Protein AF-A0AAE1UWK0-F1 (afdb_monomer_lite)

pLDDT: mean 73.34, std 28.72, range [20.02, 98.44]

Organism: NCBI:txid243964

Secondary structure (DSSP, 8-state):
-HHHHHHHHHHHHHHHHTT-SHHHHHHHHHHHHH-HHHHHTT-------SSHHHHHHHHHHHTT--HHHHHHHHHHHHHHHHHHHHHHHHHHT--S--S---S--------------------PPP---PPPGGGHHHHHHHH------------------------------------------------HHHHHHHHHHTT--PPPPHHHHHTS-HHHHHHHT--TTHHHHHHHHHHHHHTTSS-HHHHHHHHHS--HHHHHHHHHHHHTSTT--HHHHHHHHHHTT--SS----HHHHHHHHHHS-----SHHHHHHHHHHHHGGGTT-HHHHHHHHHHHHHHHHH--GGGS-GGGGGG-SGGG-----------

Radius of gyration: 27.62 Å; chains: 1; bounding box: 65×63×102 Å

Foldseek 3Di:
DVVVVVVVLVVLLVCLQFVVDPLLVVQQVLLCVLPVVCVVVVFRDDGDGSALLLLLLLLLLPPPDDLVLSVLLQQLLQLVQVVLVVVVVVVVVDPDDDPPPPPDDPDDDPDDDPPDDDDDDDPDPDDDPDDPPVVVVVVVVVVPPDDDDDDDDDDDDDDDDDDDDDDDDDDDDDDDDDDPDDDPDDPPPDDVVVVVVVVVVVNTHDRDALVSLLPDDQVVSCVSSVSPPCSVLSNQVSVCVVVVVDPRVVLLVLLSDDDPVSLVVSLVVQVVRPSNDPLSSVSSSVSSVFQQDASDDPVLVVCCCPPVVDPDDDPVSSVVSLCVPQVSSPRRSNSVVVSSLQVVLCVQPNDPVPDDPVCPSCSDPVNRDPDPPPPPPD

Sequence (378 aa):
MLEATRLKDILGQVRRMVRLSVEENKRVKEFSEIYGEAKERGFGRVFRSPTLFEDMVKCMLLCNCQWSRTLSMAEALCELQLELNCLSSAASFSVADNRNQLKGVTAESEHFTPRTPAGKESRKRARAYGCSRNVLERLAEVEEIVDEGKPDVSVAPAFSDGNEVAFRKGDIFQATTEVCEVSISAPLNPDPSEDRELSSFNQLGNFPSPKELAGLDESFLAKRCGLGYRAGRIINLAKGIVEGRIQLKELEEACSNSSLSNYDKMAEQLREIDGFGPFTCANVLMCLGYYHVIPTDSETIRHLKQVHAKTSTTSKTVQRDVEKIYGKYSPFQFLAYWSEVWHFYEGWFGKLSEMPHSQYKLITAANMRPKRMSNARS

Structure (mmCIF, N/CA/C/O backbone):
data_AF-A0AAE1UWK0-F1
#
_entry.id   AF-A0AAE1UWK0-F1
#
loop_
_atom_site.group_PDB
_atom_site.id
_atom_site.type_symbol
_atom_site.label_atom_id
_atom_site.label_alt_id
_atom_site.label_comp_id
_atom_site.label_asym_id
_atom_site.label_entity_id
_atom_site.label_seq_id
_atom_site.pdbx_PDB_ins_code
_atom_site.Cartn_x
_atom_site.Cartn_y
_atom_site.Cartn_z
_atom_site.occupancy
_atom_site.B_iso_or_equiv
_atom_site.auth_seq_id
_atom_site.auth_comp_id
_atom_site.auth_asym_id
_atom_site.auth_atom_id
_atom_site.pdbx_PDB_model_num
ATOM 1 N N . MET A 1 1 ? -33.867 -9.008 0.786 1.00 60.78 1 MET A N 1
ATOM 2 C CA . MET A 1 1 ? -33.202 -7.682 0.719 1.00 60.78 1 MET A CA 1
ATOM 3 C C . MET A 1 1 ? -31.802 -7.698 1.326 1.00 60.78 1 MET A C 1
ATOM 5 O O . MET A 1 1 ? -30.881 -7.363 0.600 1.00 60.78 1 MET A O 1
ATOM 9 N N . LEU A 1 2 ? -31.606 -8.132 2.582 1.00 67.75 2 LEU A N 1
ATOM 10 C CA . LEU A 1 2 ? -30.271 -8.204 3.216 1.00 67.75 2 LEU A CA 1
ATOM 11 C C . LEU A 1 2 ? -29.239 -9.026 2.423 1.00 67.75 2 LEU A C 1
ATOM 13 O O . LEU A 1 2 ? -28.103 -8.594 2.260 1.00 67.75 2 LEU A O 1
ATOM 17 N N . GLU A 1 3 ? -29.641 -10.175 1.884 1.00 78.56 3 GLU A N 1
ATOM 18 C CA . GLU A 1 3 ? -28.749 -11.057 1.121 1.00 78.56 3 GLU A CA 1
ATOM 19 C C . GLU A 1 3 ? -28.313 -10.452 -0.224 1.00 78.56 3 GLU A C 1
ATOM 21 O O . GLU A 1 3 ? -27.140 -10.510 -0.584 1.00 78.56 3 GLU A O 1
ATOM 26 N N . ALA A 1 4 ? -29.227 -9.763 -0.917 1.00 79.50 4 ALA A N 1
ATOM 27 C CA . ALA A 1 4 ? -28.925 -9.052 -2.159 1.00 79.50 4 ALA A CA 1
ATOM 28 C C . ALA A 1 4 ? -27.968 -7.866 -1.931 1.00 79.50 4 ALA A C 1
ATOM 30 O O . ALA A 1 4 ? -27.056 -7.649 -2.728 1.00 79.50 4 ALA A O 1
ATOM 31 N N . THR A 1 5 ? -28.136 -7.124 -0.829 1.00 87.06 5 THR A N 1
ATOM 32 C CA . THR A 1 5 ? -27.203 -6.055 -0.440 1.00 87.06 5 THR A CA 1
ATOM 33 C C . THR A 1 5 ? -25.821 -6.622 -0.124 1.00 87.06 5 THR A C 1
ATOM 35 O O . THR A 1 5 ? -24.829 -6.136 -0.657 1.00 87.06 5 THR A O 1
ATOM 38 N N . ARG A 1 6 ? -25.753 -7.711 0.653 1.00 87.94 6 ARG A N 1
ATOM 39 C CA . ARG A 1 6 ? -24.489 -8.378 0.992 1.00 87.94 6 ARG A CA 1
ATOM 40 C C . ARG A 1 6 ? -23.745 -8.873 -0.249 1.00 87.94 6 ARG A C 1
ATOM 42 O O . ARG A 1 6 ? -22.542 -8.660 -0.362 1.00 87.94 6 ARG A O 1
ATOM 49 N N . LEU A 1 7 ? -24.449 -9.501 -1.191 1.00 91.56 7 LEU A N 1
ATOM 50 C CA . LEU A 1 7 ? -23.847 -9.959 -2.444 1.00 91.56 7 LEU A CA 1
ATOM 51 C C . LEU A 1 7 ? -23.293 -8.784 -3.261 1.00 91.56 7 LEU A C 1
ATOM 53 O O . LEU A 1 7 ? -22.188 -8.871 -3.794 1.00 91.56 7 LEU A O 1
ATOM 57 N N . LYS A 1 8 ? -24.026 -7.667 -3.327 1.00 92.38 8 LYS A N 1
ATOM 58 C CA . LYS A 1 8 ? -23.574 -6.452 -4.016 1.00 92.38 8 LYS A CA 1
ATOM 59 C C . LYS A 1 8 ? -22.296 -5.879 -3.395 1.00 92.38 8 LYS A C 1
ATOM 61 O O . LYS A 1 8 ? -21.403 -5.475 -4.139 1.00 92.38 8 LYS A O 1
ATOM 66 N N . ASP A 1 9 ? -22.189 -5.888 -2.069 1.00 90.81 9 ASP A N 1
ATOM 67 C CA . ASP A 1 9 ? -20.999 -5.414 -1.357 1.00 90.81 9 ASP A CA 1
ATOM 68 C C . ASP A 1 9 ? -19.787 -6.318 -1.618 1.00 90.81 9 ASP A C 1
ATOM 70 O O . ASP A 1 9 ? -18.712 -5.818 -1.954 1.00 90.81 9 ASP A O 1
ATOM 74 N N . ILE A 1 10 ? -19.969 -7.644 -1.562 1.00 93.25 10 ILE A N 1
ATOM 75 C CA . ILE A 1 10 ? -18.915 -8.620 -1.886 1.00 93.25 10 ILE A CA 1
ATOM 76 C C . ILE A 1 10 ? -18.451 -8.446 -3.335 1.00 93.25 10 ILE A C 1
ATOM 78 O O . ILE A 1 10 ? -17.253 -8.363 -3.595 1.00 93.25 10 ILE A O 1
ATOM 82 N N . LEU A 1 11 ? -19.380 -8.325 -4.288 1.00 94.88 11 LEU A N 1
ATOM 83 C CA . LEU A 1 11 ? -19.043 -8.077 -5.692 1.00 94.88 11 LEU A CA 1
ATOM 84 C C . LEU A 1 11 ? -18.273 -6.764 -5.870 1.00 94.88 11 LEU A C 1
ATOM 86 O O . LEU A 1 11 ? -17.337 -6.708 -6.668 1.00 94.88 11 LEU A O 1
ATOM 90 N N . GLY A 1 12 ? -18.638 -5.719 -5.124 1.00 93.69 12 GLY A N 1
ATOM 91 C CA . GLY A 1 12 ? -17.908 -4.453 -5.098 1.00 93.69 12 GLY A CA 1
ATOM 92 C C . GLY A 1 12 ? -16.469 -4.621 -4.605 1.00 93.69 12 GLY A C 1
ATOM 93 O O . GLY A 1 12 ? -15.540 -4.144 -5.259 1.00 93.69 12 GLY A O 1
ATOM 94 N N . GLN A 1 13 ? -16.276 -5.351 -3.504 1.00 95.12 13 GLN A N 1
ATOM 95 C CA . GLN A 1 13 ? -14.954 -5.650 -2.949 1.00 95.12 13 GLN A CA 1
ATOM 96 C C . GLN A 1 13 ? -14.107 -6.485 -3.910 1.00 95.12 13 GLN A C 1
ATOM 98 O O . GLN A 1 13 ? -12.979 -6.102 -4.205 1.00 95.12 13 GLN A O 1
ATOM 103 N N . VAL A 1 14 ? -14.653 -7.568 -4.471 1.00 96.31 14 VAL A N 1
ATOM 104 C CA . VAL A 1 14 ? -13.938 -8.414 -5.438 1.00 96.31 14 VAL A CA 1
ATOM 105 C C . VAL A 1 14 ? -13.544 -7.597 -6.666 1.00 96.31 14 VAL A C 1
ATOM 107 O O . VAL A 1 14 ? -12.369 -7.573 -7.028 1.00 96.31 14 VAL A O 1
ATOM 110 N N . ARG A 1 15 ? -14.485 -6.851 -7.265 1.00 95.12 15 ARG A N 1
ATOM 111 C CA . ARG A 1 15 ? -14.216 -5.975 -8.420 1.00 95.12 15 ARG A CA 1
ATOM 112 C C . ARG A 1 15 ? -13.061 -5.023 -8.140 1.00 95.12 15 ARG A C 1
ATOM 114 O O . ARG A 1 15 ? -12.200 -4.837 -8.995 1.00 95.12 15 ARG A O 1
ATOM 121 N N . ARG A 1 16 ? -13.038 -4.439 -6.947 1.00 94.12 16 ARG A N 1
ATOM 122 C CA . ARG A 1 16 ? -11.970 -3.565 -6.478 1.00 94.12 16 ARG A CA 1
ATOM 123 C C . ARG A 1 16 ? -10.635 -4.303 -6.333 1.00 94.12 16 ARG A C 1
ATOM 125 O O . ARG A 1 16 ? -9.629 -3.809 -6.837 1.00 94.12 16 ARG A O 1
ATOM 132 N N . MET A 1 17 ? -10.619 -5.460 -5.672 1.00 96.75 17 MET A N 1
ATOM 133 C CA . MET A 1 17 ? -9.411 -6.253 -5.407 1.00 96.75 17 MET A CA 1
ATOM 134 C C . MET A 1 17 ? -8.703 -6.658 -6.703 1.00 96.75 17 MET A C 1
ATOM 136 O O . MET A 1 17 ? -7.486 -6.516 -6.813 1.00 96.75 17 MET A O 1
ATOM 140 N N . VAL A 1 18 ? -9.477 -7.087 -7.708 1.00 95.50 18 VAL A N 1
ATOM 141 C CA . VAL A 1 18 ? -8.972 -7.473 -9.041 1.00 95.50 18 VAL A CA 1
ATOM 142 C C . VAL A 1 18 ? -9.003 -6.333 -10.072 1.00 95.50 18 VAL A C 1
ATOM 144 O O . VAL A 1 18 ? -8.718 -6.533 -11.257 1.00 95.50 18 VAL A O 1
ATOM 147 N N . ARG A 1 19 ? -9.325 -5.113 -9.623 1.00 93.88 19 ARG A N 1
ATOM 148 C CA . ARG A 1 19 ? -9.315 -3.868 -10.406 1.00 93.88 19 ARG A CA 1
ATO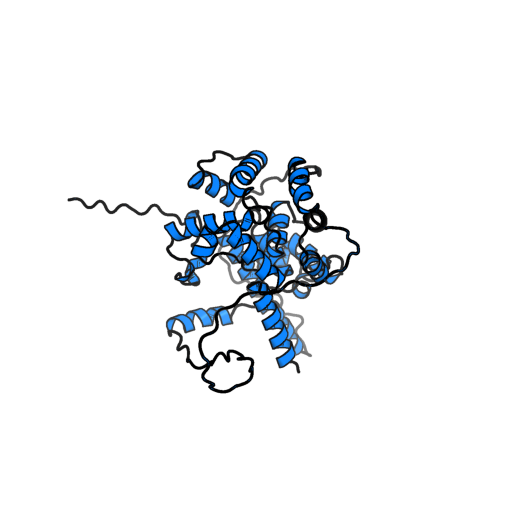M 149 C C . ARG A 1 19 ? -10.166 -3.880 -11.681 1.00 93.88 19 ARG A C 1
ATOM 151 O O . ARG A 1 19 ? -9.786 -3.325 -12.707 1.00 93.88 19 ARG A O 1
ATOM 158 N N . LEU A 1 20 ? -11.315 -4.543 -11.668 1.00 92.31 20 LEU A N 1
ATOM 159 C CA . LEU A 1 20 ? -12.193 -4.686 -12.835 1.00 92.31 20 LEU A CA 1
ATOM 160 C C . LEU A 1 20 ? -13.042 -3.419 -13.074 1.00 92.31 20 LEU A C 1
ATOM 162 O O . LEU A 1 20 ? -14.253 -3.426 -12.854 1.00 92.31 20 LEU A O 1
ATOM 166 N N . SER A 1 21 ? -12.408 -2.333 -13.524 1.00 90.25 21 SER A N 1
ATOM 167 C CA . SER A 1 21 ? -13.076 -1.114 -14.008 1.00 90.25 21 SER A CA 1
ATOM 168 C C . SER A 1 21 ? -12.726 -0.822 -15.472 1.00 90.25 21 SER A C 1
ATOM 170 O O . SER A 1 21 ? -11.774 -1.385 -16.020 1.00 90.25 21 SER A O 1
ATOM 172 N N . VAL A 1 22 ? -13.504 0.047 -16.122 1.00 90.62 22 VAL A N 1
ATOM 173 C CA . VAL A 1 22 ? -13.269 0.456 -17.518 1.00 90.62 22 VAL A CA 1
ATOM 174 C C . VAL A 1 22 ? -11.945 1.213 -17.643 1.00 90.62 22 VAL A C 1
ATOM 176 O O . VAL A 1 22 ? -11.174 0.979 -18.572 1.00 90.62 22 VAL A O 1
ATOM 179 N N . GLU A 1 23 ? -11.645 2.060 -16.667 1.00 88.56 23 GLU A N 1
ATOM 180 C CA . GLU A 1 23 ? -10.437 2.880 -16.587 1.00 88.56 23 GLU A CA 1
ATOM 181 C C . GLU A 1 23 ? -9.202 1.994 -16.398 1.00 88.56 23 GLU A C 1
ATOM 183 O O . GLU A 1 23 ? -8.212 2.143 -17.108 1.00 88.56 23 GLU A O 1
ATOM 188 N N . GLU A 1 24 ? -9.274 1.003 -15.505 1.00 90.56 24 GLU A N 1
ATOM 189 C CA . GLU A 1 24 ? -8.200 0.023 -15.320 1.00 90.56 24 GLU A CA 1
ATOM 190 C C . GLU A 1 24 ? -8.009 -0.861 -16.559 1.00 90.56 24 GLU A C 1
ATOM 192 O O . GLU A 1 24 ? -6.877 -1.128 -16.952 1.00 90.56 24 GLU A O 1
ATOM 197 N N . ASN A 1 25 ? -9.091 -1.271 -17.236 1.00 92.31 25 ASN A N 1
ATOM 198 C CA . ASN A 1 25 ? -8.990 -1.979 -18.517 1.00 92.31 25 ASN A CA 1
ATOM 199 C C . ASN A 1 25 ? -8.232 -1.149 -19.564 1.00 92.31 25 ASN A C 1
ATOM 201 O O . ASN A 1 25 ? -7.427 -1.705 -20.313 1.00 92.31 25 ASN A O 1
ATOM 205 N N . LYS A 1 26 ? -8.485 0.165 -19.623 1.00 92.69 26 LYS A N 1
ATOM 206 C CA . LYS A 1 26 ? -7.783 1.090 -20.519 1.00 92.69 26 LYS A CA 1
ATOM 207 C C . LYS A 1 26 ? -6.296 1.185 -20.156 1.00 92.69 26 LYS A C 1
ATOM 209 O O . LYS A 1 26 ? -5.464 0.938 -21.023 1.00 92.69 26 LYS A O 1
ATOM 214 N N . ARG A 1 27 ? -5.968 1.398 -18.875 1.00 92.31 27 ARG A N 1
ATOM 215 C CA . ARG A 1 27 ? -4.578 1.440 -18.375 1.00 92.31 27 ARG A CA 1
ATOM 216 C C . ARG A 1 27 ? -3.792 0.171 -18.718 1.00 92.31 27 ARG A C 1
ATOM 218 O O . ARG A 1 27 ? -2.649 0.257 -19.147 1.00 92.31 27 ARG A O 1
ATOM 225 N N . VAL A 1 28 ? -4.398 -1.011 -18.569 1.00 93.88 28 VAL A N 1
ATOM 226 C CA . VAL A 1 28 ? -3.744 -2.291 -18.908 1.00 93.88 28 VAL A CA 1
ATOM 227 C C . VAL A 1 28 ? -3.423 -2.386 -20.402 1.00 93.88 28 VAL A C 1
ATOM 229 O O . VAL A 1 28 ? -2.359 -2.894 -20.759 1.00 93.88 28 VAL A O 1
ATOM 232 N N . LYS A 1 29 ? -4.318 -1.909 -21.278 1.00 94.56 29 LYS A N 1
ATOM 233 C CA . LYS A 1 29 ? -4.081 -1.891 -22.731 1.00 94.56 29 LYS A CA 1
ATOM 234 C C . LYS A 1 29 ? -2.924 -0.960 -23.087 1.00 94.56 29 LYS A C 1
ATOM 236 O O . LYS A 1 29 ? -1.981 -1.414 -23.723 1.00 94.56 29 LYS A O 1
ATOM 241 N N . GLU A 1 30 ? -2.952 0.273 -22.589 1.00 95.12 30 GLU A N 1
ATOM 242 C CA . GLU A 1 30 ? -1.887 1.266 -22.800 1.00 95.12 30 GLU A CA 1
ATOM 243 C C . GLU A 1 30 ? -0.532 0.761 -22.280 1.00 95.12 30 GLU A C 1
ATOM 245 O O . GLU A 1 30 ? 0.485 0.830 -22.968 1.00 95.12 30 GLU A O 1
ATOM 250 N N . PHE A 1 31 ? -0.509 0.166 -21.084 1.00 96.00 31 PHE A N 1
ATOM 251 C CA . PHE A 1 31 ? 0.702 -0.444 -20.539 1.00 96.00 31 PHE A CA 1
ATOM 252 C C . PHE A 1 31 ? 1.223 -1.588 -21.418 1.00 96.00 31 PHE A C 1
ATOM 254 O O . PHE A 1 31 ? 2.428 -1.698 -21.631 1.00 96.00 31 PHE A O 1
ATOM 261 N N . SER A 1 32 ? 0.329 -2.420 -21.955 1.00 95.25 32 SER A N 1
ATOM 262 C CA . SER A 1 32 ? 0.696 -3.534 -22.838 1.00 95.25 32 SER A CA 1
ATOM 263 C C . SER A 1 32 ? 1.279 -3.065 -24.175 1.00 95.25 32 SER A C 1
ATOM 265 O O . SER A 1 32 ? 2.094 -3.773 -24.760 1.00 95.25 32 SER A O 1
ATOM 267 N N . GLU A 1 33 ? 0.858 -1.898 -24.665 1.00 95.69 33 GLU A N 1
ATOM 268 C CA . GLU A 1 33 ? 1.413 -1.261 -25.866 1.00 95.69 33 GLU A CA 1
ATOM 269 C C . GLU A 1 33 ? 2.823 -0.715 -25.604 1.00 95.69 33 GLU A C 1
ATOM 271 O O . GLU A 1 33 ? 3.710 -0.861 -26.442 1.00 95.69 33 GLU A O 1
ATOM 276 N N . ILE A 1 34 ? 3.054 -0.154 -24.413 1.00 95.62 34 ILE A N 1
ATOM 277 C CA . ILE A 1 34 ? 4.357 0.383 -23.995 1.00 95.62 34 ILE A CA 1
ATOM 278 C C . ILE A 1 34 ? 5.352 -0.733 -23.634 1.00 95.62 34 ILE A C 1
ATOM 280 O O . ILE A 1 34 ? 6.549 -0.610 -23.902 1.00 95.62 34 ILE A O 1
ATOM 284 N N . TYR A 1 35 ? 4.886 -1.822 -23.015 1.00 94.44 35 TYR A N 1
ATOM 285 C CA . TYR A 1 35 ? 5.729 -2.916 -22.535 1.00 94.44 35 TYR A CA 1
ATOM 286 C C . TYR A 1 35 ? 5.184 -4.292 -22.947 1.00 94.44 35 TYR A C 1
ATOM 288 O O . TYR A 1 35 ? 4.617 -5.038 -22.147 1.00 94.44 35 TYR A O 1
ATOM 296 N N . GLY A 1 36 ? 5.405 -4.649 -24.216 1.00 91.75 36 GLY A N 1
ATOM 297 C CA . GLY A 1 36 ? 4.907 -5.895 -24.812 1.00 91.75 36 GLY A CA 1
ATOM 298 C C . GLY A 1 36 ? 5.350 -7.179 -24.097 1.00 91.75 36 GLY A C 1
ATOM 299 O O . GLY A 1 36 ? 4.563 -8.112 -23.979 1.00 91.75 36 GLY A O 1
ATOM 300 N N . GLU A 1 37 ? 6.554 -7.217 -23.524 1.00 91.12 37 GLU A N 1
ATOM 301 C CA . GLU A 1 37 ? 7.049 -8.380 -22.765 1.00 91.12 37 GLU A CA 1
ATOM 302 C C . GLU A 1 37 ? 6.189 -8.673 -21.520 1.00 91.12 37 GLU A C 1
ATOM 304 O O . GLU A 1 37 ? 5.949 -9.832 -21.176 1.00 91.12 37 GLU A O 1
ATOM 309 N N . ALA A 1 38 ? 5.654 -7.638 -20.858 1.00 87.75 38 ALA A N 1
ATOM 310 C CA . ALA A 1 38 ? 4.714 -7.834 -19.755 1.00 87.75 38 ALA A CA 1
ATOM 311 C C . ALA A 1 38 ? 3.395 -8.455 -20.243 1.00 87.75 38 ALA A C 1
ATOM 313 O O . ALA A 1 38 ? 2.842 -9.321 -19.563 1.00 87.75 38 ALA A O 1
ATOM 314 N N . LYS A 1 39 ? 2.930 -8.081 -21.444 1.00 88.75 39 LYS A N 1
ATOM 315 C CA . LYS A 1 39 ? 1.739 -8.662 -22.081 1.00 88.75 39 LYS A CA 1
ATOM 316 C C . LYS A 1 39 ? 1.934 -10.142 -22.404 1.00 88.75 39 LYS A C 1
ATOM 318 O O . LYS A 1 39 ? 1.050 -10.940 -22.108 1.00 88.75 39 LYS A O 1
ATOM 323 N N . GLU A 1 40 ? 3.081 -10.518 -22.968 1.00 90.56 40 GLU A N 1
ATOM 324 C CA . GLU A 1 40 ? 3.419 -11.919 -23.277 1.00 90.56 40 GLU A CA 1
ATOM 325 C C . GLU A 1 40 ? 3.427 -12.804 -22.023 1.00 90.56 40 GLU A C 1
ATOM 327 O O . GLU A 1 40 ? 3.036 -13.968 -22.073 1.00 90.56 40 GLU A O 1
ATOM 332 N N . ARG A 1 41 ? 3.802 -12.230 -20.875 1.00 88.62 41 ARG A N 1
ATOM 333 C CA . ARG A 1 41 ? 3.764 -12.889 -19.561 1.00 88.62 41 ARG A CA 1
ATOM 334 C C . ARG A 1 41 ? 2.392 -12.861 -18.881 1.00 88.62 41 ARG A C 1
ATOM 336 O O . ARG A 1 41 ? 2.250 -13.412 -17.793 1.00 88.62 41 ARG A O 1
ATOM 343 N N . GLY A 1 42 ? 1.390 -12.208 -19.470 1.00 89.62 42 GLY A N 1
ATOM 344 C CA . GLY A 1 42 ? 0.067 -12.044 -18.861 1.00 89.62 42 GLY A CA 1
ATOM 345 C C . GLY A 1 42 ? 0.040 -11.093 -17.655 1.00 89.62 42 GLY A C 1
ATOM 346 O O . GLY A 1 42 ? -0.865 -11.177 -16.827 1.00 89.62 42 GLY A O 1
ATOM 347 N N . PHE A 1 43 ? 1.016 -10.189 -17.533 1.00 92.12 43 PHE A N 1
ATOM 348 C CA . PHE A 1 43 ? 1.105 -9.219 -16.443 1.00 92.12 43 PHE A CA 1
ATOM 349 C C . PHE A 1 43 ? 0.448 -7.882 -16.823 1.00 92.12 43 PHE A C 1
ATOM 351 O O . PHE A 1 43 ? 0.590 -7.396 -17.942 1.00 92.12 43 PHE A O 1
ATOM 358 N N . GLY A 1 44 ? -0.227 -7.235 -15.867 1.00 91.31 44 GLY A N 1
ATOM 359 C CA . GLY A 1 44 ? -0.780 -5.892 -16.092 1.00 91.31 44 GLY A CA 1
ATOM 360 C C . GLY A 1 44 ? -1.614 -5.310 -14.954 1.00 91.31 44 GLY A C 1
ATOM 361 O O . GLY A 1 44 ? -1.846 -4.107 -14.927 1.00 91.31 44 GLY A O 1
ATOM 362 N N . ARG A 1 45 ? -2.050 -6.129 -13.990 1.00 93.38 45 ARG A N 1
ATOM 363 C CA . ARG A 1 45 ? -2.853 -5.682 -12.841 1.00 93.38 45 ARG A CA 1
ATOM 364 C C . ARG A 1 45 ? -2.147 -5.961 -11.532 1.00 93.38 45 ARG A C 1
ATOM 366 O O . ARG A 1 45 ? -1.479 -6.977 -11.380 1.00 93.38 45 ARG A O 1
ATOM 373 N N . VAL A 1 46 ? -2.379 -5.080 -10.566 1.00 92.94 46 VAL A N 1
ATOM 374 C CA . VAL A 1 46 ? -1.863 -5.216 -9.202 1.00 92.94 46 VAL A CA 1
ATOM 375 C C . VAL A 1 46 ? -3.033 -5.416 -8.255 1.00 92.94 46 VAL A C 1
ATOM 377 O O . VAL A 1 46 ? -3.983 -4.633 -8.268 1.00 92.94 46 VAL A O 1
ATOM 380 N N . PHE A 1 47 ? -2.963 -6.452 -7.429 1.00 94.00 47 PHE A N 1
ATOM 381 C CA . PHE A 1 47 ? -4.005 -6.764 -6.458 1.00 94.00 47 PHE A CA 1
ATOM 382 C C . PHE A 1 47 ? -4.139 -5.672 -5.386 1.00 94.00 47 PHE A C 1
ATOM 384 O O . PHE A 1 47 ? -3.158 -5.018 -5.026 1.00 94.00 47 PHE A O 1
ATOM 391 N N . ARG A 1 48 ? -5.356 -5.480 -4.872 1.00 95.06 48 ARG A N 1
ATOM 392 C CA . ARG A 1 48 ? -5.671 -4.530 -3.793 1.00 95.06 48 ARG A CA 1
ATOM 393 C C . ARG A 1 48 ? -6.427 -5.212 -2.668 1.00 95.06 48 ARG A C 1
ATOM 395 O O . ARG A 1 48 ? -7.054 -6.245 -2.875 1.00 95.06 48 ARG A O 1
ATOM 402 N N . SER A 1 49 ? -6.445 -4.582 -1.503 1.00 96.88 49 SER A N 1
ATOM 403 C CA . SER A 1 49 ? -7.299 -5.012 -0.400 1.00 96.88 49 SER A CA 1
ATOM 404 C C . SER A 1 49 ? -8.783 -4.699 -0.673 1.00 96.88 49 SER A C 1
ATOM 406 O O . SER A 1 49 ? -9.085 -3.745 -1.403 1.00 96.88 49 SER A O 1
ATOM 408 N N . PRO A 1 50 ? -9.726 -5.431 -0.046 1.00 96.06 50 PRO A N 1
ATOM 409 C CA . PRO A 1 50 ? -11.170 -5.174 -0.123 1.00 96.06 50 PRO A CA 1
ATOM 410 C C . PRO A 1 50 ? -11.601 -3.733 0.185 1.00 96.06 50 PRO A C 1
ATOM 412 O O . PRO A 1 50 ? -12.651 -3.297 -0.280 1.00 96.06 50 PRO A O 1
ATOM 415 N N . THR A 1 51 ? -10.808 -2.970 0.945 1.00 96.88 51 THR A N 1
ATOM 416 C CA . THR A 1 51 ? -11.085 -1.561 1.267 1.00 96.88 51 THR A CA 1
ATOM 417 C C . THR A 1 51 ? -9.833 -0.690 1.145 1.00 96.88 51 THR A C 1
ATOM 419 O O . THR A 1 51 ? -8.711 -1.183 1.265 1.00 96.88 51 THR A O 1
ATOM 422 N N . LEU A 1 52 ? -10.008 0.621 0.923 1.00 97.06 52 LEU A N 1
ATOM 423 C CA . LEU A 1 52 ? -8.885 1.571 0.955 1.00 97.06 52 LEU A CA 1
ATOM 424 C C . LEU A 1 52 ? -8.274 1.676 2.358 1.00 97.06 52 LEU A C 1
ATOM 426 O O . LEU A 1 52 ? -7.064 1.818 2.494 1.00 97.06 52 LEU A O 1
ATOM 430 N N . PHE A 1 53 ? -9.098 1.571 3.402 1.00 98.12 53 PHE A N 1
ATOM 431 C CA . PHE A 1 53 ? -8.611 1.572 4.779 1.00 98.12 53 PHE A CA 1
ATOM 432 C C . PHE A 1 53 ? -7.597 0.452 5.019 1.00 98.12 53 PHE A C 1
ATOM 434 O O . PHE A 1 53 ? -6.527 0.684 5.574 1.00 98.12 53 PHE A O 1
ATOM 441 N N . GLU A 1 54 ? -7.911 -0.752 4.553 1.00 98.38 54 GLU A N 1
ATOM 442 C CA . GLU A 1 54 ? -7.023 -1.899 4.681 1.00 98.38 54 GLU A CA 1
ATOM 443 C C . GLU A 1 54 ? -5.730 -1.720 3.872 1.00 98.38 54 GLU A C 1
ATOM 445 O O . GLU A 1 54 ? -4.657 -2.007 4.400 1.00 98.38 54 GLU A O 1
ATOM 450 N N . ASP A 1 55 ? -5.797 -1.162 2.653 1.00 97.88 55 ASP A N 1
ATOM 451 C CA . ASP A 1 55 ? -4.595 -0.788 1.889 1.00 97.88 55 ASP A CA 1
ATOM 452 C C . ASP A 1 55 ? -3.709 0.176 2.697 1.00 97.88 55 ASP A C 1
ATOM 454 O O . ASP A 1 55 ? -2.504 -0.041 2.835 1.00 97.88 55 ASP A O 1
ATOM 458 N N . MET A 1 56 ? -4.306 1.221 3.277 1.00 98.00 56 MET A N 1
ATOM 459 C CA . MET A 1 56 ? -3.613 2.234 4.078 1.00 98.00 56 MET A CA 1
ATOM 460 C C . MET A 1 56 ? -2.950 1.636 5.324 1.00 98.00 56 MET A C 1
ATOM 462 O O . MET A 1 56 ? -1.769 1.892 5.575 1.00 98.00 56 MET A O 1
ATOM 466 N N . VAL A 1 57 ? -3.672 0.808 6.085 1.00 98.38 57 VAL A N 1
ATOM 467 C CA . VAL A 1 57 ? -3.116 0.156 7.276 1.00 98.38 57 VAL A CA 1
ATOM 468 C C . VAL A 1 57 ? -2.008 -0.817 6.881 1.00 98.38 57 VAL A C 1
ATOM 470 O O . VAL A 1 57 ? -0.921 -0.746 7.450 1.00 98.38 57 VAL A O 1
ATOM 473 N N . LYS A 1 58 ? -2.208 -1.668 5.866 1.00 97.56 58 LYS A N 1
ATOM 474 C CA . LYS A 1 58 ? -1.168 -2.595 5.388 1.00 97.56 58 LYS A CA 1
ATOM 475 C C . LYS A 1 58 ? 0.090 -1.861 4.918 1.00 97.56 58 LYS A C 1
ATOM 477 O O . LYS A 1 58 ? 1.193 -2.317 5.217 1.00 97.56 58 LYS A O 1
ATOM 482 N N . CYS A 1 59 ? -0.040 -0.687 4.296 1.00 96.44 59 CYS A N 1
ATOM 483 C CA . CYS A 1 59 ? 1.111 0.163 3.974 1.00 96.44 59 CYS A CA 1
ATOM 484 C C . CYS A 1 59 ? 1.880 0.599 5.233 1.00 96.44 59 CYS A C 1
ATOM 486 O O . CYS A 1 59 ? 3.108 0.526 5.252 1.00 96.44 59 CYS A O 1
ATOM 488 N N . MET A 1 60 ? 1.190 0.972 6.316 1.00 96.75 60 MET A N 1
ATOM 489 C CA . MET A 1 60 ? 1.838 1.275 7.603 1.00 96.75 60 MET A CA 1
ATOM 490 C C . MET A 1 60 ? 2.541 0.050 8.210 1.00 96.75 60 MET A C 1
ATOM 492 O O . MET A 1 60 ? 3.614 0.184 8.809 1.00 96.75 60 MET A O 1
ATOM 496 N N . LEU A 1 61 ? 1.960 -1.147 8.055 1.00 97.44 61 LEU A N 1
ATOM 497 C CA . LEU A 1 61 ? 2.548 -2.405 8.532 1.00 97.44 61 LEU A CA 1
ATOM 498 C C . LEU A 1 61 ? 3.815 -2.799 7.759 1.00 97.44 61 LEU A C 1
ATOM 500 O O . LEU A 1 61 ? 4.685 -3.463 8.325 1.00 97.44 61 LEU A O 1
ATOM 504 N N . LEU A 1 62 ? 3.931 -2.399 6.490 1.00 93.81 62 LEU A N 1
ATOM 505 C CA . LEU A 1 62 ? 5.107 -2.641 5.646 1.00 93.81 62 LEU A CA 1
ATOM 506 C C . LEU A 1 62 ? 6.286 -1.726 6.001 1.00 93.81 62 LEU A C 1
ATOM 508 O O . LEU A 1 62 ? 7.440 -2.150 5.951 1.00 93.81 62 LEU A O 1
ATOM 512 N N . CYS A 1 63 ? 6.023 -0.475 6.390 1.00 92.12 63 CYS A N 1
ATOM 513 C CA . CYS A 1 63 ? 7.073 0.497 6.695 1.00 92.12 63 CYS A CA 1
ATOM 514 C C . CYS A 1 63 ? 8.027 -0.013 7.780 1.00 92.12 63 CYS A C 1
ATOM 516 O O . CYS A 1 63 ? 7.578 -0.302 8.884 1.00 92.12 63 CYS A O 1
ATOM 518 N N . ASN A 1 64 ? 9.340 -0.050 7.521 1.00 91.38 64 ASN A N 1
ATOM 519 C CA . ASN A 1 64 ? 10.369 -0.454 8.494 1.00 91.38 64 ASN A CA 1
ATOM 520 C C . ASN A 1 64 ? 10.067 -1.802 9.181 1.00 91.38 64 ASN A C 1
ATOM 522 O O . ASN A 1 64 ? 10.187 -1.934 10.406 1.00 91.38 64 ASN A O 1
ATOM 526 N N . CYS A 1 65 ? 9.607 -2.787 8.411 1.00 92.94 65 CYS A N 1
ATOM 527 C CA . CYS A 1 65 ? 9.217 -4.095 8.915 1.00 92.94 65 CYS A CA 1
ATOM 528 C C . CYS A 1 65 ? 9.726 -5.214 8.000 1.00 92.94 65 CYS A C 1
ATOM 530 O O . CYS A 1 65 ? 9.903 -5.019 6.803 1.00 92.94 65 CYS A O 1
ATOM 532 N N . GLN A 1 66 ? 9.976 -6.388 8.578 1.00 92.69 66 GLN A N 1
ATOM 533 C CA . GLN A 1 66 ? 10.256 -7.604 7.814 1.00 92.69 66 GLN A CA 1
ATOM 534 C C . GLN A 1 66 ? 8.940 -8.254 7.387 1.00 92.69 66 GLN A C 1
ATOM 536 O O . GLN A 1 66 ? 7.957 -8.183 8.126 1.00 92.69 66 GLN A O 1
ATOM 541 N N . TRP A 1 67 ? 8.948 -8.951 6.250 1.00 93.50 67 TRP A N 1
ATOM 542 C CA . TRP A 1 67 ? 7.742 -9.548 5.670 1.00 93.50 67 TRP A CA 1
ATOM 543 C C . TRP A 1 67 ? 6.974 -10.454 6.642 1.00 93.50 67 TRP A C 1
ATOM 545 O O . TRP A 1 67 ? 5.777 -10.270 6.844 1.00 93.50 67 TRP A O 1
ATOM 555 N N . SER A 1 68 ? 7.671 -11.362 7.333 1.00 93.25 68 SER A N 1
ATOM 556 C CA . SER A 1 68 ? 7.054 -12.266 8.316 1.00 93.25 68 SER A CA 1
ATOM 557 C C . SER A 1 68 ? 6.351 -11.522 9.453 1.00 93.25 68 SER A C 1
ATOM 559 O O . SER A 1 68 ? 5.267 -11.911 9.880 1.00 93.25 68 SER A O 1
ATOM 561 N N . ARG A 1 69 ? 6.938 -10.416 9.923 1.00 95.56 69 ARG A N 1
ATOM 562 C CA . ARG A 1 69 ? 6.338 -9.584 10.967 1.00 95.56 69 ARG A CA 1
ATOM 563 C C . ARG A 1 69 ? 5.145 -8.790 10.437 1.00 95.56 69 ARG A C 1
ATOM 565 O O . ARG A 1 69 ? 4.173 -8.630 11.164 1.00 95.56 69 ARG A O 1
ATOM 572 N N . THR A 1 70 ? 5.197 -8.306 9.197 1.00 96.31 70 THR A N 1
ATOM 573 C CA . THR A 1 70 ? 4.047 -7.652 8.554 1.00 96.31 70 THR A CA 1
ATOM 574 C C . THR A 1 70 ? 2.858 -8.602 8.454 1.00 96.31 70 THR A C 1
ATOM 576 O O . THR A 1 70 ? 1.755 -8.207 8.824 1.00 96.31 70 THR A O 1
ATOM 579 N N . LEU A 1 71 ? 3.089 -9.850 8.033 1.00 95.69 71 LEU A N 1
ATOM 580 C CA . LEU A 1 71 ? 2.051 -10.882 7.984 1.00 95.69 71 LEU A CA 1
ATOM 581 C C . LEU A 1 71 ? 1.449 -11.147 9.368 1.00 95.69 71 LEU A C 1
ATOM 583 O O . LEU A 1 71 ? 0.239 -11.045 9.520 1.00 95.69 71 LEU A O 1
ATOM 587 N N . SER A 1 72 ? 2.287 -11.368 10.385 1.00 96.69 72 SER A N 1
ATOM 588 C CA . SER A 1 72 ? 1.822 -11.607 11.760 1.00 96.69 72 SER A CA 1
ATOM 589 C C . SER A 1 72 ? 1.002 -10.439 12.329 1.00 96.69 72 SER A C 1
ATOM 591 O O . SER A 1 72 ? -0.014 -10.666 12.976 1.00 96.69 72 SER A O 1
ATOM 593 N N . MET A 1 73 ? 1.392 -9.185 12.064 1.00 98.38 73 MET A N 1
ATOM 594 C CA . MET A 1 73 ? 0.603 -8.020 12.493 1.00 98.38 73 MET A CA 1
ATOM 595 C C . MET A 1 73 ? -0.753 -7.939 11.776 1.00 98.38 73 MET A C 1
ATOM 597 O O . MET A 1 73 ? -1.740 -7.547 12.391 1.00 98.38 73 MET A O 1
ATOM 601 N N . ALA A 1 74 ? -0.805 -8.275 10.483 1.00 97.44 74 ALA A N 1
ATOM 602 C CA . ALA A 1 74 ? -2.048 -8.263 9.714 1.00 97.44 74 ALA A CA 1
ATOM 603 C C . ALA A 1 74 ? -3.002 -9.383 10.159 1.00 97.44 74 ALA A C 1
ATOM 605 O O . ALA A 1 74 ? -4.189 -9.135 10.339 1.00 97.44 74 ALA A O 1
ATOM 606 N N . GLU A 1 75 ? -2.473 -10.582 10.395 1.00 96.25 75 GLU A N 1
ATOM 607 C CA . GLU A 1 75 ? -3.214 -11.728 10.927 1.00 96.25 75 GLU A CA 1
ATOM 608 C C . GLU A 1 75 ? -3.789 -11.427 12.316 1.00 96.25 75 GLU A C 1
ATOM 610 O O . GLU A 1 75 ? -4.994 -11.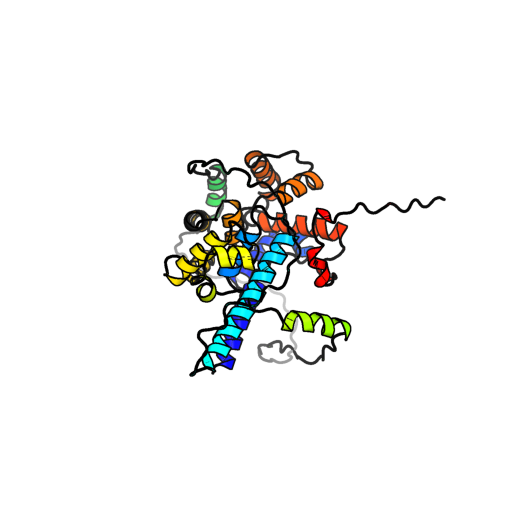554 12.522 1.00 96.25 75 GLU A O 1
ATOM 615 N N . ALA A 1 76 ? -2.977 -10.881 13.226 1.00 97.56 76 ALA A N 1
ATOM 616 C CA . ALA A 1 76 ? -3.432 -10.516 14.566 1.00 97.56 76 ALA A CA 1
ATOM 617 C C . ALA A 1 76 ? -4.513 -9.416 14.572 1.00 97.56 76 ALA A C 1
ATOM 619 O O . ALA A 1 76 ? -5.293 -9.326 15.520 1.00 97.56 76 ALA A O 1
ATOM 620 N N . LEU A 1 77 ? -4.569 -8.560 13.544 1.00 97.88 77 LEU A N 1
ATOM 621 C CA . LEU A 1 77 ? -5.672 -7.610 13.370 1.00 97.88 77 LEU A CA 1
ATOM 622 C C . LEU A 1 77 ? -6.968 -8.329 12.971 1.00 97.88 77 LEU A C 1
ATOM 624 O O . LEU A 1 77 ? -8.024 -7.995 13.501 1.00 97.88 77 LEU A O 1
ATOM 628 N N . CYS A 1 78 ? -6.897 -9.321 12.081 1.00 96.88 78 CYS A N 1
ATOM 629 C CA . CYS A 1 78 ? -8.056 -10.129 11.697 1.00 96.88 78 CYS A CA 1
ATOM 630 C C . CYS A 1 78 ? -8.576 -10.994 12.858 1.00 96.88 78 CYS A C 1
ATOM 632 O O . CYS A 1 78 ? -9.784 -11.093 13.062 1.00 96.88 78 CYS A O 1
ATOM 634 N N . GLU A 1 79 ? -7.686 -11.577 13.663 1.00 95.75 79 GLU A N 1
ATOM 635 C CA . GLU A 1 79 ? -8.069 -12.286 14.893 1.00 95.75 79 GLU A CA 1
ATOM 636 C C . GLU A 1 79 ? -8.783 -11.356 15.884 1.00 95.75 79 GLU A C 1
ATOM 638 O O . GLU A 1 79 ? -9.852 -11.687 16.395 1.00 95.75 79 GLU A O 1
ATOM 643 N N . LEU A 1 80 ? -8.228 -10.159 16.117 1.00 95.31 80 LEU A N 1
ATOM 644 C CA . LEU A 1 80 ? -8.844 -9.159 16.989 1.00 95.31 80 LEU A CA 1
ATOM 645 C C . LEU A 1 80 ? -10.252 -8.786 16.503 1.00 95.31 80 LEU A C 1
ATOM 647 O O . LEU A 1 80 ? -11.158 -8.603 17.312 1.00 95.31 80 LEU A O 1
ATOM 651 N N . GLN A 1 81 ? -10.464 -8.687 15.190 1.00 94.81 81 GLN A N 1
ATOM 652 C CA . GLN A 1 81 ? -11.782 -8.399 14.625 1.00 94.81 81 GLN A CA 1
ATOM 653 C C . GLN A 1 81 ? -12.816 -9.467 15.002 1.00 94.81 81 GLN A C 1
ATOM 655 O O . GLN A 1 81 ? -13.953 -9.135 15.351 1.00 94.81 81 GLN A O 1
ATOM 660 N N . LEU A 1 82 ? -12.423 -10.742 14.980 1.00 92.44 82 LEU A N 1
ATOM 661 C CA . LEU A 1 82 ? -13.291 -11.838 15.400 1.00 92.44 82 LEU A CA 1
ATOM 662 C C . LEU A 1 82 ? -13.627 -11.735 16.895 1.00 92.44 82 LEU A C 1
ATOM 664 O O . LEU A 1 82 ? -14.795 -11.835 17.271 1.00 92.44 82 LEU A O 1
ATOM 668 N N . GLU A 1 83 ? -12.627 -11.457 17.737 1.00 92.19 83 GLU A N 1
ATOM 669 C CA . GLU A 1 83 ? -12.799 -11.269 19.186 1.00 92.19 83 GLU A CA 1
ATOM 670 C C . GLU A 1 83 ? -13.792 -10.140 19.508 1.00 92.19 83 GLU A C 1
ATOM 672 O O . GLU A 1 83 ? -14.696 -10.318 20.330 1.00 92.19 83 GLU A O 1
ATOM 677 N N . LEU A 1 84 ? -13.673 -8.995 18.827 1.00 90.25 84 LEU A N 1
ATOM 678 C CA . LEU A 1 84 ? -14.567 -7.848 19.013 1.00 90.25 84 LEU A CA 1
ATOM 679 C C . LEU A 1 84 ? -16.025 -8.184 18.657 1.00 90.25 84 LEU A C 1
ATOM 681 O O . LEU A 1 84 ? -16.945 -7.757 19.362 1.00 90.25 84 LEU A O 1
ATOM 685 N N . ASN A 1 85 ? -16.254 -8.989 17.616 1.00 86.00 85 ASN A N 1
ATOM 686 C CA . ASN A 1 85 ? -17.604 -9.408 17.228 1.00 86.00 85 ASN A CA 1
ATOM 687 C C . ASN A 1 85 ? -18.200 -10.457 18.165 1.00 86.00 85 ASN A C 1
ATOM 689 O O . ASN A 1 85 ? -19.384 -10.375 18.495 1.00 86.00 85 ASN A O 1
ATOM 693 N N . CYS A 1 86 ? -17.397 -11.410 18.640 1.00 81.88 86 CYS A N 1
ATOM 694 C CA . CYS A 1 86 ? -17.839 -12.383 19.638 1.00 81.88 86 CYS A CA 1
ATOM 695 C C . CYS A 1 86 ? -18.289 -11.691 20.931 1.00 81.88 86 CYS A C 1
ATOM 697 O O . CYS A 1 86 ? -19.340 -12.028 21.476 1.00 81.88 86 CYS A O 1
ATOM 699 N N . LEU A 1 87 ? -17.546 -10.677 21.388 1.00 75.31 87 LEU A N 1
ATOM 700 C CA . LEU A 1 87 ? -17.915 -9.876 22.559 1.00 75.31 87 LEU A CA 1
ATOM 701 C C . LEU A 1 87 ? -19.192 -9.062 22.331 1.00 75.31 87 LEU A C 1
ATOM 703 O O . LEU A 1 87 ? -20.031 -8.980 23.226 1.00 75.31 87 LEU A O 1
ATOM 707 N N . SER A 1 88 ? -19.367 -8.492 21.136 1.00 66.69 88 SER A N 1
ATOM 708 C CA . SER A 1 88 ? -20.587 -7.759 20.787 1.00 66.69 88 SER A CA 1
ATOM 709 C C . SER A 1 88 ? -21.819 -8.672 20.792 1.00 66.69 88 SER A C 1
ATOM 711 O O . SER A 1 88 ? -22.844 -8.301 21.367 1.00 66.69 88 SER A O 1
ATOM 713 N N . SER A 1 89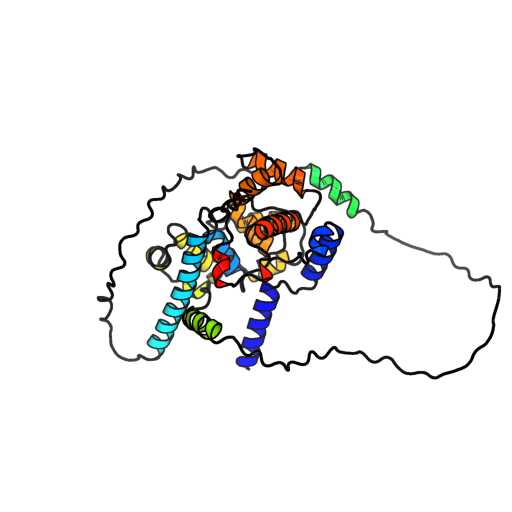 ? -21.688 -9.887 20.246 1.00 61.59 89 SER A N 1
ATOM 714 C CA . SER A 1 89 ? -22.733 -10.917 20.243 1.00 61.59 89 SER A CA 1
ATOM 715 C C . SER A 1 89 ? -23.059 -11.405 21.660 1.00 61.59 89 SER A C 1
ATOM 717 O O . SER A 1 89 ? -24.217 -11.405 22.065 1.00 61.59 89 SER A O 1
ATOM 719 N N . ALA A 1 90 ? -22.049 -11.719 22.478 1.00 58.53 90 ALA A N 1
ATOM 720 C CA . ALA A 1 90 ? -22.252 -12.148 23.864 1.00 58.53 90 ALA A CA 1
ATOM 721 C C . ALA A 1 90 ? -22.908 -11.056 24.732 1.00 58.53 90 ALA A C 1
ATOM 723 O O . ALA A 1 90 ? -23.806 -11.351 25.519 1.00 58.53 90 ALA A O 1
ATOM 724 N N . ALA A 1 91 ? -22.530 -9.787 24.541 1.00 55.53 91 ALA A N 1
ATOM 725 C CA . ALA A 1 91 ? -23.154 -8.653 25.223 1.00 55.53 91 ALA A CA 1
ATOM 726 C C . ALA A 1 91 ? -24.613 -8.418 24.791 1.00 55.53 91 ALA A C 1
ATOM 728 O O . ALA A 1 91 ? -25.384 -7.840 25.556 1.00 55.53 91 ALA A O 1
ATOM 729 N N . SER A 1 92 ? -25.022 -8.891 23.604 1.00 48.88 92 SER A N 1
ATOM 730 C CA . SER A 1 92 ? -26.429 -8.848 23.178 1.00 48.88 92 SER A CA 1
ATOM 731 C C . SER A 1 92 ? -27.295 -9.933 23.839 1.00 48.88 92 SER A C 1
ATOM 733 O O . SER A 1 92 ? -28.519 -9.834 23.786 1.00 48.88 92 SER A O 1
ATOM 735 N N . PHE A 1 93 ? -26.688 -10.928 24.501 1.00 46.06 93 PHE A N 1
ATOM 736 C CA . PHE A 1 93 ? -27.384 -12.027 25.186 1.00 46.06 93 PHE A CA 1
ATOM 737 C C . PHE A 1 93 ? -27.405 -11.921 26.720 1.00 46.06 93 PHE A C 1
ATOM 739 O O . PHE A 1 93 ? -27.992 -12.783 27.371 1.00 46.06 93 PHE A O 1
ATOM 746 N N . SER A 1 94 ? -26.841 -10.869 27.325 1.00 38.03 94 SER A N 1
ATOM 747 C CA . SER A 1 94 ? -26.838 -10.708 28.787 1.00 38.03 94 SER A CA 1
ATOM 748 C C . SER A 1 94 ? -27.450 -9.379 29.245 1.00 38.03 94 SER A C 1
ATOM 750 O O . SER A 1 94 ? -26.741 -8.415 29.535 1.00 38.03 94 SER A O 1
ATOM 752 N N . VAL A 1 95 ? -28.779 -9.356 29.406 1.00 44.16 95 VAL A N 1
ATOM 753 C CA . VAL A 1 95 ? -29.415 -8.561 30.470 1.00 44.16 95 VAL A CA 1
ATOM 754 C C . VAL A 1 95 ? -29.483 -9.454 31.705 1.00 44.16 95 VAL A C 1
ATOM 756 O O . VAL A 1 95 ? -30.456 -10.174 31.889 1.00 44.16 95 VAL A O 1
ATOM 759 N N . ALA A 1 96 ? -28.401 -9.457 32.482 1.00 39.28 96 ALA A N 1
ATOM 760 C CA . ALA A 1 96 ? -28.334 -9.683 33.931 1.00 39.28 96 ALA A CA 1
ATOM 761 C C . ALA A 1 96 ? -26.906 -10.103 34.305 1.00 39.28 96 ALA A C 1
ATOM 763 O O . ALA A 1 96 ? -26.368 -11.052 33.746 1.00 39.28 96 ALA A O 1
ATOM 764 N N . ASP A 1 97 ? -26.333 -9.352 35.245 1.00 42.25 97 ASP A N 1
ATOM 765 C CA . ASP A 1 97 ? -25.191 -9.674 36.102 1.00 42.25 97 ASP A CA 1
ATOM 766 C C . ASP A 1 97 ? -24.005 -10.441 35.505 1.00 42.25 97 ASP A C 1
ATOM 768 O O . ASP A 1 97 ? -24.021 -11.658 35.370 1.00 42.25 97 ASP A O 1
ATOM 772 N N . ASN A 1 98 ? -22.889 -9.727 35.315 1.00 36.59 98 ASN A N 1
ATOM 773 C CA . ASN A 1 98 ? -21.629 -10.073 35.987 1.00 36.59 98 ASN A CA 1
ATOM 774 C C . ASN A 1 98 ? -20.562 -9.003 35.737 1.00 36.59 98 ASN A C 1
ATOM 776 O O . ASN A 1 98 ? -19.643 -9.138 34.930 1.00 36.59 98 ASN A O 1
ATOM 780 N N . ARG A 1 99 ? -20.640 -7.925 36.517 1.00 37.19 99 ARG A N 1
ATOM 781 C CA . ARG A 1 99 ? -19.550 -6.960 36.677 1.00 37.19 99 ARG A CA 1
ATOM 782 C C . ARG A 1 99 ? -18.506 -7.538 37.643 1.00 37.19 99 ARG A C 1
ATOM 784 O O . ARG A 1 99 ? -18.349 -6.993 38.722 1.00 37.19 99 ARG A O 1
ATOM 791 N N . ASN A 1 100 ? -17.879 -8.676 37.311 1.00 38.72 100 ASN A N 1
ATOM 792 C CA . ASN A 1 100 ? -16.729 -9.241 38.049 1.00 38.72 100 ASN A CA 1
ATOM 793 C C . ASN A 1 100 ? -16.073 -10.466 37.362 1.00 38.72 100 ASN A C 1
ATOM 795 O O . ASN A 1 100 ? -15.767 -11.461 38.009 1.00 38.72 100 ASN A O 1
ATOM 799 N N . GLN A 1 101 ? -15.785 -10.404 36.059 1.00 37.94 101 GLN A N 1
ATOM 800 C CA . GLN A 1 101 ? -14.833 -11.335 35.424 1.00 37.94 101 GLN A CA 1
ATOM 801 C C . GLN A 1 101 ? -13.868 -10.592 34.497 1.00 37.94 101 GLN A C 1
ATOM 803 O O . GLN A 1 101 ? -13.841 -10.778 33.288 1.00 37.94 101 GLN A O 1
ATOM 808 N N . LEU A 1 102 ? -13.049 -9.720 35.086 1.00 39.03 102 LEU A N 1
ATOM 809 C CA . LEU A 1 102 ? -11.856 -9.186 34.426 1.00 39.03 102 LEU A CA 1
ATOM 810 C C . LEU A 1 102 ? -10.637 -9.319 35.347 1.00 39.03 102 LEU A C 1
ATOM 812 O O . LEU A 1 102 ? -9.962 -8.346 35.657 1.00 39.03 102 LEU A O 1
ATOM 816 N N . LYS A 1 103 ? -10.391 -10.539 35.830 1.00 31.56 103 LYS A N 1
ATOM 817 C CA . LYS A 1 103 ? -9.135 -10.979 36.457 1.00 31.56 103 LYS A CA 1
ATOM 818 C C . LYS A 1 103 ? -9.035 -12.494 36.288 1.00 31.56 103 LYS A C 1
ATOM 820 O O . LYS A 1 103 ? -9.544 -13.223 37.128 1.00 31.56 103 LYS A O 1
ATOM 825 N N . GLY A 1 104 ? -8.424 -12.972 35.207 1.00 30.47 104 GLY A N 1
ATOM 826 C CA . GLY A 1 104 ? -8.157 -14.409 35.086 1.00 30.47 104 GLY A CA 1
ATOM 827 C C . GLY A 1 104 ? -8.101 -14.974 33.676 1.00 30.47 104 GLY A C 1
ATOM 828 O O . GLY A 1 104 ? -8.712 -16.000 33.435 1.00 30.47 104 GLY A O 1
ATOM 829 N N . VAL A 1 105 ? -7.362 -14.350 32.758 1.00 28.45 105 VAL A N 1
ATOM 830 C CA . VAL A 1 105 ? -6.760 -15.088 31.634 1.00 28.45 105 VAL A CA 1
ATOM 831 C C . VAL A 1 105 ? -5.331 -14.578 31.469 1.00 28.45 105 VAL A C 1
ATOM 833 O O . VAL A 1 105 ? -5.005 -13.785 30.594 1.00 28.45 105 VAL A O 1
ATOM 836 N N . THR A 1 106 ? -4.471 -14.972 32.402 1.00 29.09 106 THR A N 1
ATOM 837 C CA . THR A 1 106 ? -3.028 -15.041 32.168 1.00 29.09 106 THR A CA 1
ATOM 838 C C . THR A 1 106 ? -2.753 -16.419 31.588 1.00 29.09 106 THR A C 1
ATOM 840 O O . THR A 1 106 ? -2.562 -17.373 32.336 1.00 29.09 106 THR A O 1
ATOM 843 N N . ALA A 1 107 ? -2.796 -16.532 30.263 1.00 30.50 107 ALA A N 1
ATOM 844 C CA . ALA A 1 107 ? -2.124 -17.621 29.571 1.00 30.50 107 ALA A CA 1
ATOM 845 C C . ALA A 1 107 ? -0.684 -17.162 29.316 1.00 30.50 107 ALA A C 1
ATOM 847 O O . ALA A 1 107 ? -0.454 -16.090 28.751 1.00 30.50 107 ALA A O 1
ATOM 848 N N . GLU A 1 108 ? 0.270 -17.933 29.824 1.00 29.36 108 GLU A N 1
ATOM 849 C CA . GLU A 1 108 ? 1.701 -17.702 29.675 1.00 29.36 108 GLU A CA 1
ATOM 850 C C . GLU A 1 108 ? 2.078 -17.720 28.188 1.00 29.36 108 GLU A C 1
ATOM 852 O O . GLU A 1 108 ? 2.114 -18.769 27.552 1.00 29.36 108 GLU A O 1
ATOM 857 N N . SER A 1 109 ? 2.356 -16.547 27.613 1.00 33.03 109 SER A N 1
ATOM 858 C CA . SER A 1 109 ? 3.098 -16.461 26.358 1.00 33.03 109 SER A CA 1
ATOM 859 C C . SER A 1 109 ? 4.578 -16.411 26.709 1.00 33.03 109 SER A C 1
ATOM 861 O O . SER A 1 109 ? 5.049 -15.419 27.281 1.00 33.03 109 SER A O 1
ATOM 863 N N . GLU A 1 110 ? 5.301 -17.477 26.385 1.00 29.06 110 GLU A N 1
ATOM 864 C CA . GLU A 1 110 ? 6.747 -17.518 26.530 1.00 29.06 110 GLU A CA 1
ATOM 865 C C . GLU A 1 110 ? 7.415 -16.309 25.861 1.00 29.06 110 GLU A C 1
ATOM 867 O O . GLU A 1 110 ? 7.019 -15.782 24.818 1.00 29.06 110 GLU A O 1
ATOM 872 N N . HIS A 1 111 ? 8.433 -15.837 26.560 1.00 32.53 111 HIS A N 1
ATOM 873 C CA . HIS A 1 111 ? 9.129 -14.587 26.365 1.00 32.53 111 HIS A CA 1
ATOM 874 C C . HIS A 1 111 ? 9.886 -14.563 25.027 1.00 32.53 111 HIS A C 1
ATOM 876 O O . HIS A 1 111 ? 11.007 -15.054 24.928 1.00 32.53 111 HIS A O 1
ATOM 882 N N . PHE A 1 112 ? 9.327 -13.908 24.006 1.00 28.95 112 PHE A N 1
ATOM 883 C CA . PHE A 1 112 ? 10.099 -13.465 22.844 1.00 28.95 112 PHE A CA 1
ATOM 884 C C . PHE A 1 112 ? 10.003 -11.947 22.708 1.00 28.95 112 PHE A C 1
ATOM 886 O O . PHE A 1 112 ? 9.068 -11.401 22.132 1.00 28.95 112 PHE A O 1
ATOM 893 N N . THR A 1 113 ? 10.978 -11.238 23.277 1.00 29.25 113 THR A N 1
ATOM 894 C CA . THR A 1 113 ? 11.206 -9.811 23.013 1.00 29.25 113 THR A CA 1
ATOM 895 C C . THR A 1 113 ? 12.181 -9.652 21.846 1.00 29.25 113 THR A C 1
ATOM 897 O O . THR A 1 113 ? 13.382 -9.853 22.049 1.00 29.25 113 THR A O 1
ATOM 900 N N . PRO A 1 114 ? 11.753 -9.213 20.647 1.00 30.92 114 PRO A N 1
ATOM 901 C CA . PRO A 1 114 ? 12.690 -8.775 19.628 1.00 30.92 114 PRO A CA 1
ATOM 902 C C . PRO A 1 114 ? 13.217 -7.393 20.031 1.00 30.92 114 PRO A C 1
ATOM 904 O O . PRO A 1 114 ? 12.547 -6.371 19.861 1.00 30.92 114 PRO A O 1
ATOM 907 N N . ARG A 1 115 ? 14.434 -7.347 20.582 1.00 31.61 115 ARG A N 1
ATOM 908 C CA . ARG A 1 115 ? 15.202 -6.102 20.714 1.00 31.61 115 ARG A CA 1
ATOM 909 C C . ARG A 1 115 ? 15.702 -5.691 19.329 1.00 31.61 115 ARG A C 1
ATOM 911 O O . ARG A 1 115 ? 16.817 -6.022 18.943 1.00 31.61 115 ARG A O 1
ATOM 918 N N . THR A 1 116 ? 14.887 -4.960 18.577 1.00 37.25 116 THR A N 1
ATOM 919 C CA . THR A 1 116 ? 15.375 -4.177 17.433 1.00 37.25 116 THR A CA 1
ATOM 920 C C . THR A 1 116 ? 15.415 -2.708 17.857 1.00 37.25 116 THR A C 1
ATOM 922 O O . THR A 1 116 ? 14.383 -2.196 18.296 1.00 37.25 116 THR A O 1
ATOM 925 N N . PRO A 1 117 ? 16.569 -2.017 17.787 1.00 30.44 117 PRO A N 1
ATOM 926 C CA . PRO A 1 117 ? 16.665 -0.627 18.215 1.00 30.44 117 PRO A CA 1
ATOM 927 C C . PRO A 1 117 ? 15.711 0.258 17.413 1.00 30.44 117 PRO A C 1
ATOM 929 O O . PRO A 1 117 ? 15.681 0.194 16.184 1.00 30.44 117 PRO A O 1
ATOM 932 N N . ALA A 1 118 ? 14.970 1.122 18.107 1.00 33.09 118 ALA A N 1
ATOM 933 C CA . ALA A 1 118 ? 14.328 2.265 17.482 1.00 33.09 118 ALA A CA 1
ATOM 934 C C . ALA A 1 118 ? 15.431 3.140 16.869 1.00 33.09 118 ALA A C 1
ATOM 936 O O . ALA A 1 118 ? 16.189 3.799 17.585 1.00 33.09 118 ALA A O 1
ATOM 937 N N . GLY A 1 119 ? 15.560 3.119 15.542 1.00 28.08 119 GLY A N 1
ATOM 938 C CA . GLY A 1 119 ? 16.339 4.130 14.843 1.00 28.08 119 GLY A CA 1
ATOM 939 C C . GLY A 1 119 ? 15.757 5.492 15.207 1.00 28.08 119 GLY A C 1
ATOM 940 O O . GLY A 1 119 ? 14.579 5.741 14.962 1.00 28.08 119 GLY A O 1
ATOM 941 N N . LYS A 1 120 ? 16.556 6.350 15.847 1.00 29.17 120 LYS A N 1
ATOM 942 C CA . LYS A 1 120 ? 16.175 7.733 16.146 1.00 29.17 120 LYS A CA 1
ATOM 943 C C . LYS A 1 120 ? 15.842 8.434 14.828 1.00 29.17 120 LYS A C 1
ATOM 945 O O . LYS A 1 120 ? 16.748 8.797 14.078 1.00 29.17 120 LYS A O 1
ATOM 950 N N . GLU A 1 121 ? 14.560 8.648 14.551 1.00 32.12 121 GLU A N 1
ATOM 951 C CA . GLU A 1 121 ? 14.152 9.603 13.528 1.00 32.12 121 GLU A CA 1
ATOM 952 C C . GLU A 1 121 ? 14.607 10.992 13.985 1.00 32.12 121 GLU A C 1
ATOM 954 O O . GLU A 1 121 ? 14.163 11.535 14.998 1.00 32.12 121 GLU A O 1
ATOM 959 N N . SER A 1 122 ? 15.557 11.567 13.251 1.00 29.17 122 SER A N 1
ATOM 960 C CA . SER A 1 122 ? 15.863 12.985 13.383 1.00 29.17 122 SER A CA 1
ATOM 961 C C . SER A 1 122 ? 14.692 13.756 12.784 1.00 29.17 122 SER A C 1
ATOM 963 O O . SER A 1 122 ? 14.367 13.568 11.613 1.00 29.17 122 SER A O 1
ATOM 965 N N . ARG A 1 123 ? 14.062 14.628 13.584 1.00 29.36 123 ARG A N 1
ATOM 966 C CA . ARG A 1 123 ? 13.082 15.618 13.114 1.00 29.36 123 ARG A CA 1
ATOM 967 C C . ARG A 1 123 ? 13.684 16.382 11.930 1.00 29.36 123 ARG A C 1
ATOM 969 O O . ARG A 1 123 ? 14.496 17.286 12.124 1.00 29.36 123 ARG A O 1
ATOM 976 N N . LYS A 1 124 ? 13.321 16.020 10.699 1.00 28.89 124 LYS A N 1
ATOM 977 C CA . LYS A 1 124 ? 13.670 16.787 9.501 1.00 28.89 124 LYS A CA 1
ATOM 978 C C . LYS A 1 124 ? 12.472 17.643 9.122 1.00 28.89 124 LYS A C 1
ATOM 980 O O . LYS A 1 124 ? 11.375 17.136 8.930 1.00 28.89 124 LYS A O 1
ATOM 985 N N . ARG A 1 125 ? 12.713 18.955 9.048 1.00 24.66 125 ARG A N 1
ATOM 986 C CA . ARG A 1 125 ? 11.761 19.956 8.554 1.00 24.66 125 ARG A CA 1
ATOM 987 C C . ARG A 1 125 ? 11.277 19.567 7.156 1.00 24.66 125 ARG A C 1
ATOM 989 O O . ARG A 1 125 ? 12.089 19.107 6.349 1.00 24.66 125 ARG A O 1
ATOM 996 N N . ALA A 1 126 ? 9.993 19.804 6.889 1.00 25.52 126 ALA A N 1
ATOM 997 C CA . ALA A 1 126 ? 9.396 19.700 5.565 1.00 25.52 126 ALA A CA 1
ATOM 998 C C . ALA A 1 126 ? 10.292 20.402 4.530 1.00 25.52 126 ALA A C 1
ATOM 1000 O O . ALA A 1 126 ? 10.611 21.585 4.659 1.00 25.52 126 ALA A O 1
ATOM 1001 N N . ARG A 1 127 ? 10.762 19.648 3.536 1.00 24.28 127 ARG A N 1
ATOM 1002 C CA . ARG A 1 127 ? 11.426 20.180 2.345 1.00 24.28 127 ARG A CA 1
ATOM 1003 C C . ARG A 1 127 ? 10.605 19.732 1.151 1.00 24.28 127 ARG A C 1
ATOM 1005 O O . ARG A 1 127 ? 10.354 18.538 1.007 1.00 24.28 127 ARG A O 1
ATOM 1012 N N . ALA A 1 128 ? 10.206 20.696 0.328 1.00 26.58 128 ALA A N 1
ATOM 1013 C CA . ALA A 1 128 ? 9.561 20.455 -0.950 1.00 26.58 128 ALA A CA 1
ATOM 1014 C C . ALA A 1 128 ? 10.435 19.509 -1.787 1.00 26.58 128 ALA A C 1
ATOM 1016 O O . ALA A 1 128 ? 11.593 19.811 -2.088 1.00 26.58 128 ALA A O 1
ATOM 1017 N N . TYR A 1 129 ? 9.896 18.337 -2.114 1.00 30.53 129 TYR A N 1
ATOM 1018 C CA . TYR A 1 129 ? 10.485 17.457 -3.111 1.00 30.53 129 TYR A CA 1
ATOM 1019 C C . TYR A 1 129 ? 10.033 17.980 -4.471 1.00 30.53 129 TYR A C 1
ATOM 1021 O O . TYR A 1 129 ? 8.884 17.803 -4.854 1.00 30.53 129 TYR A O 1
ATOM 1029 N N . GLY A 1 130 ? 10.927 18.698 -5.151 1.00 28.34 130 GLY A N 1
ATOM 1030 C CA . GLY A 1 130 ? 10.676 19.207 -6.492 1.00 28.34 130 GLY A CA 1
ATOM 1031 C C . GLY A 1 130 ? 10.546 18.059 -7.488 1.00 28.34 130 GLY A C 1
ATOM 1032 O O . GLY A 1 130 ? 11.483 17.275 -7.654 1.00 28.34 130 GLY A O 1
ATOM 1033 N N . CYS A 1 131 ? 9.393 17.989 -8.148 1.00 29.14 131 CYS A N 1
ATOM 1034 C CA . CYS A 1 131 ? 9.233 17.281 -9.408 1.00 29.14 131 CYS A CA 1
ATOM 1035 C C . CYS A 1 131 ? 10.204 17.894 -10.438 1.00 29.14 131 CYS A C 1
ATOM 1037 O O . CYS A 1 131 ? 10.388 19.115 -10.492 1.00 29.14 131 CYS A O 1
ATOM 1039 N N . SER A 1 132 ? 10.910 17.049 -11.189 1.00 35.41 132 SER A N 1
ATOM 1040 C CA . SER A 1 132 ? 11.924 17.487 -12.151 1.00 35.41 132 SER A CA 1
ATOM 1041 C C . SER A 1 132 ? 11.256 18.271 -13.286 1.00 35.41 132 SER A C 1
ATOM 1043 O O . SER A 1 132 ? 10.416 17.726 -13.998 1.00 35.41 132 SER A O 1
ATOM 1045 N N . ARG A 1 133 ? 11.647 19.541 -13.474 1.00 29.05 133 ARG A N 1
ATOM 1046 C CA . ARG A 1 133 ? 11.080 20.482 -14.469 1.00 29.05 133 ARG A CA 1
ATOM 1047 C C . ARG A 1 133 ? 11.075 19.956 -15.915 1.00 29.05 133 ARG A C 1
ATOM 1049 O O . ARG A 1 133 ? 10.291 20.440 -16.715 1.00 29.05 133 ARG A O 1
ATOM 1056 N N . ASN A 1 134 ? 11.877 18.939 -16.231 1.00 32.47 134 ASN A N 1
ATOM 1057 C CA . ASN A 1 134 ? 12.028 18.404 -17.590 1.00 32.47 134 ASN A CA 1
ATOM 1058 C C . ASN A 1 134 ? 10.912 17.429 -18.023 1.00 32.47 134 ASN A C 1
ATOM 1060 O O . ASN A 1 134 ? 10.895 17.009 -19.175 1.00 32.47 134 ASN A O 1
ATOM 1064 N N . VAL A 1 135 ? 9.994 17.044 -17.125 1.00 34.53 135 VAL A N 1
ATOM 1065 C CA . VAL A 1 135 ? 8.826 16.201 -17.468 1.00 34.53 135 VAL A CA 1
ATOM 1066 C C . VAL A 1 135 ? 7.658 17.050 -17.993 1.00 34.53 135 VAL A C 1
ATOM 1068 O O . VAL A 1 135 ? 6.838 16.554 -18.760 1.00 34.53 135 VAL A O 1
ATOM 1071 N N . LEU A 1 136 ? 7.621 18.344 -17.647 1.00 32.34 136 LEU A N 1
ATOM 1072 C CA . LEU A 1 136 ? 6.583 19.277 -18.095 1.00 32.34 136 LEU A CA 1
ATOM 1073 C C . LEU A 1 136 ? 6.627 19.515 -19.614 1.00 32.34 136 LEU A C 1
ATOM 1075 O O . LEU A 1 136 ? 5.584 19.629 -20.245 1.00 32.34 136 LEU A O 1
ATOM 1079 N N . GLU A 1 137 ? 7.826 19.549 -20.202 1.00 31.17 137 GLU A N 1
ATOM 1080 C CA . GLU A 1 137 ? 8.009 19.884 -21.623 1.00 31.17 137 GLU A CA 1
ATOM 1081 C C . GLU A 1 137 ? 7.600 18.745 -22.570 1.00 31.17 137 GLU A C 1
ATOM 1083 O O . GLU A 1 137 ? 7.231 19.009 -23.704 1.00 31.17 137 GLU A O 1
ATOM 1088 N N . ARG A 1 138 ? 7.593 17.483 -22.110 1.00 37.38 138 ARG A N 1
ATOM 1089 C CA . ARG A 1 138 ? 7.265 16.318 -22.959 1.00 37.38 138 ARG A CA 1
ATOM 1090 C C . ARG A 1 138 ? 5.811 15.856 -22.896 1.00 37.38 138 ARG A C 1
ATOM 1092 O O . ARG A 1 138 ? 5.410 15.032 -23.708 1.00 37.38 138 ARG A O 1
ATOM 1099 N N . LEU A 1 139 ? 5.034 16.351 -21.934 1.00 38.00 139 LEU A N 1
ATOM 1100 C CA . LEU A 1 139 ? 3.594 16.079 -21.851 1.00 38.00 139 LEU A CA 1
ATOM 1101 C C . LEU A 1 139 ? 2.764 17.167 -22.550 1.00 38.00 139 LEU A C 1
ATOM 1103 O O . LEU A 1 139 ? 1.674 16.868 -23.023 1.00 38.00 139 LEU A O 1
ATOM 1107 N N . ALA A 1 140 ? 3.305 18.384 -22.691 1.00 33.72 140 ALA A N 1
ATOM 1108 C CA . ALA A 1 140 ? 2.665 19.471 -23.434 1.00 33.72 140 ALA A CA 1
ATOM 1109 C C . ALA A 1 140 ? 2.559 19.187 -24.949 1.00 33.72 140 ALA A C 1
ATOM 1111 O O . ALA A 1 140 ? 1.584 19.586 -25.573 1.00 33.72 140 ALA A O 1
ATOM 1112 N N . GLU A 1 141 ? 3.497 18.428 -25.531 1.00 33.66 141 GLU A N 1
ATOM 1113 C CA . GLU A 1 141 ? 3.467 18.056 -26.960 1.00 33.66 141 GLU A CA 1
ATOM 1114 C C . GLU A 1 141 ? 2.332 17.076 -27.323 1.00 33.66 141 GLU A C 1
ATOM 1116 O O . GLU A 1 141 ? 2.023 16.908 -28.500 1.00 33.66 141 GLU A O 1
ATOM 1121 N N . VAL A 1 142 ? 1.684 16.436 -26.340 1.00 37.50 142 VAL A N 1
ATOM 1122 C CA . VAL A 1 142 ? 0.558 15.510 -26.578 1.00 37.50 142 VAL A CA 1
ATOM 1123 C C . VAL A 1 142 ? -0.801 16.220 -26.485 1.00 37.50 142 VAL A C 1
ATOM 1125 O O . VAL A 1 142 ? -1.787 15.718 -27.020 1.00 37.50 142 VAL A O 1
ATOM 1128 N N . GLU A 1 143 ? -0.871 17.401 -25.860 1.00 33.25 143 GLU A N 1
ATOM 1129 C CA . GLU A 1 143 ? -2.120 18.170 -25.714 1.00 33.25 143 GLU A CA 1
ATOM 1130 C C . GLU A 1 143 ? -2.392 19.137 -26.887 1.00 33.25 143 GLU A C 1
ATOM 1132 O O . GLU A 1 143 ? -3.516 19.614 -27.024 1.00 33.25 143 GLU A O 1
ATOM 1137 N N . GLU A 1 144 ? -1.427 19.370 -27.787 1.00 31.20 144 GLU A N 1
ATOM 1138 C CA . GLU A 1 144 ? -1.549 20.315 -28.917 1.00 31.20 144 GLU A CA 1
ATOM 1139 C C . GLU A 1 144 ? -2.049 19.688 -30.242 1.00 31.20 144 GLU A C 1
ATOM 1141 O O . GLU A 1 144 ? -1.733 20.154 -31.335 1.00 31.20 144 GLU A O 1
ATOM 1146 N N . ILE A 1 145 ? -2.870 18.633 -30.170 1.00 34.34 145 ILE A N 1
ATOM 1147 C CA . ILE A 1 145 ? -3.628 18.117 -31.327 1.00 34.34 145 ILE A CA 1
ATOM 1148 C C . ILE A 1 145 ? -5.114 18.052 -30.957 1.00 34.34 145 ILE A C 1
ATOM 1150 O O . ILE A 1 145 ? -5.694 16.981 -30.785 1.00 34.34 145 ILE A O 1
ATOM 1154 N N . VAL A 1 146 ? -5.742 19.220 -30.824 1.00 28.09 146 VAL A N 1
ATOM 1155 C CA . VAL A 1 146 ? -7.200 19.370 -30.910 1.00 28.09 146 VAL A CA 1
ATOM 1156 C C . VAL A 1 146 ? -7.487 20.542 -31.844 1.00 28.09 146 VAL A C 1
ATOM 1158 O O . VAL A 1 146 ? -7.256 21.700 -31.516 1.00 28.09 146 VAL A O 1
ATOM 1161 N N . ASP A 1 147 ? -7.936 20.179 -33.040 1.00 27.88 147 ASP A N 1
ATOM 1162 C CA . ASP A 1 147 ? -8.321 21.030 -34.164 1.00 27.88 147 ASP A CA 1
ATOM 1163 C C . ASP A 1 147 ? -9.608 21.823 -33.841 1.00 27.88 147 ASP A C 1
ATOM 1165 O O . ASP A 1 147 ? -10.662 21.234 -33.580 1.00 27.88 147 ASP A O 1
ATOM 1169 N N . GLU A 1 148 ? -9.525 23.159 -33.838 1.00 28.67 148 GLU A N 1
ATOM 1170 C CA . GLU A 1 148 ? -10.680 24.069 -33.857 1.00 28.67 148 GLU A CA 1
ATOM 1171 C C . GLU A 1 148 ? -11.095 24.334 -35.313 1.00 28.67 148 GLU A C 1
ATOM 1173 O O . GLU A 1 148 ? -10.329 24.872 -36.108 1.00 28.67 148 GLU A O 1
ATOM 1178 N N . GLY A 1 149 ? -12.322 23.946 -35.673 1.00 26.70 149 GLY A N 1
ATOM 1179 C CA . GLY A 1 149 ? -12.742 23.856 -37.073 1.00 26.70 149 GLY A CA 1
ATOM 1180 C C . GLY A 1 149 ? -13.455 25.055 -37.721 1.00 26.70 149 GLY A C 1
ATOM 1181 O O . GLY A 1 149 ? -13.598 26.132 -37.144 1.00 26.70 149 GLY A O 1
ATOM 1182 N N . LYS A 1 150 ? -14.037 24.706 -38.893 1.00 25.70 150 LYS A N 1
ATOM 1183 C CA . LYS A 1 150 ? -15.073 25.343 -39.762 1.00 25.70 150 LYS A CA 1
ATOM 1184 C C . LYS A 1 150 ? -14.591 26.242 -40.926 1.00 25.70 150 LYS A C 1
ATOM 1186 O O . LYS A 1 150 ? -13.561 26.886 -40.791 1.00 25.70 150 LYS A O 1
ATOM 1191 N N . PRO A 1 151 ? -15.435 26.499 -41.963 1.00 32.97 151 PRO A N 1
ATOM 1192 C CA . PRO A 1 151 ? -16.374 25.628 -42.707 1.00 32.97 151 PRO A CA 1
ATOM 1193 C C . PRO A 1 151 ? -16.335 25.853 -44.258 1.00 32.97 151 PRO A C 1
ATOM 1195 O O . PRO A 1 151 ? -15.616 26.713 -44.749 1.00 32.97 151 PRO A O 1
ATOM 1198 N N . ASP A 1 152 ? -17.194 25.118 -44.985 1.00 22.83 152 ASP A N 1
ATOM 1199 C CA . ASP A 1 152 ? -17.640 25.270 -46.393 1.00 22.83 152 ASP A CA 1
ATOM 1200 C C . ASP A 1 152 ? -16.671 24.978 -47.561 1.00 22.83 152 ASP A C 1
ATOM 1202 O O . ASP A 1 152 ? -15.666 25.646 -47.761 1.00 22.83 152 ASP A O 1
ATOM 1206 N N . VAL A 1 153 ? -17.059 24.012 -48.413 1.00 24.33 153 VAL A N 1
ATOM 1207 C CA . VAL A 1 153 ? -17.465 24.219 -49.824 1.00 24.33 153 VAL A CA 1
ATOM 1208 C C . VAL A 1 153 ? -17.975 22.887 -50.409 1.00 24.33 153 VAL A C 1
ATOM 1210 O O . VAL A 1 153 ? -17.352 21.834 -50.297 1.00 24.33 153 VAL A O 1
ATOM 1213 N N . SER A 1 154 ? -19.148 22.957 -51.036 1.00 24.17 154 SER A N 1
ATOM 1214 C CA . SER A 1 154 ? -19.808 21.916 -51.830 1.00 24.17 154 SER A CA 1
ATOM 1215 C C . SER A 1 154 ? -19.063 21.575 -53.128 1.00 24.17 154 SER A C 1
ATOM 1217 O O . SER A 1 154 ? -18.522 22.490 -53.738 1.00 24.17 154 SER A O 1
ATOM 1219 N N . VAL A 1 155 ? -19.165 20.324 -53.607 1.00 23.53 155 VAL A N 1
ATOM 1220 C CA . VAL A 1 155 ? -19.595 19.900 -54.972 1.00 23.53 155 VAL A CA 1
ATOM 1221 C C . VAL A 1 155 ? -19.367 18.377 -55.118 1.00 23.53 155 VAL A C 1
ATOM 1223 O O . VAL A 1 155 ? -18.296 17.863 -54.815 1.00 23.53 155 VAL A O 1
ATOM 1226 N N . ALA A 1 156 ? -20.389 17.654 -55.584 1.00 20.02 156 ALA A N 1
ATOM 1227 C CA . ALA A 1 156 ? -20.347 16.253 -56.038 1.00 20.02 156 ALA A CA 1
ATOM 1228 C C . ALA A 1 156 ? -20.315 16.202 -57.589 1.00 20.02 156 ALA A C 1
ATOM 1230 O O . ALA A 1 156 ? -20.499 17.247 -58.209 1.00 20.02 156 ALA A O 1
ATOM 1231 N N . PRO A 1 157 ? -20.370 15.029 -58.253 1.00 39.53 157 PRO A N 1
ATOM 1232 C CA . PRO A 1 157 ? -19.551 13.810 -58.176 1.00 39.53 157 PRO A CA 1
ATOM 1233 C C . PRO A 1 157 ? -18.945 13.454 -59.567 1.00 39.53 157 PRO A C 1
ATOM 1235 O O . PRO A 1 157 ? -19.322 14.043 -60.578 1.00 39.53 157 PRO A O 1
ATOM 1238 N N . ALA A 1 158 ? -18.064 12.448 -59.673 1.00 21.52 158 ALA A N 1
ATOM 1239 C CA . ALA A 1 158 ? -17.715 11.849 -60.972 1.00 21.52 158 ALA A CA 1
ATOM 1240 C C . ALA A 1 158 ? -17.482 10.330 -60.872 1.00 21.52 158 ALA A C 1
ATOM 1242 O O . ALA A 1 158 ? -16.790 9.844 -59.983 1.00 21.52 158 ALA A O 1
ATOM 1243 N N . PHE A 1 159 ? -18.135 9.627 -61.796 1.00 22.11 159 PHE A N 1
ATOM 1244 C CA . PHE A 1 159 ? -18.304 8.183 -61.962 1.00 22.11 159 PHE A CA 1
ATOM 1245 C C . PHE A 1 159 ? -17.188 7.508 -62.789 1.00 22.11 159 PHE A C 1
ATOM 1247 O O . PHE A 1 159 ? -16.453 8.190 -63.504 1.00 22.11 159 PHE A O 1
ATOM 1254 N N . SER A 1 160 ? -17.290 6.166 -62.851 1.00 25.23 160 SER A N 1
ATOM 1255 C CA . SER A 1 160 ? -16.795 5.196 -63.872 1.00 25.23 160 SER A CA 1
ATOM 1256 C C . SER A 1 160 ? -15.421 4.590 -63.554 1.00 25.23 160 SER A C 1
ATOM 1258 O O . SER A 1 160 ? -14.530 5.308 -63.121 1.00 25.23 160 SER A O 1
ATOM 1260 N N . ASP A 1 161 ? -15.128 3.294 -63.684 1.00 24.38 161 ASP A N 1
ATOM 1261 C CA . ASP A 1 161 ? -15.746 2.086 -64.272 1.00 24.38 161 ASP A CA 1
ATOM 1262 C C . ASP A 1 161 ? -15.256 0.894 -63.402 1.00 24.38 161 ASP A C 1
ATOM 1264 O O . ASP A 1 161 ? -14.198 0.987 -62.785 1.00 24.38 161 ASP A O 1
ATOM 1268 N N . GLY A 1 162 ? -15.927 -0.241 -63.202 1.00 22.59 162 GLY A N 1
ATOM 1269 C CA . GLY A 1 162 ? -16.646 -1.072 -64.162 1.00 22.59 162 GLY A CA 1
ATOM 1270 C C . GLY A 1 162 ? -15.902 -2.410 -64.317 1.00 22.59 162 GLY A C 1
ATOM 1271 O O . GLY A 1 162 ? -14.978 -2.509 -65.114 1.00 22.59 162 GLY A O 1
ATOM 1272 N N . ASN A 1 163 ? -16.279 -3.428 -63.531 1.00 24.72 163 ASN A N 1
ATOM 1273 C CA . ASN A 1 163 ? -16.285 -4.831 -63.973 1.00 24.72 163 ASN A CA 1
ATOM 1274 C C . ASN A 1 163 ? -17.141 -5.690 -63.020 1.00 24.72 163 ASN A C 1
ATOM 1276 O O . ASN A 1 163 ? -16.723 -6.051 -61.920 1.00 24.72 163 ASN A O 1
ATOM 1280 N N . GLU A 1 164 ? -18.362 -5.994 -63.458 1.00 21.27 164 GLU A N 1
ATOM 1281 C CA . GLU A 1 164 ? -19.228 -7.042 -62.911 1.00 21.27 164 GLU A CA 1
ATOM 1282 C C . GLU A 1 164 ? -18.786 -8.413 -63.430 1.00 21.27 164 GLU A C 1
ATOM 1284 O O . GLU A 1 164 ? -18.497 -8.508 -64.616 1.00 21.27 164 GLU A O 1
ATOM 1289 N N . VAL A 1 165 ? -18.898 -9.479 -62.618 1.00 22.89 165 VAL A N 1
ATOM 1290 C CA . VAL A 1 165 ? -19.555 -10.732 -63.052 1.00 22.89 165 VAL A CA 1
ATOM 1291 C C . VAL A 1 165 ? -20.226 -11.454 -61.860 1.00 22.89 165 VAL A C 1
ATOM 1293 O O . VAL A 1 165 ? -19.561 -11.948 -60.956 1.00 22.89 165 VAL A O 1
ATOM 1296 N N . ALA A 1 166 ? -21.556 -11.562 -61.969 1.00 21.98 166 ALA A N 1
ATOM 1297 C CA . ALA A 1 166 ? -22.488 -12.621 -61.535 1.00 21.98 166 ALA A CA 1
ATOM 1298 C C . ALA A 1 166 ? -22.823 -12.895 -60.045 1.00 21.98 166 ALA A C 1
ATOM 1300 O O . ALA A 1 166 ? -22.104 -13.539 -59.288 1.00 21.98 166 ALA A O 1
ATOM 1301 N N . PHE A 1 167 ? -24.079 -12.559 -59.726 1.00 20.14 167 PHE A N 1
ATOM 1302 C CA . PHE A 1 167 ? -24.915 -13.006 -58.607 1.00 20.14 167 PHE A CA 1
ATOM 1303 C C . PHE A 1 167 ? -25.224 -14.520 -58.601 1.00 20.14 167 PHE A C 1
ATOM 1305 O O . PHE A 1 167 ? -25.584 -15.073 -59.639 1.00 20.14 167 PHE A O 1
ATOM 1312 N N . ARG A 1 168 ? -25.365 -15.112 -57.399 1.00 21.94 168 ARG A N 1
ATOM 1313 C CA . ARG A 1 168 ? -26.577 -15.880 -57.023 1.00 21.94 168 ARG A CA 1
ATOM 1314 C C . ARG A 1 168 ? -26.836 -15.899 -55.504 1.00 21.94 168 ARG A C 1
ATOM 1316 O O . ARG A 1 168 ? -26.155 -16.557 -54.735 1.00 21.94 168 ARG A O 1
ATOM 1323 N N . LYS A 1 169 ? -27.875 -15.134 -55.158 1.00 21.56 169 LYS A N 1
ATOM 1324 C CA . LYS A 1 169 ? -28.878 -15.225 -54.080 1.00 21.56 169 LYS A CA 1
ATOM 1325 C C . LYS A 1 169 ? -28.809 -16.436 -53.124 1.00 21.56 169 LYS A C 1
ATOM 1327 O O . LYS A 1 169 ? -28.970 -17.573 -53.557 1.00 21.56 169 LYS A O 1
ATOM 1332 N N . GLY A 1 170 ? -28.732 -16.132 -51.828 1.00 23.14 170 GLY A N 1
ATOM 1333 C CA . GLY A 1 170 ? -28.997 -17.027 -50.700 1.00 23.14 170 GLY A CA 1
ATOM 1334 C C . GLY A 1 170 ? -29.196 -16.215 -49.414 1.00 23.14 170 GLY A C 1
ATOM 1335 O O . GLY A 1 170 ? -28.248 -15.990 -48.679 1.00 23.14 170 GLY A O 1
ATOM 1336 N N . ASP A 1 171 ? -30.406 -15.676 -49.272 1.00 23.94 171 ASP A N 1
ATOM 1337 C CA . ASP A 1 171 ? -31.159 -15.249 -48.081 1.00 23.94 171 ASP A CA 1
ATOM 1338 C C . ASP A 1 171 ? -30.443 -14.805 -46.781 1.00 23.94 171 ASP A C 1
ATOM 1340 O O . ASP A 1 171 ? -29.874 -15.585 -46.027 1.00 23.94 171 ASP A O 1
ATOM 1344 N N . ILE A 1 172 ? -30.593 -13.501 -46.506 1.00 24.12 172 ILE A N 1
ATOM 1345 C CA . ILE A 1 172 ? -31.095 -12.873 -45.263 1.00 24.12 172 ILE A CA 1
ATOM 1346 C C . ILE A 1 172 ? -31.168 -13.796 -44.031 1.00 24.12 172 ILE A C 1
ATOM 1348 O O . ILE A 1 172 ? -32.023 -14.667 -44.011 1.00 24.12 172 ILE A O 1
ATOM 1352 N N . PHE A 1 173 ? -30.448 -13.472 -42.946 1.00 23.55 173 PHE A N 1
ATOM 1353 C CA . PHE A 1 173 ? -31.018 -13.481 -41.584 1.00 23.55 173 PHE A CA 1
ATOM 1354 C C . PHE A 1 173 ? -30.202 -12.613 -40.601 1.00 23.55 173 PHE A C 1
ATOM 1356 O O . PHE A 1 173 ? -29.059 -12.896 -40.267 1.00 23.55 173 PHE A O 1
ATOM 1363 N N . GLN A 1 174 ? -30.828 -11.495 -40.227 1.00 23.70 174 GLN A N 1
ATOM 1364 C CA . GLN A 1 174 ? -30.966 -10.908 -38.889 1.00 23.70 174 GLN A CA 1
ATOM 1365 C C . GLN A 1 174 ? -29.847 -11.086 -37.844 1.00 23.70 174 GLN A C 1
ATOM 1367 O O . GLN A 1 174 ? -29.558 -12.172 -37.359 1.00 23.70 174 GLN A O 1
ATOM 1372 N N . ALA A 1 175 ? -29.331 -9.935 -37.407 1.00 27.27 175 ALA A N 1
ATOM 1373 C CA . ALA A 1 175 ? -28.518 -9.768 -36.215 1.00 27.27 175 ALA A CA 1
ATOM 1374 C C . ALA A 1 175 ? -29.236 -10.273 -34.952 1.00 27.27 175 ALA A C 1
ATOM 1376 O O . ALA A 1 175 ? -30.333 -9.813 -34.633 1.00 27.27 175 ALA A O 1
ATOM 1377 N N . THR A 1 176 ? -28.564 -11.134 -34.190 1.00 23.47 176 THR A N 1
ATOM 1378 C CA . THR A 1 176 ? -28.876 -11.393 -32.783 1.00 23.47 176 THR A CA 1
ATOM 1379 C C . THR A 1 176 ? -27.597 -11.386 -31.960 1.00 23.47 176 THR A C 1
ATOM 1381 O O . THR A 1 176 ? -26.622 -12.064 -32.267 1.00 23.47 176 THR A O 1
ATOM 1384 N N . THR A 1 177 ? -27.628 -10.565 -30.918 1.00 27.38 177 THR A N 1
ATOM 1385 C CA . THR A 1 177 ? -26.659 -10.433 -29.836 1.00 27.38 177 THR A CA 1
ATOM 1386 C C . THR A 1 177 ? -26.465 -11.771 -29.119 1.00 27.38 177 THR A C 1
ATOM 1388 O O . THR A 1 177 ? -27.358 -12.207 -28.397 1.00 27.38 177 THR A O 1
ATOM 1391 N N . GLU A 1 178 ? -25.306 -12.411 -29.278 1.00 23.11 178 GLU A N 1
ATOM 1392 C CA . GLU A 1 178 ? -24.927 -13.551 -28.440 1.00 23.11 178 GLU A CA 1
ATOM 1393 C C . GLU A 1 178 ? -24.305 -13.059 -27.131 1.00 23.11 178 GLU A C 1
ATOM 1395 O O . GLU A 1 178 ? -23.196 -12.526 -27.068 1.00 23.11 178 GLU A O 1
ATOM 1400 N N . VAL A 1 179 ? -25.087 -13.228 -26.069 1.00 23.59 179 VAL A N 1
ATOM 1401 C CA . VAL A 1 179 ? -24.655 -13.186 -24.677 1.00 23.59 179 VAL A CA 1
ATOM 1402 C C . VAL A 1 179 ? -23.966 -14.522 -24.396 1.00 23.59 179 VAL A C 1
ATOM 1404 O O . VAL A 1 179 ? -24.618 -15.561 -24.416 1.00 23.59 179 VAL A O 1
ATOM 1407 N N . CYS A 1 180 ? -22.655 -14.516 -24.145 1.00 23.06 180 CYS A N 1
ATOM 1408 C CA . CYS A 1 180 ? -21.949 -15.713 -23.681 1.00 23.06 180 CYS A CA 1
ATOM 1409 C C . CYS A 1 180 ? -22.417 -16.076 -22.263 1.00 23.06 180 CYS A C 1
ATOM 1411 O O . CYS A 1 180 ? -21.980 -15.485 -21.273 1.00 23.06 180 CYS A O 1
ATOM 1413 N N . GLU A 1 181 ? -23.308 -17.058 -22.183 1.00 22.72 181 GLU A N 1
ATOM 1414 C CA . GLU A 1 181 ? -23.753 -17.704 -20.954 1.00 22.72 181 GLU A CA 1
ATOM 1415 C C . GLU A 1 181 ? -22.641 -18.642 -20.449 1.00 22.72 181 GLU A C 1
ATOM 1417 O O . GLU A 1 181 ? -22.364 -19.698 -21.021 1.00 22.72 181 GLU A O 1
ATOM 1422 N N . VAL A 1 182 ? -21.945 -18.244 -19.381 1.00 25.42 182 VAL A N 1
ATOM 1423 C CA . VAL A 1 182 ? -20.955 -19.105 -18.722 1.00 25.42 182 VAL A CA 1
ATOM 1424 C C . VAL A 1 182 ? -21.710 -20.154 -17.907 1.00 25.42 182 VAL A C 1
ATOM 1426 O O . VAL A 1 182 ? -22.245 -19.868 -16.838 1.00 25.42 182 VAL A O 1
ATOM 1429 N N . SER A 1 183 ? -21.757 -21.377 -18.431 1.00 25.38 183 SER A N 1
ATOM 1430 C CA . SER A 1 183 ? -22.332 -22.543 -17.759 1.00 25.38 183 SER A CA 1
ATOM 1431 C C . SER A 1 183 ? -21.503 -22.921 -16.527 1.00 25.38 183 SER A C 1
ATOM 1433 O O . SER A 1 183 ? -20.407 -23.468 -16.641 1.00 25.38 183 SER A O 1
ATOM 1435 N N . ILE A 1 184 ? -22.034 -22.656 -15.332 1.00 34.06 184 ILE A N 1
ATOM 1436 C CA . ILE A 1 184 ? -21.491 -23.158 -14.064 1.00 34.06 184 ILE A CA 1
ATOM 1437 C C . ILE A 1 184 ? -21.957 -24.609 -13.908 1.00 34.06 184 ILE A C 1
ATOM 1439 O O . ILE A 1 184 ? -23.016 -24.878 -13.350 1.00 34.06 184 ILE A O 1
ATOM 1443 N N . SER A 1 185 ? -21.191 -25.561 -14.437 1.00 33.34 185 SER A N 1
ATOM 1444 C CA . SER A 1 185 ? -21.374 -26.979 -14.104 1.00 33.34 185 SER A CA 1
ATOM 1445 C C . SER A 1 185 ? -20.059 -27.751 -14.202 1.00 33.34 185 SER A C 1
ATOM 1447 O O . SER A 1 185 ? -19.809 -28.519 -15.122 1.00 33.34 185 SER A O 1
ATOM 1449 N N . ALA A 1 186 ? -19.207 -27.555 -13.201 1.00 27.94 186 ALA A N 1
ATOM 1450 C CA . ALA A 1 186 ? -18.207 -28.543 -12.823 1.00 27.94 186 ALA A CA 1
ATOM 1451 C C . ALA A 1 186 ? -18.134 -28.552 -11.289 1.00 27.94 186 ALA A C 1
ATOM 1453 O O . ALA A 1 186 ? -17.844 -27.504 -10.705 1.00 27.94 186 ALA A O 1
ATOM 1454 N N . PRO A 1 187 ? -18.429 -29.675 -10.610 1.00 32.09 187 PRO A N 1
ATOM 1455 C CA . PRO A 1 187 ? -18.162 -29.781 -9.189 1.00 32.09 187 PRO A CA 1
ATOM 1456 C C . PRO A 1 187 ? -16.643 -29.809 -9.015 1.00 32.09 187 PRO A C 1
ATOM 1458 O O . PRO A 1 187 ? -15.981 -30.779 -9.382 1.00 32.09 187 PRO A O 1
ATOM 1461 N N . LEU A 1 188 ? -16.091 -28.718 -8.488 1.00 34.50 188 LEU A N 1
ATOM 1462 C CA . LEU A 1 188 ? -14.778 -28.729 -7.860 1.00 34.50 188 LEU A CA 1
ATOM 1463 C C . LEU A 1 188 ? -14.895 -29.684 -6.672 1.00 34.50 188 LEU A C 1
ATOM 1465 O O . LEU A 1 188 ? -15.533 -29.339 -5.684 1.00 34.50 188 LEU A O 1
ATOM 1469 N N . ASN A 1 189 ? -14.361 -30.896 -6.801 1.00 37.84 189 ASN A N 1
ATOM 1470 C CA . ASN A 1 189 ? -14.094 -31.759 -5.656 1.00 37.84 189 ASN A CA 1
ATOM 1471 C C . ASN A 1 189 ? -12.751 -31.288 -5.080 1.00 37.84 189 ASN A C 1
ATOM 1473 O O . ASN A 1 189 ? -11.730 -31.561 -5.718 1.00 37.84 189 ASN A O 1
ATOM 1477 N N . PRO A 1 190 ? -12.720 -30.546 -3.959 1.00 42.22 190 PRO A N 1
ATOM 1478 C CA . PRO A 1 190 ? -11.467 -30.126 -3.349 1.00 42.22 190 PRO A CA 1
ATOM 1479 C C . PRO A 1 190 ? -10.754 -31.356 -2.780 1.00 42.22 190 PRO A C 1
ATOM 1481 O O . PRO A 1 190 ? -11.389 -32.319 -2.341 1.00 42.22 190 PRO A O 1
ATOM 1484 N N . ASP A 1 191 ? -9.427 -31.344 -2.818 1.00 38.69 191 ASP A N 1
ATOM 1485 C CA . ASP A 1 191 ? -8.599 -32.372 -2.191 1.00 38.69 191 ASP A CA 1
ATOM 1486 C C . ASP A 1 191 ? -8.849 -32.363 -0.659 1.00 38.69 191 ASP A C 1
ATOM 1488 O O . ASP A 1 191 ? -8.866 -31.288 -0.058 1.00 38.69 191 ASP A O 1
ATOM 1492 N N . PRO A 1 192 ? -9.015 -33.516 0.022 1.00 43.59 192 PRO A N 1
ATOM 1493 C CA . PRO A 1 192 ? -9.200 -33.584 1.481 1.00 43.59 192 PRO A CA 1
ATOM 1494 C C . PRO A 1 192 ? -8.093 -32.902 2.309 1.00 43.59 192 PRO A C 1
ATOM 1496 O O . PRO A 1 192 ? -8.275 -32.632 3.500 1.00 43.59 192 PRO A O 1
ATOM 1499 N N . SER A 1 193 ? -6.923 -32.647 1.712 1.00 50.47 193 SER A N 1
ATOM 1500 C CA . SER A 1 193 ? -5.852 -31.853 2.320 1.00 50.47 193 SER A CA 1
ATOM 1501 C C . SER A 1 193 ? -6.127 -30.340 2.316 1.00 50.47 193 SER A C 1
ATOM 1503 O O . SER A 1 193 ? -5.708 -29.662 3.256 1.00 50.47 193 SER A O 1
ATOM 1505 N N . GLU A 1 194 ? -6.901 -29.824 1.353 1.00 48.22 194 GLU A N 1
ATOM 1506 C CA . GLU A 1 194 ? -7.376 -28.432 1.325 1.00 48.22 194 GLU A CA 1
ATOM 1507 C C . GLU A 1 194 ? -8.446 -28.182 2.398 1.00 48.22 194 GLU A C 1
ATOM 1509 O O . GLU A 1 194 ? -8.431 -27.129 3.033 1.00 48.22 194 GLU A O 1
ATOM 1514 N N . ASP A 1 195 ? -9.302 -29.167 2.697 1.00 42.78 195 ASP A N 1
ATOM 1515 C CA . ASP A 1 195 ? -10.335 -29.065 3.746 1.00 42.78 195 ASP A CA 1
ATOM 1516 C C . ASP A 1 195 ? -9.743 -28.821 5.147 1.00 42.78 195 ASP A C 1
ATOM 1518 O O . ASP A 1 195 ? -10.313 -28.090 5.965 1.00 42.78 195 ASP A O 1
ATOM 1522 N N . ARG A 1 196 ? -8.561 -29.385 5.439 1.00 42.97 196 ARG A N 1
ATOM 1523 C CA . ARG A 1 196 ? -7.854 -29.123 6.705 1.00 42.97 196 ARG A CA 1
ATOM 1524 C C . ARG A 1 196 ? -7.294 -27.705 6.776 1.00 42.97 196 ARG A C 1
ATOM 1526 O O . ARG A 1 196 ? -7.343 -27.115 7.853 1.00 42.97 196 ARG A O 1
ATOM 1533 N N . GLU A 1 197 ? -6.795 -27.136 5.680 1.00 47.12 197 GLU A N 1
ATOM 1534 C CA . GLU A 1 197 ? -6.301 -25.751 5.683 1.00 47.12 197 GLU A CA 1
ATOM 1535 C C . GLU A 1 197 ? -7.448 -24.726 5.621 1.00 47.12 197 GLU A C 1
ATOM 1537 O O . GLU A 1 197 ? -7.398 -23.734 6.354 1.00 47.12 197 GLU A O 1
ATOM 1542 N N . LEU A 1 198 ? -8.539 -25.003 4.890 1.00 43.19 198 LEU A N 1
ATOM 1543 C CA . LEU A 1 198 ? -9.783 -24.214 4.935 1.00 43.19 198 LEU A CA 1
ATOM 1544 C C . LEU A 1 198 ? -10.357 -24.134 6.357 1.00 43.19 198 LEU A C 1
ATOM 1546 O O . LEU A 1 198 ? -10.886 -23.099 6.761 1.00 43.19 198 LEU A O 1
ATOM 1550 N N . SER A 1 199 ? -10.196 -25.196 7.153 1.00 44.06 199 SER A N 1
ATOM 1551 C CA . SER A 1 199 ? -10.634 -25.204 8.552 1.00 44.06 199 SER A CA 1
ATOM 1552 C C . SER A 1 199 ? -9.879 -24.212 9.450 1.00 44.06 199 SER A C 1
ATOM 1554 O O . SER A 1 199 ? -10.439 -23.774 10.455 1.00 44.06 199 SER A O 1
ATOM 1556 N N . SER A 1 200 ? -8.661 -23.792 9.077 1.00 48.84 200 SER A N 1
ATOM 1557 C CA . SER A 1 200 ? -7.932 -22.732 9.791 1.00 48.84 200 SER A CA 1
ATOM 1558 C C . SER A 1 200 ? -8.429 -21.328 9.418 1.00 48.84 200 SER A C 1
ATOM 1560 O O . SER A 1 200 ? -8.525 -20.462 10.285 1.00 48.84 200 SER A O 1
ATOM 1562 N N . PHE A 1 201 ? -8.878 -21.122 8.172 1.00 50.50 201 PHE A N 1
ATOM 1563 C CA . PHE A 1 201 ? -9.547 -19.884 7.747 1.00 50.50 201 PHE A CA 1
ATOM 1564 C C . PHE A 1 201 ? -10.893 -19.659 8.442 1.00 50.50 201 PHE A C 1
ATOM 1566 O O . PHE A 1 201 ? -11.288 -18.512 8.635 1.00 50.50 201 PHE A O 1
ATOM 1573 N N . ASN A 1 202 ? -11.563 -20.724 8.895 1.00 54.12 202 ASN A N 1
ATOM 1574 C CA . ASN A 1 202 ? -12.790 -20.615 9.693 1.00 54.12 202 ASN A CA 1
ATOM 1575 C C . ASN A 1 202 ? -12.576 -19.962 11.075 1.00 54.12 202 ASN A C 1
ATOM 1577 O O . ASN A 1 202 ? -13.553 -19.731 11.786 1.00 54.12 202 ASN A O 1
ATOM 1581 N N . GLN A 1 203 ? -11.329 -19.668 11.466 1.00 68.88 203 GLN A N 1
ATOM 1582 C CA . GLN A 1 203 ? -10.988 -19.008 12.731 1.00 68.88 203 GLN A CA 1
ATOM 1583 C C . GLN A 1 203 ? -10.455 -17.577 12.565 1.00 68.88 203 GLN A C 1
ATOM 1585 O O . GLN A 1 203 ? -10.174 -16.928 13.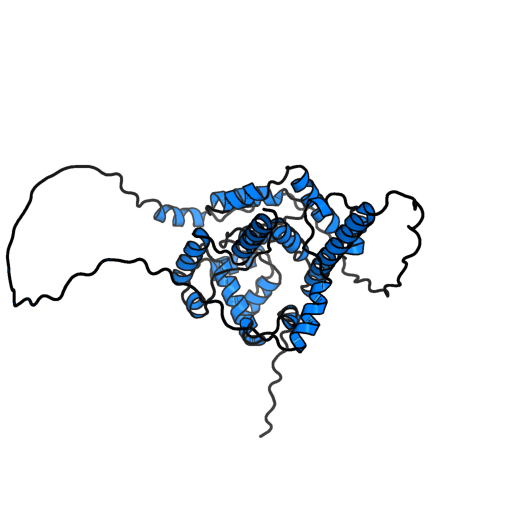571 1.00 68.88 203 GLN A O 1
ATOM 1590 N N . LEU A 1 204 ? -10.328 -17.054 11.337 1.00 81.44 204 LEU A N 1
ATOM 1591 C CA . LEU A 1 204 ? -9.923 -15.663 11.116 1.00 81.44 204 LEU A CA 1
ATOM 1592 C C . LEU A 1 204 ? -11.137 -14.766 10.858 1.00 81.44 204 LEU A C 1
ATOM 1594 O O . LEU A 1 204 ? -12.019 -15.087 10.062 1.00 81.44 204 LEU A O 1
ATOM 1598 N N . GLY A 1 205 ? -11.157 -13.610 11.524 1.00 89.25 205 GLY A N 1
ATOM 1599 C CA . GLY A 1 205 ? -12.122 -12.549 11.254 1.00 89.25 205 GLY A CA 1
ATOM 1600 C C . GLY A 1 205 ? -11.811 -11.777 9.972 1.00 89.25 205 GLY A C 1
ATOM 1601 O O . GLY A 1 205 ? -10.810 -12.007 9.289 1.00 89.25 205 GLY A O 1
ATOM 1602 N N . ASN A 1 206 ? -12.669 -10.805 9.662 1.00 93.31 206 ASN A N 1
ATOM 1603 C CA . ASN A 1 206 ? -12.378 -9.820 8.621 1.00 93.31 206 ASN A CA 1
ATOM 1604 C C . ASN A 1 206 ? -11.226 -8.910 9.062 1.00 93.31 206 ASN A C 1
ATOM 1606 O O . ASN A 1 206 ? -10.873 -8.848 10.237 1.00 93.31 206 ASN A O 1
ATOM 1610 N N . PHE A 1 207 ? -10.692 -8.103 8.147 1.00 96.50 207 PHE A N 1
ATOM 1611 C CA . PHE A 1 207 ? -9.868 -6.979 8.577 1.00 96.50 207 PHE A CA 1
ATOM 1612 C C . PHE A 1 207 ? -10.730 -5.966 9.364 1.00 96.50 207 PHE A C 1
ATOM 1614 O O . PHE A 1 207 ? -11.831 -5.646 8.902 1.00 96.50 207 PHE A O 1
ATOM 1621 N N . PRO A 1 208 ? -10.273 -5.440 10.521 1.00 97.31 208 PRO A N 1
ATOM 1622 C CA . PRO A 1 208 ? -11.047 -4.481 11.305 1.00 97.31 208 PRO A CA 1
ATOM 1623 C C . PRO A 1 208 ? -11.454 -3.247 10.499 1.00 97.31 208 PRO A C 1
ATOM 1625 O O . PRO A 1 208 ? -10.661 -2.675 9.750 1.00 97.31 208 PRO A O 1
ATOM 1628 N N . SER A 1 209 ? -12.679 -2.784 10.702 1.00 97.38 209 SER A N 1
ATOM 1629 C CA . SER A 1 209 ? -13.163 -1.508 10.189 1.00 97.38 209 SER A CA 1
ATOM 1630 C C . SER A 1 209 ? -12.614 -0.325 11.003 1.00 97.38 209 SER A C 1
ATOM 1632 O O . SER A 1 209 ? -12.255 -0.474 12.177 1.00 97.38 209 SER A O 1
ATOM 1634 N N . PRO A 1 210 ? -12.629 0.901 10.443 1.00 98.25 210 PRO A N 1
ATOM 1635 C CA . PRO A 1 210 ? -12.289 2.105 11.202 1.00 98.25 210 PRO A CA 1
ATOM 1636 C C . PRO A 1 210 ? -13.123 2.265 12.480 1.00 98.25 210 PRO A C 1
ATOM 1638 O O . PRO A 1 210 ? -12.604 2.700 13.502 1.00 98.25 210 PRO A O 1
ATOM 1641 N N . LYS A 1 211 ? -14.407 1.882 12.447 1.00 97.38 211 LYS A N 1
ATOM 1642 C CA . LYS A 1 211 ? -15.311 1.986 13.602 1.00 97.38 211 LYS A CA 1
ATOM 1643 C C . LYS A 1 211 ? -14.906 1.049 14.738 1.00 97.38 211 LYS A C 1
ATOM 1645 O O . LYS A 1 211 ? -14.926 1.472 15.888 1.00 97.38 211 LYS A O 1
ATOM 1650 N N . GLU A 1 212 ? -14.515 -0.182 14.413 1.00 97.06 212 GLU A N 1
ATOM 1651 C CA . GLU A 1 212 ? -14.048 -1.165 15.400 1.00 97.06 212 GLU A CA 1
ATOM 1652 C C . GLU A 1 212 ? -12.736 -0.718 16.064 1.00 97.06 212 GLU A C 1
ATOM 1654 O O . GLU A 1 212 ? -12.555 -0.942 17.257 1.00 97.06 212 GLU A O 1
ATOM 1659 N N . LEU A 1 213 ? -11.841 -0.042 15.331 1.00 98.06 213 LEU A N 1
ATOM 1660 C CA . LEU A 1 213 ? -10.542 0.387 15.867 1.00 98.06 213 LEU A CA 1
ATOM 1661 C C . LEU A 1 213 ? -10.558 1.756 16.562 1.00 98.06 213 LEU A C 1
ATOM 1663 O O . LEU A 1 213 ? -9.779 1.968 17.490 1.00 98.06 213 LEU A O 1
ATOM 1667 N N . ALA A 1 214 ? -11.412 2.695 16.141 1.00 97.31 214 ALA A N 1
ATOM 1668 C CA . ALA A 1 214 ? -11.369 4.085 16.614 1.00 97.31 214 ALA A CA 1
ATOM 1669 C C . ALA A 1 214 ? -11.594 4.236 18.131 1.00 97.31 214 ALA A C 1
ATOM 1671 O O . ALA A 1 214 ? -11.090 5.189 18.730 1.00 97.31 214 ALA A O 1
ATOM 1672 N N . GLY A 1 215 ? -12.342 3.311 18.741 1.00 93.75 215 GLY A N 1
ATOM 1673 C CA . GLY A 1 215 ? -12.652 3.313 20.174 1.00 93.75 215 GLY A CA 1
ATOM 1674 C C . GLY A 1 215 ? -11.653 2.561 21.058 1.00 93.75 215 GLY A C 1
ATOM 1675 O O . GLY A 1 215 ? -11.815 2.570 22.276 1.00 93.75 215 GLY A O 1
ATOM 1676 N N . LEU A 1 216 ? -10.649 1.897 20.480 1.00 96.69 216 LEU A N 1
ATOM 1677 C CA . LEU A 1 216 ? -9.701 1.087 21.244 1.00 96.69 216 LEU A CA 1
ATOM 1678 C C . LEU A 1 216 ? -8.609 1.937 21.899 1.00 96.69 216 LEU A C 1
ATOM 1680 O O . LEU A 1 216 ? -8.238 3.009 21.416 1.00 96.69 216 LEU A O 1
ATOM 1684 N N . ASP A 1 217 ? -8.059 1.410 22.991 1.00 96.88 217 ASP A N 1
ATOM 1685 C CA . ASP A 1 217 ? -6.861 1.958 23.617 1.00 96.88 217 ASP A CA 1
ATOM 1686 C C . ASP A 1 217 ? -5.602 1.617 22.800 1.00 96.88 217 ASP A C 1
ATOM 1688 O O . ASP A 1 217 ? -5.436 0.499 22.300 1.00 96.88 217 ASP A O 1
ATOM 1692 N N . GLU A 1 218 ? -4.688 2.582 22.686 1.00 97.44 218 GLU A N 1
ATOM 1693 C CA . GLU A 1 218 ? -3.450 2.424 21.919 1.00 97.44 218 GLU A CA 1
ATOM 1694 C C . GLU A 1 218 ? -2.535 1.348 22.495 1.00 97.44 218 GLU A C 1
ATOM 1696 O O . GLU A 1 218 ? -1.996 0.532 21.742 1.00 97.44 218 GLU A O 1
ATOM 1701 N N . SER A 1 219 ? -2.362 1.323 23.817 1.00 97.56 219 SER A N 1
ATOM 1702 C CA . SER A 1 219 ? -1.479 0.360 24.472 1.00 97.56 219 SER A CA 1
ATOM 1703 C C . SER A 1 219 ? -2.025 -1.062 24.349 1.00 97.56 219 SER A C 1
ATOM 1705 O O . SER A 1 219 ? -1.260 -2.002 24.111 1.00 97.56 219 SER A O 1
ATOM 1707 N N . PHE A 1 220 ? -3.350 -1.206 24.419 1.00 97.75 220 PHE A N 1
ATOM 1708 C CA . PHE A 1 220 ? -4.040 -2.461 24.159 1.00 97.75 220 PHE A CA 1
ATOM 1709 C C . PHE A 1 220 ? -3.790 -2.945 22.729 1.00 97.75 220 PHE A C 1
ATOM 1711 O O . PHE A 1 220 ? -3.278 -4.050 22.546 1.00 97.75 220 PHE A O 1
ATOM 1718 N N . LEU A 1 221 ? -4.075 -2.111 21.723 1.00 98.00 221 LEU A N 1
ATOM 1719 C CA . LEU A 1 221 ? -3.911 -2.475 20.314 1.00 98.00 221 LEU A CA 1
ATOM 1720 C C . LEU A 1 221 ? -2.441 -2.800 19.983 1.00 98.00 221 LEU A C 1
ATOM 1722 O O . LEU A 1 221 ? -2.148 -3.793 19.313 1.00 98.00 221 LEU A O 1
ATOM 1726 N N . ALA A 1 222 ? -1.499 -2.008 20.507 1.00 97.88 222 ALA A N 1
ATOM 1727 C CA . ALA A 1 222 ? -0.064 -2.236 20.346 1.00 97.88 222 ALA A CA 1
ATOM 1728 C C . ALA A 1 222 ? 0.375 -3.595 20.895 1.00 97.88 222 ALA A C 1
ATOM 1730 O O . ALA A 1 222 ? 1.166 -4.288 20.248 1.00 97.88 222 ALA A O 1
ATOM 1731 N N . LYS A 1 223 ? -0.129 -3.963 22.079 1.00 97.94 223 LYS A N 1
ATOM 1732 C CA . LYS A 1 223 ? 0.208 -5.214 22.756 1.00 97.94 223 LYS A CA 1
ATOM 1733 C C . LYS A 1 223 ? -0.463 -6.417 22.091 1.00 97.94 223 LYS A C 1
ATOM 1735 O O . LYS A 1 223 ? 0.233 -7.382 21.799 1.00 97.94 223 LYS A O 1
ATOM 1740 N N . ARG A 1 224 ? -1.775 -6.358 21.828 1.00 97.00 224 ARG A N 1
ATOM 1741 C CA . ARG A 1 224 ? -2.558 -7.484 21.282 1.00 97.00 224 ARG A CA 1
ATOM 1742 C C . ARG A 1 224 ? -2.123 -7.875 19.873 1.00 97.00 224 ARG A C 1
ATOM 1744 O O . ARG A 1 224 ? -2.066 -9.064 19.578 1.00 97.00 224 ARG A O 1
ATOM 1751 N N . CYS A 1 225 ? -1.804 -6.897 19.025 1.00 97.56 225 CYS A N 1
ATOM 1752 C CA . CYS A 1 225 ? -1.468 -7.142 17.619 1.00 97.56 225 CYS A CA 1
ATOM 1753 C C . CYS A 1 225 ? 0.030 -6.966 17.301 1.00 97.56 225 CYS A C 1
ATOM 1755 O O . CYS A 1 225 ? 0.422 -6.987 16.137 1.00 97.56 225 CYS A O 1
ATOM 1757 N N . GLY A 1 226 ? 0.889 -6.733 18.303 1.00 97.31 226 GLY A N 1
ATOM 1758 C CA . GLY A 1 226 ? 2.341 -6.607 18.098 1.00 97.31 226 GLY A CA 1
ATOM 1759 C C . GLY A 1 226 ? 2.783 -5.395 17.255 1.00 97.31 226 GLY A C 1
ATOM 1760 O O . GLY A 1 226 ? 3.896 -5.373 16.710 1.00 97.31 226 GLY A O 1
ATOM 1761 N N . LEU A 1 227 ? 1.928 -4.373 17.149 1.00 97.19 227 LEU A N 1
ATOM 1762 C CA . LEU A 1 227 ? 2.074 -3.241 16.222 1.00 97.19 227 LEU A CA 1
ATOM 1763 C C . LEU A 1 227 ? 3.175 -2.248 16.629 1.00 97.19 227 LEU A C 1
ATOM 1765 O O . LEU A 1 227 ? 3.717 -1.519 15.787 1.00 97.19 227 LEU A O 1
ATOM 1769 N N . GLY A 1 228 ? 3.527 -2.219 17.919 1.00 96.25 228 GLY A N 1
ATOM 1770 C CA . GLY A 1 228 ? 4.454 -1.238 18.483 1.00 96.25 228 GLY A CA 1
ATOM 1771 C C . GLY A 1 228 ? 3.970 0.193 18.234 1.00 96.25 228 GLY A C 1
ATOM 1772 O O . GLY A 1 228 ? 2.785 0.482 18.373 1.00 96.25 228 GLY A O 1
ATOM 1773 N N . TYR A 1 229 ? 4.871 1.076 17.790 1.00 95.06 229 TYR A N 1
ATOM 1774 C CA . TYR A 1 229 ? 4.563 2.492 17.528 1.00 95.06 229 TYR A CA 1
ATOM 1775 C C . TYR A 1 229 ? 3.497 2.725 16.439 1.00 95.06 229 TYR A C 1
ATOM 1777 O O . TYR A 1 229 ? 3.024 3.846 16.270 1.00 95.06 229 TYR A O 1
ATOM 1785 N N . ARG A 1 230 ? 3.138 1.698 15.657 1.00 97.38 230 ARG A N 1
ATOM 1786 C CA . ARG A 1 230 ? 2.130 1.816 14.593 1.00 97.38 230 ARG A CA 1
ATOM 1787 C C . ARG A 1 230 ? 0.709 1.876 15.143 1.00 97.38 230 ARG A C 1
ATOM 1789 O O . ARG A 1 230 ? -0.155 2.411 14.460 1.00 97.38 230 ARG A O 1
ATOM 1796 N N . ALA A 1 231 ? 0.467 1.362 16.351 1.00 98.00 231 ALA A N 1
ATOM 1797 C CA . ALA A 1 231 ? -0.871 1.298 16.936 1.00 98.00 231 ALA A CA 1
ATOM 1798 C C . ALA A 1 231 ? -1.526 2.681 17.043 1.00 98.00 231 ALA A C 1
ATOM 1800 O O . ALA A 1 231 ? -2.635 2.859 16.542 1.00 98.00 231 ALA A O 1
ATOM 1801 N N . GLY A 1 232 ? -0.815 3.674 17.591 1.00 97.69 232 GLY A N 1
ATOM 1802 C CA . GLY A 1 232 ? -1.326 5.042 17.699 1.00 97.69 232 GLY A CA 1
ATOM 1803 C C . GLY A 1 232 ? -1.658 5.651 16.340 1.00 97.69 232 GLY A C 1
ATOM 1804 O O . GLY A 1 232 ? -2.711 6.256 16.166 1.00 97.69 232 GLY A O 1
ATOM 1805 N N . ARG A 1 233 ? -0.816 5.402 15.329 1.00 97.88 233 ARG A N 1
ATOM 1806 C CA . ARG A 1 233 ? -1.032 5.888 13.956 1.00 97.88 233 ARG A CA 1
ATOM 1807 C C . ARG A 1 233 ? -2.279 5.276 13.318 1.00 97.88 233 ARG A C 1
ATOM 1809 O O . ARG A 1 233 ? -3.072 5.989 12.710 1.00 97.88 233 ARG A O 1
ATOM 1816 N N . ILE A 1 234 ? -2.479 3.971 13.504 1.00 98.44 234 ILE A N 1
ATOM 1817 C CA . ILE A 1 234 ? -3.657 3.246 13.013 1.00 98.44 234 ILE A CA 1
ATOM 1818 C C . ILE A 1 234 ? -4.930 3.749 13.709 1.00 98.44 234 ILE A C 1
ATOM 1820 O O . ILE A 1 234 ? -5.925 4.005 13.033 1.00 98.44 234 ILE A O 1
ATOM 1824 N N . ILE A 1 235 ? -4.898 3.959 15.030 1.00 98.12 235 ILE A N 1
ATOM 1825 C CA . ILE A 1 235 ? -6.033 4.521 15.781 1.00 98.12 235 ILE A CA 1
ATOM 1826 C C . ILE A 1 235 ? -6.338 5.948 15.326 1.00 98.12 235 ILE A C 1
ATOM 1828 O O . ILE A 1 235 ? -7.501 6.284 15.116 1.00 98.12 235 ILE A O 1
ATOM 1832 N N . ASN A 1 236 ? -5.320 6.786 15.129 1.00 97.75 236 ASN A N 1
ATOM 1833 C CA . ASN A 1 236 ? -5.500 8.161 14.663 1.00 97.75 236 ASN A CA 1
ATOM 1834 C C . ASN A 1 236 ? -6.108 8.216 13.255 1.00 97.75 236 ASN A C 1
ATOM 1836 O O . ASN A 1 236 ? -6.998 9.034 13.010 1.00 97.75 236 ASN A O 1
ATOM 1840 N N . LEU A 1 237 ? -5.681 7.322 12.356 1.00 98.31 237 LEU A N 1
ATOM 1841 C CA . LEU A 1 237 ? -6.294 7.148 11.039 1.00 98.31 237 LEU A CA 1
ATOM 1842 C C . LEU A 1 237 ? -7.762 6.717 11.168 1.00 98.31 237 LEU A C 1
ATOM 1844 O O . LEU A 1 237 ? -8.639 7.343 10.574 1.00 98.31 237 LEU A O 1
ATOM 1848 N N . ALA A 1 238 ? -8.042 5.692 11.976 1.00 98.38 238 ALA A N 1
ATOM 1849 C CA . ALA A 1 238 ? -9.393 5.187 12.200 1.00 98.38 238 ALA A CA 1
ATOM 1850 C C . ALA A 1 238 ? -10.332 6.276 12.750 1.00 98.38 238 ALA A C 1
ATOM 1852 O O . ALA A 1 238 ? -11.415 6.485 12.205 1.00 98.38 238 ALA A O 1
ATOM 1853 N N . LYS A 1 239 ? -9.886 7.037 13.759 1.00 98.06 239 LYS A N 1
ATOM 1854 C CA . LYS A 1 239 ? -10.610 8.194 14.308 1.00 98.06 239 LYS A CA 1
ATOM 1855 C C . LYS A 1 239 ? -10.846 9.271 13.257 1.00 98.06 239 LYS A C 1
ATOM 1857 O O . LYS A 1 239 ? -11.970 9.731 13.113 1.00 98.06 239 LYS A O 1
ATOM 1862 N N . GLY A 1 240 ? -9.824 9.625 12.474 1.00 97.81 240 GLY A N 1
ATOM 1863 C CA . GLY A 1 240 ? -9.959 10.613 11.400 1.00 97.81 240 GLY A CA 1
ATOM 1864 C C . GLY A 1 240 ? -11.005 10.234 10.355 1.00 97.81 240 GLY A C 1
ATOM 1865 O O . GLY A 1 240 ? -11.718 11.105 9.868 1.00 97.81 240 GLY A O 1
ATOM 1866 N N . ILE A 1 241 ? -11.148 8.944 10.057 1.00 97.94 241 ILE A N 1
ATOM 1867 C CA . ILE A 1 241 ? -12.185 8.446 9.148 1.00 97.94 241 ILE A CA 1
ATOM 1868 C C . ILE A 1 241 ? -13.567 8.481 9.811 1.00 97.94 241 ILE A C 1
ATOM 1870 O O . ILE A 1 241 ? -14.526 8.944 9.200 1.00 97.94 241 ILE A O 1
ATOM 1874 N N . VAL A 1 242 ? -13.686 8.013 11.059 1.00 98.06 242 VAL A N 1
ATOM 1875 C CA . VAL A 1 242 ? -14.967 7.980 11.792 1.00 98.06 242 VAL A CA 1
ATOM 1876 C C . VAL A 1 242 ? -15.513 9.386 12.055 1.00 98.06 242 VAL A C 1
ATOM 1878 O O . VAL A 1 242 ? -16.716 9.603 11.949 1.00 98.06 242 VAL A O 1
ATOM 1881 N N . GLU A 1 243 ? -14.635 10.343 12.345 1.00 97.38 243 GLU A N 1
ATOM 1882 C CA . GLU A 1 243 ? -14.968 11.756 12.562 1.00 97.38 243 GLU A CA 1
ATOM 1883 C C . GLU A 1 243 ? -15.203 12.528 11.250 1.00 97.38 243 GLU A C 1
ATOM 1885 O O . GLU A 1 243 ? -15.538 13.708 11.289 1.00 97.38 243 GLU A O 1
ATOM 1890 N N . GLY A 1 244 ? -15.006 11.898 10.085 1.00 96.06 244 GLY A N 1
ATOM 1891 C CA . GLY A 1 244 ? -15.203 12.524 8.773 1.00 96.06 244 GLY A CA 1
ATOM 1892 C C . GLY A 1 244 ? -14.071 13.452 8.315 1.00 96.06 244 GLY A C 1
ATOM 1893 O O . GLY A 1 244 ? -14.169 14.044 7.246 1.00 96.06 244 GLY A O 1
ATOM 1894 N N . ARG A 1 245 ? -12.966 13.554 9.067 1.00 95.50 245 ARG A N 1
ATOM 1895 C CA . ARG A 1 245 ? -11.770 14.322 8.663 1.00 95.50 245 ARG A CA 1
ATOM 1896 C C . ARG A 1 245 ? -11.054 13.709 7.456 1.00 95.50 245 ARG A C 1
ATOM 1898 O O . ARG A 1 245 ? -10.377 14.423 6.725 1.00 95.50 245 ARG A O 1
ATOM 1905 N N . ILE A 1 246 ? -11.173 12.394 7.268 1.00 95.75 246 ILE A N 1
ATOM 1906 C CA . ILE A 1 246 ? -10.590 11.649 6.146 1.00 95.75 246 ILE A CA 1
ATOM 1907 C C . ILE A 1 246 ? -11.716 10.920 5.410 1.00 95.75 246 ILE A C 1
ATOM 1909 O O . ILE A 1 246 ? -12.263 9.933 5.904 1.00 95.75 246 ILE A O 1
ATOM 1913 N N . GLN A 1 247 ? -12.044 11.385 4.206 1.00 94.12 247 GLN A N 1
ATOM 1914 C CA . GLN A 1 247 ? -13.152 10.858 3.409 1.00 94.12 247 GLN A CA 1
ATOM 1915 C C . GLN A 1 247 ? -12.642 9.858 2.363 1.00 94.12 247 GLN A C 1
ATOM 1917 O O . GLN A 1 247 ? -12.267 10.223 1.252 1.00 94.12 247 GLN A O 1
ATOM 1922 N N . LEU A 1 248 ? -12.615 8.567 2.722 1.00 94.88 248 LEU A N 1
ATOM 1923 C CA . LEU A 1 248 ? -12.031 7.515 1.873 1.00 94.88 248 LEU A CA 1
ATOM 1924 C C . LEU A 1 248 ? -12.695 7.394 0.495 1.00 94.88 248 LEU A C 1
ATOM 1926 O O . LEU A 1 248 ? -11.998 7.170 -0.485 1.00 94.88 248 LEU A O 1
ATOM 1930 N N . LYS A 1 249 ? -14.023 7.541 0.415 1.00 91.81 249 LYS A N 1
ATOM 1931 C CA . LYS A 1 249 ? -14.752 7.453 -0.861 1.00 91.81 249 LYS A CA 1
ATOM 1932 C C . LYS A 1 249 ? -14.345 8.568 -1.819 1.00 91.81 249 LYS A C 1
ATOM 1934 O O . LYS A 1 249 ? -14.015 8.285 -2.962 1.00 91.81 249 LYS A O 1
ATOM 1939 N N . GLU A 1 250 ? -14.280 9.800 -1.320 1.00 90.81 250 GLU A N 1
ATOM 1940 C CA . GLU A 1 250 ? -13.850 10.954 -2.113 1.00 90.81 250 GLU A CA 1
ATOM 1941 C C . GLU A 1 250 ? -12.404 10.798 -2.593 1.00 90.81 250 GLU A C 1
ATOM 1943 O O . GLU A 1 250 ? -12.105 11.110 -3.741 1.00 90.81 250 GLU A O 1
ATOM 1948 N N . LEU A 1 251 ? -11.517 10.261 -1.745 1.00 90.38 251 LEU A N 1
ATOM 1949 C CA . LEU A 1 251 ? -10.142 9.927 -2.129 1.00 90.38 251 LEU A CA 1
ATOM 1950 C C . LEU A 1 251 ? -10.102 8.923 -3.293 1.00 90.38 251 LEU A C 1
ATOM 1952 O O . LEU A 1 251 ? -9.325 9.107 -4.226 1.00 90.38 251 LEU A O 1
ATOM 1956 N N . GLU A 1 252 ? -10.935 7.878 -3.278 1.00 89.81 252 GLU A N 1
ATOM 1957 C CA . GLU A 1 252 ? -10.986 6.899 -4.376 1.00 89.81 252 GLU A CA 1
ATOM 1958 C C . GLU A 1 252 ? -11.575 7.477 -5.664 1.00 89.81 252 GLU A C 1
ATOM 1960 O O . GLU A 1 252 ? -11.038 7.261 -6.753 1.00 89.81 252 GLU A O 1
ATOM 1965 N N . GLU A 1 253 ? -12.660 8.236 -5.545 1.00 88.25 253 GLU A N 1
ATOM 1966 C CA . GLU A 1 253 ? -13.333 8.877 -6.674 1.00 88.25 253 GLU A CA 1
ATOM 1967 C C . GLU A 1 253 ? -12.417 9.912 -7.340 1.00 88.25 253 GLU A C 1
ATOM 1969 O O . GLU A 1 253 ? -12.249 9.891 -8.560 1.00 88.25 253 GLU A O 1
ATOM 1974 N N . ALA A 1 254 ? -11.717 10.733 -6.551 1.00 85.75 254 ALA A N 1
ATOM 1975 C CA . ALA A 1 254 ? -10.742 11.701 -7.053 1.00 85.75 254 ALA A CA 1
ATOM 1976 C C . ALA A 1 254 ? -9.579 11.042 -7.815 1.00 85.75 254 ALA A C 1
ATOM 1978 O O . ALA A 1 254 ? -9.003 11.651 -8.716 1.00 85.75 254 ALA A O 1
ATOM 1979 N N . CYS A 1 255 ? -9.241 9.792 -7.486 1.00 84.06 255 CYS A N 1
ATOM 1980 C CA . CYS A 1 255 ? -8.184 9.039 -8.162 1.00 84.06 255 CYS A CA 1
ATOM 1981 C C . CYS A 1 255 ? -8.659 8.284 -9.410 1.00 84.06 255 CYS A C 1
ATOM 1983 O O . CYS A 1 255 ? -7.826 7.793 -10.174 1.00 84.06 255 CYS A O 1
ATOM 1985 N N . SER A 1 256 ? -9.972 8.205 -9.649 1.00 75.06 256 SER A N 1
ATOM 1986 C CA . SER A 1 256 ? -10.525 7.481 -10.801 1.00 75.06 256 SER A CA 1
ATOM 1987 C C . SER A 1 256 ? -10.102 8.120 -12.132 1.00 75.06 256 SER A C 1
ATOM 1989 O O . SER A 1 256 ? -9.788 7.397 -13.080 1.00 75.06 256 SER A O 1
ATOM 1991 N N . ASN A 1 257 ? -9.956 9.451 -12.158 1.00 70.25 257 ASN A N 1
ATOM 1992 C CA . ASN A 1 257 ? -9.412 10.218 -13.281 1.00 70.25 257 ASN A CA 1
ATOM 1993 C C . ASN A 1 257 ? -7.944 10.585 -13.007 1.00 70.25 257 ASN A C 1
ATOM 1995 O O . ASN A 1 257 ? -7.640 11.585 -12.352 1.00 70.25 257 ASN A O 1
ATOM 1999 N N . SER A 1 258 ? -7.018 9.747 -13.477 1.00 67.00 258 SER A N 1
ATOM 2000 C CA . SER A 1 258 ? -5.586 9.921 -13.211 1.00 67.00 258 SER A CA 1
ATOM 2001 C C . SER A 1 258 ? -5.001 11.069 -14.037 1.00 67.00 258 SER A C 1
ATOM 2003 O O . SER A 1 258 ? -4.931 10.985 -15.257 1.00 67.00 258 SER A O 1
ATOM 2005 N N . SER A 1 259 ? -4.532 12.112 -13.355 1.00 77.06 259 SER A N 1
ATOM 2006 C CA . SER A 1 259 ? -3.689 13.176 -13.913 1.00 77.06 259 SER A CA 1
ATOM 2007 C C . SER A 1 259 ? -2.520 13.443 -12.962 1.00 77.06 259 SER A C 1
ATOM 2009 O O . SER A 1 259 ? -2.620 13.169 -11.763 1.00 77.06 259 SER A O 1
ATOM 2011 N N . LEU A 1 260 ? -1.408 13.973 -13.474 1.00 75.00 260 LEU A N 1
ATOM 2012 C CA . LEU A 1 260 ? -0.232 14.291 -12.660 1.00 75.00 260 LEU A CA 1
ATOM 2013 C C . LEU A 1 260 ? -0.549 15.353 -11.593 1.00 75.00 260 LEU A C 1
ATOM 2015 O O . LEU A 1 260 ? -0.127 15.221 -10.447 1.00 75.00 260 LEU A O 1
ATOM 2019 N N . SER A 1 261 ? -1.368 16.353 -11.932 1.00 80.69 261 SER A N 1
ATOM 2020 C CA . SER A 1 261 ? -1.816 17.379 -10.978 1.00 80.69 261 SER A CA 1
ATOM 2021 C C . SER A 1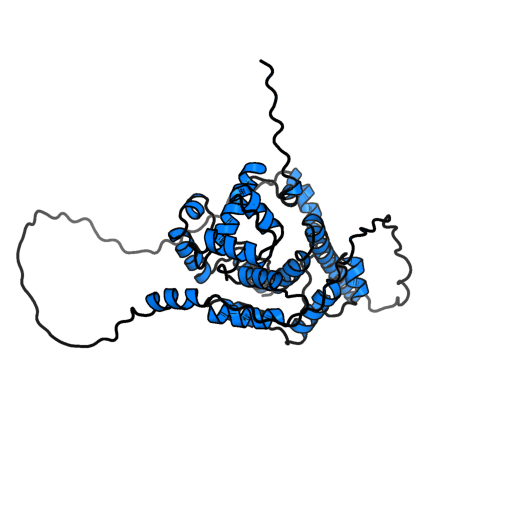 261 ? -2.656 16.789 -9.840 1.00 80.69 261 SER A C 1
ATOM 2023 O O . SER A 1 261 ? -2.540 17.215 -8.689 1.00 80.69 261 SER A O 1
ATOM 2025 N N . ASN A 1 262 ? -3.456 15.759 -10.136 1.00 86.25 262 ASN A N 1
ATOM 2026 C CA . ASN A 1 262 ? -4.214 15.035 -9.120 1.00 86.25 262 ASN A CA 1
ATOM 2027 C C . ASN A 1 262 ? -3.279 14.255 -8.190 1.00 86.25 262 ASN A C 1
ATOM 2029 O O . ASN A 1 262 ? -3.509 14.248 -6.984 1.00 86.25 262 ASN A O 1
ATOM 2033 N N . TYR A 1 263 ? -2.202 13.657 -8.709 1.00 90.12 263 TYR A N 1
ATOM 2034 C CA . TYR A 1 263 ? -1.244 12.929 -7.878 1.00 90.12 263 TYR A CA 1
ATOM 2035 C C . TYR A 1 263 ? -0.607 13.813 -6.804 1.00 90.12 263 TYR A C 1
ATOM 2037 O O . TYR A 1 263 ? -0.653 13.447 -5.631 1.00 90.12 263 TYR A O 1
ATOM 2045 N N . ASP A 1 264 ? -0.043 14.966 -7.176 1.00 90.06 264 ASP A N 1
ATOM 2046 C CA . ASP A 1 264 ? 0.659 15.835 -6.222 1.00 90.06 264 ASP A CA 1
ATOM 2047 C C . ASP A 1 264 ? -0.281 16.318 -5.112 1.00 90.06 264 ASP A C 1
ATOM 2049 O O . ASP A 1 264 ? 0.060 16.245 -3.928 1.00 90.06 264 ASP A O 1
ATOM 2053 N N . LYS A 1 265 ? -1.509 16.700 -5.483 1.00 91.31 265 LYS A N 1
ATOM 2054 C CA . LYS A 1 265 ? -2.559 17.080 -4.534 1.00 91.31 265 LYS A CA 1
ATOM 2055 C C . LYS A 1 265 ? -2.913 15.934 -3.581 1.00 91.31 265 LYS A C 1
ATOM 2057 O O . LYS A 1 265 ? -2.992 16.143 -2.372 1.00 91.31 265 LYS A O 1
ATOM 2062 N N . MET A 1 266 ? -3.119 14.720 -4.098 1.00 92.19 266 MET A N 1
ATOM 2063 C CA . MET A 1 266 ? -3.444 13.563 -3.256 1.00 92.19 266 MET A CA 1
ATOM 2064 C C . MET A 1 266 ? -2.260 13.175 -2.361 1.00 92.19 266 MET A C 1
ATOM 2066 O O . MET A 1 266 ? -2.448 12.845 -1.193 1.00 92.19 266 MET A O 1
ATOM 2070 N N . ALA A 1 267 ? -1.030 13.249 -2.871 1.00 93.31 267 ALA A N 1
ATOM 2071 C CA . ALA A 1 267 ? 0.178 13.001 -2.096 1.00 93.31 267 ALA A CA 1
ATOM 2072 C C . ALA A 1 267 ? 0.345 14.027 -0.966 1.00 93.31 267 ALA A C 1
ATOM 2074 O O . ALA A 1 267 ? 0.736 13.652 0.136 1.00 93.31 267 ALA A O 1
ATOM 2075 N N . GLU A 1 268 ? 0.031 15.303 -1.204 1.00 92.81 268 GLU A N 1
ATOM 2076 C CA . GLU A 1 268 ? -0.034 16.334 -0.163 1.00 92.81 268 GLU A CA 1
ATOM 2077 C C . GLU A 1 268 ? -1.047 15.983 0.920 1.00 92.81 268 GLU A C 1
ATOM 2079 O O . GLU A 1 268 ? -0.673 15.919 2.087 1.00 92.81 268 GLU A O 1
ATOM 2084 N N . GLN A 1 269 ? -2.283 15.662 0.538 1.00 93.06 269 GLN A N 1
ATOM 2085 C CA . GLN A 1 269 ? -3.329 15.292 1.493 1.00 93.06 269 GLN A CA 1
ATOM 2086 C C . GLN A 1 269 ? -2.966 14.049 2.312 1.00 93.06 269 GLN A C 1
ATOM 2088 O O . GLN A 1 269 ? -3.177 14.021 3.523 1.00 93.06 269 GLN A O 1
ATOM 2093 N N . LEU A 1 270 ? -2.393 13.026 1.674 1.00 95.12 270 LEU A N 1
ATOM 2094 C CA . LEU A 1 270 ? -1.962 11.814 2.364 1.00 95.12 270 LEU A CA 1
ATOM 2095 C C . LEU A 1 270 ? -0.807 12.084 3.336 1.00 95.12 270 LEU A C 1
ATOM 2097 O O . LEU A 1 270 ? -0.792 11.485 4.405 1.00 95.12 270 LEU A O 1
ATOM 2101 N N . ARG A 1 271 ? 0.127 12.994 3.019 1.00 95.56 271 ARG A N 1
ATOM 2102 C CA . ARG A 1 271 ? 1.263 13.341 3.899 1.00 95.56 271 ARG A CA 1
ATOM 2103 C C . ARG A 1 271 ? 0.853 14.002 5.215 1.00 95.56 271 ARG A C 1
ATOM 2105 O O . ARG A 1 271 ? 1.628 13.943 6.167 1.00 95.56 271 ARG A O 1
ATOM 2112 N N . GLU A 1 272 ? -0.335 14.598 5.282 1.00 94.38 272 GLU A N 1
ATOM 2113 C CA . GLU A 1 272 ? -0.878 15.164 6.526 1.00 94.38 272 GLU A CA 1
ATOM 2114 C C . GLU A 1 272 ? -1.331 14.080 7.520 1.00 94.38 272 GLU A C 1
ATOM 2116 O O . GLU A 1 272 ? -1.546 14.353 8.703 1.00 94.38 272 GLU A O 1
ATOM 2121 N N . ILE A 1 273 ? -1.464 12.829 7.071 1.00 94.44 273 ILE A N 1
ATOM 2122 C CA . ILE A 1 273 ? -1.828 11.702 7.928 1.00 94.44 273 ILE A CA 1
ATOM 2123 C C . ILE A 1 273 ? -0.582 11.216 8.681 1.00 94.44 273 ILE A C 1
ATOM 2125 O O . ILE A 1 273 ? 0.446 10.885 8.089 1.00 94.44 273 ILE A O 1
ATOM 2129 N N . ASP A 1 274 ? -0.670 11.105 10.009 1.00 91.62 274 ASP A N 1
ATOM 2130 C CA . ASP A 1 274 ? 0.440 10.584 10.811 1.00 91.62 274 ASP A CA 1
ATOM 2131 C C . ASP A 1 274 ? 0.830 9.163 10.364 1.00 91.62 274 ASP A C 1
ATOM 2133 O O . ASP A 1 274 ? 0.008 8.251 10.277 1.00 91.62 274 ASP A O 1
ATOM 2137 N N . GLY A 1 275 ? 2.113 8.974 10.061 1.00 89.31 275 GLY A N 1
ATOM 2138 C CA . GLY A 1 275 ? 2.657 7.739 9.501 1.00 89.31 275 GLY A CA 1
ATOM 2139 C C . GLY A 1 275 ? 2.740 7.665 7.984 1.00 89.31 275 GLY A C 1
ATOM 2140 O O . GLY A 1 275 ? 3.307 6.696 7.468 1.00 89.31 275 GLY A O 1
ATOM 2141 N N . PHE A 1 276 ? 2.260 8.678 7.268 1.00 95.00 276 PHE A N 1
ATOM 2142 C CA . PHE A 1 276 ? 2.323 8.725 5.815 1.00 95.00 276 PHE A CA 1
ATOM 2143 C C . PHE A 1 276 ? 3.565 9.478 5.333 1.00 95.00 276 PHE A C 1
ATOM 2145 O O . PHE A 1 276 ? 3.545 10.651 4.973 1.00 95.00 276 PHE A O 1
ATOM 2152 N N . GLY A 1 277 ? 4.689 8.760 5.301 1.00 93.81 277 GLY A N 1
ATOM 2153 C CA . GLY A 1 277 ? 5.895 9.227 4.619 1.00 93.81 277 GLY A CA 1
ATOM 2154 C C . GLY A 1 277 ? 5.804 9.068 3.093 1.00 93.81 277 GLY A C 1
ATOM 2155 O O . GLY A 1 277 ? 4.846 8.476 2.589 1.00 93.81 277 GLY A O 1
ATOM 2156 N N . PRO A 1 278 ? 6.829 9.512 2.337 1.00 93.31 278 PRO A N 1
ATOM 2157 C CA . PRO A 1 278 ? 6.864 9.379 0.877 1.00 93.31 278 PRO A CA 1
ATOM 2158 C C . PRO A 1 278 ? 6.636 7.944 0.380 1.00 93.31 278 PRO A C 1
ATOM 2160 O O . PRO A 1 278 ? 5.899 7.734 -0.577 1.00 93.31 278 PRO A O 1
ATOM 2163 N N . PHE A 1 279 ? 7.217 6.954 1.066 1.00 94.12 279 PHE A N 1
ATOM 2164 C CA . PHE A 1 279 ? 7.031 5.538 0.744 1.00 94.12 279 PHE A CA 1
ATOM 2165 C C . PHE A 1 279 ? 5.580 5.076 0.947 1.00 94.12 279 PHE A C 1
ATOM 2167 O O . PHE A 1 279 ? 5.004 4.446 0.063 1.00 94.12 279 PHE A O 1
ATOM 2174 N N . THR A 1 280 ? 4.975 5.401 2.094 1.00 95.94 280 THR A N 1
ATOM 2175 C CA . THR A 1 280 ? 3.583 5.039 2.404 1.00 95.94 280 THR A CA 1
ATOM 2176 C C . THR A 1 280 ? 2.625 5.681 1.405 1.00 95.94 280 THR A C 1
ATOM 2178 O O . THR A 1 280 ? 1.767 4.997 0.857 1.00 95.94 280 THR A O 1
ATOM 2181 N N . CYS A 1 281 ? 2.812 6.975 1.117 1.00 96.38 281 CYS A N 1
ATOM 2182 C CA . CYS A 1 281 ? 1.991 7.709 0.155 1.00 96.38 281 CYS A CA 1
ATOM 2183 C C . CYS A 1 281 ? 2.071 7.081 -1.238 1.00 96.38 281 CYS A C 1
ATOM 2185 O O . CYS A 1 281 ? 1.037 6.816 -1.841 1.00 96.38 281 CYS A O 1
ATOM 2187 N N . ALA A 1 282 ? 3.282 6.790 -1.727 1.00 95.75 282 ALA A N 1
ATOM 2188 C CA . ALA A 1 282 ? 3.468 6.184 -3.041 1.00 95.75 282 ALA A CA 1
ATOM 2189 C C . ALA A 1 282 ? 2.798 4.801 -3.141 1.00 95.75 282 ALA A C 1
ATOM 2191 O O . ALA A 1 282 ? 2.160 4.514 -4.148 1.00 95.75 282 ALA A O 1
ATOM 2192 N N . ASN A 1 283 ? 2.874 3.962 -2.098 1.00 96.44 283 ASN A N 1
ATOM 2193 C CA . ASN A 1 283 ? 2.175 2.669 -2.093 1.00 96.44 283 ASN A CA 1
ATOM 2194 C C . ASN A 1 283 ? 0.650 2.832 -2.124 1.00 96.44 283 ASN A C 1
ATOM 2196 O O . ASN A 1 283 ? -0.021 2.156 -2.899 1.00 96.44 283 ASN A O 1
ATOM 2200 N N . VAL A 1 284 ? 0.093 3.745 -1.323 1.00 96.69 284 VAL A N 1
ATOM 2201 C CA . VAL A 1 284 ? -1.358 3.990 -1.304 1.00 96.69 284 VAL A CA 1
ATOM 2202 C C . VAL A 1 284 ? -1.840 4.554 -2.643 1.00 96.69 284 VAL A C 1
ATOM 2204 O O . VAL A 1 284 ? -2.853 4.101 -3.170 1.00 96.69 284 VAL A O 1
ATOM 2207 N N . LEU A 1 285 ? -1.095 5.482 -3.246 1.00 95.75 285 LEU A N 1
ATOM 2208 C CA . LEU A 1 285 ? -1.428 6.040 -4.559 1.00 95.75 285 LEU A CA 1
ATOM 2209 C C . LEU A 1 285 ? -1.271 5.009 -5.683 1.00 95.75 285 LEU A C 1
ATOM 2211 O O . LEU A 1 285 ? -2.089 4.982 -6.601 1.00 95.75 285 LEU A O 1
ATOM 2215 N N . MET A 1 286 ? -0.309 4.092 -5.576 1.00 95.19 286 MET A N 1
ATOM 2216 C CA . MET A 1 286 ? -0.219 2.925 -6.457 1.00 95.19 286 MET A CA 1
ATOM 2217 C C . MET A 1 286 ? -1.457 2.032 -6.324 1.00 95.19 286 MET A C 1
ATOM 2219 O O . MET A 1 286 ? -2.057 1.645 -7.336 1.00 95.19 286 MET A O 1
ATOM 2223 N N . CYS A 1 287 ? -1.927 1.771 -5.098 1.00 94.50 287 CYS A N 1
ATOM 2224 C CA . CYS A 1 287 ? -3.205 1.091 -4.873 1.00 94.50 287 CYS A CA 1
ATOM 2225 C C . CYS A 1 287 ? -4.371 1.834 -5.548 1.00 94.50 287 CYS A C 1
ATOM 2227 O O . CYS A 1 287 ? -5.295 1.198 -6.040 1.00 94.50 287 CYS A O 1
ATOM 2229 N N . LEU A 1 288 ? -4.297 3.158 -5.666 1.00 93.00 288 LEU A N 1
ATOM 2230 C CA . LEU A 1 288 ? -5.296 4.001 -6.329 1.00 93.00 288 LEU A CA 1
ATOM 2231 C C . LEU A 1 288 ? -5.095 4.166 -7.850 1.00 93.00 288 LEU A C 1
ATOM 2233 O O . LEU A 1 288 ? -5.878 4.864 -8.485 1.00 93.00 288 LEU A O 1
ATOM 2237 N N . GLY A 1 289 ? -4.104 3.494 -8.452 1.00 91.94 289 GLY A N 1
ATOM 2238 C CA . GLY A 1 289 ? -3.892 3.478 -9.910 1.00 91.94 289 GLY A CA 1
ATOM 2239 C C . GLY A 1 289 ? -2.834 4.456 -10.426 1.00 91.94 289 GLY A C 1
ATOM 2240 O O . GLY A 1 289 ? -2.676 4.602 -11.636 1.00 91.94 289 GLY A O 1
ATOM 2241 N N . TYR A 1 290 ? -2.075 5.106 -9.540 1.00 94.06 290 TYR A N 1
ATOM 2242 C CA . TYR A 1 290 ? -0.927 5.917 -9.937 1.00 94.06 290 TYR A CA 1
ATOM 2243 C C . TYR A 1 290 ? 0.339 5.072 -10.023 1.00 94.06 290 TYR A C 1
ATOM 2245 O O . TYR A 1 290 ? 0.936 4.709 -9.012 1.00 94.06 290 TYR A O 1
ATOM 2253 N N . TYR A 1 291 ? 0.778 4.798 -11.248 1.00 95.06 291 TYR A N 1
ATOM 2254 C CA . TYR A 1 291 ? 1.927 3.929 -11.505 1.00 95.06 291 TYR A CA 1
ATOM 2255 C C . TYR A 1 291 ? 3.220 4.671 -11.841 1.00 95.06 291 TYR A C 1
ATOM 2257 O O . TYR A 1 291 ? 4.252 4.035 -12.032 1.00 95.06 291 TYR A O 1
ATOM 2265 N N . HIS A 1 292 ? 3.199 6.002 -11.880 1.00 94.75 292 HIS A N 1
ATOM 2266 C CA . HIS A 1 292 ? 4.357 6.781 -12.317 1.00 94.75 292 HIS A CA 1
ATOM 2267 C C . HIS A 1 292 ? 5.443 6.932 -11.244 1.00 94.75 292 HIS A C 1
ATOM 2269 O O . HIS A 1 292 ? 6.575 7.300 -11.554 1.00 94.75 292 HIS A O 1
ATOM 2275 N N . VAL A 1 293 ? 5.131 6.605 -9.985 1.00 95.19 293 VAL A N 1
ATOM 2276 C CA . VAL A 1 293 ? 6.082 6.622 -8.867 1.00 95.19 293 VAL A CA 1
ATOM 2277 C C . VAL A 1 293 ? 6.303 5.209 -8.342 1.00 95.19 293 VAL A C 1
ATOM 2279 O O . VAL A 1 293 ? 5.356 4.517 -7.980 1.00 95.19 293 VAL A O 1
ATOM 2282 N N . ILE A 1 294 ? 7.570 4.799 -8.245 1.00 96.56 294 ILE A N 1
ATOM 2283 C CA . ILE A 1 294 ? 7.970 3.536 -7.616 1.00 96.56 294 ILE A CA 1
ATOM 2284 C C . ILE A 1 294 ? 8.209 3.769 -6.116 1.00 96.56 294 ILE A C 1
ATOM 2286 O O . ILE A 1 294 ? 9.119 4.531 -5.760 1.00 96.56 294 ILE A O 1
ATOM 2290 N N . PRO A 1 295 ? 7.443 3.118 -5.217 1.00 94.75 295 PRO A N 1
ATOM 2291 C CA . PRO A 1 295 ? 7.678 3.198 -3.781 1.00 94.75 295 PRO A CA 1
ATOM 2292 C C . PRO A 1 295 ? 9.015 2.539 -3.425 1.00 94.75 295 PRO A C 1
ATOM 2294 O O . PRO A 1 295 ? 9.122 1.325 -3.292 1.00 94.75 295 PRO A O 1
ATOM 2297 N N . THR A 1 296 ? 10.058 3.356 -3.298 1.00 93.12 296 THR A N 1
ATOM 2298 C CA . THR A 1 296 ? 11.427 2.866 -3.117 1.00 93.12 296 THR A CA 1
ATOM 2299 C C . THR A 1 296 ? 11.685 2.416 -1.683 1.00 93.12 296 THR A C 1
ATOM 2301 O O . THR A 1 296 ? 11.520 3.190 -0.738 1.00 93.12 296 THR A O 1
ATOM 2304 N N . ASP A 1 297 ? 12.197 1.201 -1.538 1.00 92.81 297 ASP A N 1
ATOM 2305 C CA . ASP A 1 297 ? 12.578 0.576 -0.274 1.00 92.81 297 ASP A CA 1
ATOM 2306 C C . ASP A 1 297 ? 13.876 -0.248 -0.398 1.00 92.81 297 ASP A C 1
ATOM 2308 O O . ASP A 1 297 ? 14.607 -0.172 -1.390 1.00 92.81 297 ASP A O 1
ATOM 2312 N N . SER A 1 298 ? 14.189 -1.041 0.631 1.00 92.38 298 SER A N 1
ATOM 2313 C CA . SER A 1 298 ? 15.349 -1.937 0.610 1.00 92.38 298 SER A CA 1
ATOM 2314 C C . SER A 1 298 ? 15.276 -2.984 -0.500 1.00 92.38 298 SER A C 1
ATOM 2316 O O . SER A 1 298 ? 16.318 -3.356 -1.041 1.00 92.38 298 SER A O 1
ATOM 2318 N N . GLU A 1 299 ? 14.075 -3.444 -0.853 1.00 93.25 299 GLU A N 1
ATOM 2319 C CA . GLU A 1 299 ? 13.887 -4.427 -1.914 1.00 93.25 299 GLU A CA 1
ATOM 2320 C C . GLU A 1 299 ? 14.141 -3.819 -3.294 1.00 93.25 299 GLU A C 1
ATOM 2322 O O . GLU A 1 299 ? 14.844 -4.407 -4.115 1.00 93.25 299 GLU A O 1
ATOM 2327 N N . THR A 1 300 ? 13.696 -2.580 -3.501 1.00 94.75 300 THR A N 1
ATOM 2328 C CA . THR A 1 300 ? 14.010 -1.789 -4.696 1.00 94.75 300 THR A CA 1
ATOM 2329 C C . THR A 1 300 ? 15.524 -1.645 -4.871 1.00 94.75 300 THR A C 1
ATOM 2331 O O . THR A 1 300 ? 16.064 -1.890 -5.950 1.00 94.75 300 THR A O 1
ATOM 2334 N N . ILE A 1 301 ? 16.246 -1.306 -3.796 1.00 94.69 301 ILE A N 1
ATOM 2335 C CA . ILE A 1 301 ? 17.714 -1.185 -3.820 1.00 94.69 301 ILE A CA 1
ATOM 2336 C C . ILE A 1 301 ? 18.373 -2.529 -4.157 1.00 94.69 301 ILE A C 1
ATOM 2338 O O . ILE A 1 301 ? 19.293 -2.577 -4.978 1.00 94.69 301 ILE A O 1
ATOM 2342 N N . ARG A 1 302 ? 17.908 -3.628 -3.545 1.00 94.12 302 ARG A N 1
ATOM 2343 C CA . ARG A 1 302 ? 18.407 -4.983 -3.828 1.00 94.12 302 ARG A CA 1
ATOM 2344 C C . ARG A 1 302 ? 18.222 -5.333 -5.301 1.00 94.12 302 ARG A C 1
ATOM 2346 O O . ARG A 1 302 ? 19.173 -5.792 -5.934 1.00 94.12 302 ARG A O 1
ATOM 2353 N N . HIS A 1 303 ? 17.024 -5.107 -5.830 1.00 95.19 303 HIS A N 1
ATOM 2354 C CA . HIS A 1 303 ? 16.665 -5.415 -7.209 1.00 95.19 303 HIS A CA 1
ATOM 2355 C C . HIS A 1 303 ? 17.544 -4.653 -8.203 1.00 95.19 303 HIS A C 1
ATOM 2357 O O . HIS A 1 303 ? 18.191 -5.261 -9.053 1.00 95.19 303 HIS A O 1
ATOM 2363 N N . LEU A 1 304 ? 17.695 -3.338 -8.021 1.00 95.56 304 LEU A N 1
ATOM 2364 C CA . LEU A 1 304 ? 18.587 -2.515 -8.845 1.00 95.56 304 LEU A CA 1
ATOM 2365 C C . LEU A 1 304 ? 20.045 -2.992 -8.797 1.00 95.56 304 LEU A C 1
ATOM 2367 O O . LEU A 1 304 ? 20.755 -2.937 -9.801 1.00 95.56 304 LEU A O 1
ATOM 2371 N N . LYS A 1 305 ? 20.505 -3.479 -7.643 1.00 93.88 305 LYS A N 1
ATOM 2372 C CA . LYS A 1 305 ? 21.858 -4.019 -7.506 1.00 93.88 305 LYS A CA 1
ATOM 2373 C C . LYS A 1 305 ? 22.036 -5.349 -8.234 1.00 93.88 305 LYS A C 1
ATOM 2375 O O . LYS A 1 305 ? 23.056 -5.536 -8.889 1.00 93.88 305 LYS A O 1
ATOM 2380 N N . GLN A 1 306 ? 21.089 -6.273 -8.093 1.00 92.56 306 GLN A N 1
ATOM 2381 C CA . GLN A 1 306 ? 21.230 -7.639 -8.608 1.00 92.56 306 GLN A CA 1
ATOM 2382 C C . GLN A 1 306 ? 20.880 -7.764 -10.091 1.00 92.56 306 GLN A C 1
ATOM 2384 O O . GLN A 1 306 ? 21.536 -8.526 -10.792 1.00 92.56 306 GLN A O 1
ATOM 2389 N N . VAL A 1 307 ? 19.887 -7.011 -10.565 1.00 93.81 307 VAL A N 1
ATOM 2390 C CA . VAL A 1 307 ? 19.395 -7.096 -11.949 1.00 93.81 307 VAL A CA 1
ATOM 2391 C C . VAL A 1 307 ? 20.035 -6.032 -12.840 1.00 93.81 307 VAL A C 1
ATOM 2393 O O . VAL A 1 307 ? 20.398 -6.317 -13.975 1.00 93.81 307 VAL A O 1
ATOM 2396 N N . HIS A 1 308 ? 20.270 -4.826 -12.311 1.00 94.69 308 HIS A N 1
ATOM 2397 C CA . HIS A 1 308 ? 20.784 -3.684 -13.089 1.00 94.69 308 HIS A CA 1
ATOM 2398 C C . HIS A 1 308 ? 22.227 -3.288 -12.755 1.00 94.69 308 HIS A C 1
ATOM 2400 O O . HIS A 1 308 ? 22.702 -2.242 -13.208 1.00 94.69 308 HIS A O 1
ATOM 2406 N N . ALA A 1 309 ? 22.919 -4.088 -11.934 1.00 94.06 309 ALA A N 1
ATOM 2407 C CA . ALA A 1 309 ? 24.294 -3.853 -11.482 1.00 94.06 309 ALA A CA 1
ATOM 2408 C C . ALA A 1 309 ? 24.534 -2.443 -10.894 1.00 94.06 309 ALA A C 1
ATOM 2410 O O . ALA A 1 309 ? 25.623 -1.874 -11.012 1.00 94.06 309 ALA A O 1
ATOM 2411 N N . LYS A 1 310 ? 23.515 -1.845 -10.259 1.00 93.19 310 LYS A N 1
ATOM 2412 C CA . LYS A 1 310 ? 23.620 -0.519 -9.633 1.00 93.19 310 LYS A CA 1
ATOM 2413 C C . LYS A 1 310 ? 24.220 -0.598 -8.235 1.00 93.19 310 LYS A C 1
ATOM 2415 O O . LYS A 1 310 ? 23.951 -1.509 -7.461 1.00 93.19 310 LYS A O 1
ATOM 2420 N N . THR A 1 311 ? 25.003 0.414 -7.877 1.00 87.94 311 THR A N 1
ATOM 2421 C CA . THR A 1 311 ? 25.646 0.535 -6.556 1.00 87.94 311 THR A CA 1
ATOM 2422 C C . THR A 1 311 ? 25.025 1.632 -5.691 1.00 87.94 311 THR A C 1
ATOM 2424 O O . THR A 1 311 ? 25.540 1.951 -4.622 1.00 87.94 311 THR A O 1
ATOM 2427 N N . SER A 1 312 ? 23.906 2.207 -6.137 1.00 86.25 312 SER A N 1
ATOM 2428 C CA . SER A 1 312 ? 23.180 3.256 -5.428 1.00 86.25 312 SER A CA 1
ATOM 2429 C C . SER A 1 312 ? 22.683 2.794 -4.061 1.00 86.25 312 SER A C 1
ATOM 2431 O O . SER A 1 312 ? 21.953 1.816 -3.950 1.00 86.25 312 SER A O 1
ATOM 2433 N N . THR A 1 313 ? 23.027 3.551 -3.019 1.00 79.69 313 THR A N 1
ATOM 2434 C CA . THR A 1 313 ? 22.614 3.276 -1.629 1.00 79.69 313 THR A CA 1
ATOM 2435 C C . THR A 1 313 ? 21.806 4.407 -0.999 1.00 79.69 313 THR A C 1
ATOM 2437 O O . THR A 1 313 ? 21.201 4.224 0.054 1.00 79.69 313 THR A O 1
ATOM 2440 N N . THR A 1 314 ? 21.769 5.588 -1.623 1.00 85.88 314 THR A N 1
ATOM 2441 C CA . THR A 1 314 ? 21.038 6.751 -1.100 1.00 85.88 314 THR A CA 1
ATOM 2442 C C . THR A 1 314 ? 19.720 6.948 -1.837 1.00 85.88 314 THR A C 1
ATOM 2444 O O . THR A 1 314 ? 19.641 6.714 -3.039 1.00 85.88 314 THR A O 1
ATOM 2447 N N . SER A 1 315 ? 18.703 7.484 -1.157 1.00 82.75 315 SER A N 1
ATOM 2448 C CA . SER A 1 315 ? 17.397 7.773 -1.775 1.00 82.75 315 SER A CA 1
ATOM 2449 C C . SER A 1 315 ? 17.511 8.596 -3.073 1.00 82.75 315 SER A C 1
ATOM 2451 O O . SER A 1 315 ? 16.871 8.263 -4.065 1.00 82.75 315 SER A O 1
ATOM 2453 N N . LYS A 1 316 ? 18.387 9.612 -3.123 1.00 86.75 316 LYS A N 1
ATOM 2454 C CA . LYS A 1 316 ? 18.581 10.438 -4.331 1.00 86.75 316 LYS A CA 1
ATOM 2455 C C . LYS A 1 316 ? 19.214 9.670 -5.491 1.00 86.75 316 LYS A C 1
ATOM 2457 O O . LYS A 1 316 ? 18.851 9.887 -6.642 1.00 86.75 316 LYS A O 1
ATOM 2462 N N . THR A 1 317 ? 20.208 8.830 -5.206 1.00 91.44 317 THR A N 1
ATOM 2463 C CA . THR A 1 317 ? 20.899 8.061 -6.249 1.00 91.44 317 THR A CA 1
ATOM 2464 C C . THR A 1 317 ? 20.007 6.944 -6.775 1.00 91.44 317 THR A C 1
ATOM 2466 O O . THR A 1 317 ? 19.949 6.749 -7.983 1.00 91.44 317 THR A O 1
ATOM 2469 N N . VAL A 1 318 ? 19.240 6.302 -5.888 1.00 92.12 318 VAL A N 1
ATOM 2470 C CA . VAL A 1 318 ? 18.247 5.287 -6.254 1.00 92.12 318 VAL A CA 1
ATOM 2471 C C . VAL A 1 318 ? 17.164 5.889 -7.142 1.00 92.12 318 VAL A C 1
ATOM 2473 O O . VAL A 1 318 ? 16.916 5.345 -8.209 1.00 92.12 318 VAL A O 1
ATOM 2476 N N . GLN A 1 319 ? 16.603 7.051 -6.787 1.00 92.19 319 GLN A N 1
ATOM 2477 C CA . GLN A 1 319 ? 15.596 7.711 -7.627 1.00 92.19 319 GLN A CA 1
ATOM 2478 C C . GLN A 1 319 ? 16.122 8.012 -9.037 1.00 92.19 319 GLN A C 1
ATOM 2480 O O . GLN A 1 319 ? 15.401 7.842 -10.014 1.00 92.19 319 GLN A O 1
ATOM 2485 N N . ARG A 1 320 ? 17.388 8.430 -9.161 1.00 93.38 320 ARG A N 1
ATOM 2486 C CA . ARG A 1 320 ? 18.012 8.673 -10.469 1.00 93.38 320 ARG A CA 1
ATOM 2487 C C . ARG A 1 320 ? 18.140 7.390 -11.291 1.00 93.38 320 ARG A C 1
ATOM 2489 O O . ARG A 1 320 ? 17.907 7.424 -12.494 1.00 93.38 320 ARG A O 1
ATOM 2496 N N . ASP A 1 321 ? 18.541 6.287 -10.663 1.00 94.94 321 ASP A N 1
ATOM 2497 C CA . ASP A 1 321 ? 18.649 4.998 -11.350 1.00 94.94 321 ASP A CA 1
ATOM 2498 C C . ASP A 1 321 ? 17.274 4.470 -11.762 1.00 94.94 321 ASP A C 1
ATOM 2500 O O . ASP A 1 321 ? 17.118 4.031 -12.898 1.00 94.94 321 ASP A O 1
ATOM 2504 N N . VAL A 1 322 ? 16.282 4.576 -10.875 1.00 95.31 322 VAL A N 1
ATOM 2505 C CA . VAL A 1 322 ? 14.884 4.239 -11.162 1.00 95.31 322 VAL A CA 1
ATOM 2506 C C . VAL A 1 322 ? 14.382 5.021 -12.373 1.00 95.31 322 VAL A C 1
ATOM 2508 O O . VAL A 1 322 ? 13.884 4.412 -13.313 1.00 95.31 322 VAL A O 1
ATOM 2511 N N . GLU A 1 323 ? 14.579 6.339 -12.394 1.00 94.94 323 GLU A N 1
ATOM 2512 C CA . GLU A 1 323 ? 14.182 7.189 -13.520 1.00 94.94 323 GLU A CA 1
ATOM 2513 C C . GLU A 1 323 ? 14.894 6.778 -14.814 1.00 94.94 323 GLU A C 1
ATOM 2515 O O . GLU A 1 323 ? 14.272 6.625 -15.861 1.00 94.94 323 GLU A O 1
ATOM 2520 N N . LYS A 1 324 ? 16.205 6.521 -14.745 1.00 96.38 324 LYS A N 1
ATOM 2521 C CA . LYS A 1 324 ? 16.998 6.116 -15.911 1.00 96.38 324 LYS A CA 1
ATOM 2522 C C . LYS A 1 324 ? 16.551 4.772 -16.498 1.00 96.38 324 LYS A C 1
ATOM 2524 O O . LYS A 1 324 ? 16.634 4.592 -17.709 1.00 96.38 324 LYS A O 1
ATOM 2529 N N . ILE A 1 325 ? 16.156 3.819 -15.654 1.00 96.69 325 ILE A N 1
ATOM 2530 C CA . ILE A 1 325 ? 15.796 2.456 -16.073 1.00 96.69 325 ILE A CA 1
ATOM 2531 C C . ILE A 1 325 ? 14.330 2.395 -16.503 1.00 96.69 325 ILE A C 1
ATOM 2533 O O . ILE A 1 325 ? 14.022 1.881 -17.580 1.00 96.69 325 ILE A O 1
ATOM 2537 N N . TYR A 1 326 ? 13.437 2.926 -15.668 1.00 97.75 326 TYR A N 1
ATOM 2538 C CA . TYR A 1 326 ? 11.998 2.748 -15.815 1.00 97.75 326 TYR A CA 1
ATOM 2539 C C . TYR A 1 326 ? 11.277 3.957 -16.406 1.00 97.75 326 TYR A C 1
ATOM 2541 O O . TYR A 1 326 ? 10.155 3.786 -16.865 1.00 97.75 326 TYR A O 1
ATOM 2549 N N . GLY A 1 327 ? 11.891 5.144 -16.473 1.00 97.12 327 GLY A N 1
ATOM 2550 C CA . GLY A 1 327 ? 11.241 6.365 -16.977 1.00 97.12 327 GLY A CA 1
ATOM 2551 C C . GLY A 1 327 ? 10.689 6.239 -18.403 1.00 97.12 327 GLY A C 1
ATOM 2552 O O . GLY A 1 327 ? 9.670 6.839 -18.728 1.00 97.12 327 GLY A O 1
ATOM 2553 N N . LYS A 1 328 ? 11.284 5.369 -19.232 1.00 96.56 328 LYS A N 1
ATOM 2554 C CA . LYS A 1 328 ? 10.784 5.038 -20.580 1.00 96.56 328 LYS A CA 1
ATOM 2555 C C . LYS A 1 328 ? 9.398 4.375 -20.601 1.00 96.56 328 LYS A C 1
ATOM 2557 O O . LYS A 1 328 ? 8.775 4.346 -21.651 1.00 96.56 328 LYS A O 1
ATOM 2562 N N . TYR A 1 329 ? 8.931 3.844 -19.470 1.00 96.88 329 TYR A N 1
ATOM 2563 C CA . TYR A 1 329 ? 7.620 3.207 -19.340 1.00 96.88 329 TYR A CA 1
ATOM 2564 C C . TYR A 1 329 ? 6.537 4.169 -18.841 1.00 96.88 329 TYR A C 1
ATOM 2566 O O . TYR A 1 329 ? 5.488 3.707 -18.405 1.00 96.88 329 TYR A O 1
ATOM 2574 N N . SER A 1 330 ? 6.784 5.483 -18.839 1.00 94.81 330 SER A N 1
ATOM 2575 C CA . SER A 1 330 ? 5.817 6.478 -18.365 1.00 94.81 330 SER A CA 1
ATOM 2576 C C . SER A 1 330 ? 4.438 6.332 -19.026 1.00 94.81 330 SER A C 1
ATOM 2578 O O . SER A 1 330 ? 4.394 6.165 -20.244 1.00 94.81 330 SER A O 1
ATOM 2580 N N . PRO A 1 331 ? 3.319 6.416 -18.270 1.00 94.31 331 PRO A N 1
ATOM 2581 C CA . PRO A 1 331 ? 3.203 6.650 -16.818 1.00 94.31 331 PRO A CA 1
ATOM 2582 C C . PRO A 1 331 ? 3.160 5.362 -15.959 1.00 94.31 331 PRO A C 1
ATOM 2584 O O . PRO A 1 331 ? 2.677 5.379 -14.826 1.00 94.31 331 PRO A O 1
ATOM 2587 N N . PHE A 1 332 ? 3.627 4.229 -16.485 1.00 96.81 332 PHE A N 1
ATOM 2588 C CA . PHE A 1 332 ? 3.534 2.888 -15.897 1.00 96.81 332 PHE A CA 1
ATOM 2589 C C . PHE A 1 332 ? 4.853 2.360 -15.309 1.00 96.81 332 PHE A C 1
ATOM 2591 O O . PHE A 1 332 ? 5.072 1.146 -15.246 1.00 96.81 332 PHE A O 1
ATOM 2598 N N . GLN A 1 333 ? 5.733 3.250 -14.845 1.00 97.50 333 GLN A N 1
ATOM 2599 C CA . GLN A 1 333 ? 7.046 2.917 -14.279 1.00 97.50 333 GLN A CA 1
ATOM 2600 C C . GLN A 1 333 ? 6.958 1.797 -13.229 1.00 97.50 333 GLN A C 1
ATOM 2602 O O . GLN A 1 333 ? 7.720 0.831 -13.282 1.00 97.50 333 GLN A O 1
ATOM 2607 N N . PHE A 1 334 ? 6.002 1.895 -12.300 1.00 97.56 334 PHE A N 1
ATOM 2608 C CA . PHE A 1 334 ? 5.776 0.896 -11.260 1.00 97.56 334 PHE A CA 1
ATOM 2609 C C . PHE A 1 334 ? 5.363 -0.462 -11.822 1.00 97.56 334 PHE A C 1
ATOM 2611 O O . PHE A 1 334 ? 5.873 -1.469 -11.348 1.00 97.56 334 PHE A O 1
ATOM 2618 N N . LEU A 1 335 ? 4.480 -0.518 -12.824 1.00 97.19 335 LEU A N 1
ATOM 2619 C CA . LEU A 1 335 ? 4.048 -1.795 -13.402 1.00 97.19 335 LEU A CA 1
ATOM 2620 C C . LEU A 1 335 ? 5.210 -2.512 -14.090 1.00 97.19 335 LEU A C 1
ATOM 2622 O O . LEU A 1 335 ? 5.372 -3.716 -13.911 1.00 97.19 335 LEU A O 1
ATOM 2626 N N . ALA A 1 336 ? 6.054 -1.778 -14.818 1.00 97.19 336 ALA A N 1
ATOM 2627 C CA . ALA A 1 336 ? 7.243 -2.349 -15.442 1.00 97.19 336 ALA A CA 1
ATOM 2628 C C . ALA A 1 336 ? 8.247 -2.862 -14.397 1.00 97.19 336 ALA A C 1
ATOM 2630 O O . ALA A 1 336 ? 8.708 -4.000 -14.492 1.00 97.19 336 ALA A O 1
ATOM 2631 N N . TYR A 1 337 ? 8.530 -2.053 -13.369 1.00 97.38 337 TYR A N 1
ATOM 2632 C CA . TYR A 1 337 ? 9.360 -2.455 -12.231 1.00 97.38 337 TYR A CA 1
ATOM 2633 C C . TYR A 1 337 ? 8.814 -3.709 -11.544 1.00 97.38 337 TYR A C 1
ATOM 2635 O O . TYR A 1 337 ? 9.546 -4.673 -11.332 1.00 97.38 337 TYR A O 1
ATOM 2643 N N . TRP A 1 338 ? 7.519 -3.724 -11.230 1.00 96.44 338 TRP A N 1
ATOM 2644 C CA . TRP A 1 338 ? 6.887 -4.826 -10.518 1.00 96.44 338 TRP A CA 1
ATOM 2645 C C . TRP A 1 338 ? 6.868 -6.104 -11.360 1.00 96.44 338 TRP A C 1
ATOM 2647 O O . TRP A 1 338 ? 7.162 -7.172 -10.832 1.00 96.44 338 TRP A O 1
ATOM 2657 N N . SER A 1 339 ? 6.623 -6.001 -12.670 1.00 95.56 339 SER A N 1
ATOM 2658 C CA . SER A 1 339 ? 6.728 -7.128 -13.603 1.00 95.56 339 SER A CA 1
ATOM 2659 C C . SER A 1 339 ? 8.129 -7.749 -13.600 1.00 95.56 339 SER A C 1
ATOM 2661 O O . SER A 1 339 ? 8.258 -8.969 -13.525 1.00 95.56 339 SER A O 1
ATOM 2663 N N . GLU A 1 340 ? 9.183 -6.927 -13.624 1.00 95.50 340 GLU A N 1
ATOM 2664 C CA . GLU A 1 340 ? 10.568 -7.412 -13.611 1.00 95.50 340 GLU A CA 1
ATOM 2665 C C . GLU A 1 340 ? 10.947 -8.044 -12.263 1.00 95.50 340 GLU A C 1
ATOM 2667 O O . GLU A 1 340 ? 11.596 -9.090 -12.228 1.00 95.50 340 GLU A O 1
ATOM 2672 N N . VAL A 1 341 ? 10.502 -7.454 -11.147 1.00 94.88 341 VAL A N 1
ATOM 2673 C CA . VAL A 1 341 ? 10.673 -8.039 -9.808 1.00 94.88 341 VAL A CA 1
ATOM 2674 C C . VAL A 1 341 ? 9.995 -9.407 -9.734 1.00 94.88 341 VAL A C 1
ATOM 2676 O O . VAL A 1 341 ? 10.628 -10.373 -9.314 1.00 94.88 341 VAL A O 1
ATOM 2679 N N . TRP A 1 342 ? 8.738 -9.519 -10.172 1.00 93.06 342 TRP A N 1
ATOM 2680 C CA . TRP A 1 342 ? 8.010 -10.791 -10.180 1.00 93.06 342 TRP A CA 1
ATOM 2681 C C . TRP A 1 342 ? 8.699 -11.838 -11.045 1.00 93.06 342 TRP A C 1
ATOM 2683 O O . TRP A 1 342 ? 8.924 -12.953 -10.580 1.00 93.06 342 TRP A O 1
ATOM 2693 N N . HIS A 1 343 ? 9.122 -11.460 -12.250 1.00 92.88 343 HIS A N 1
ATOM 2694 C CA . HIS A 1 343 ? 9.856 -12.357 -13.133 1.00 92.88 343 HIS A CA 1
ATOM 2695 C C . HIS A 1 343 ? 11.168 -12.848 -12.499 1.00 92.88 343 HIS A C 1
ATOM 2697 O O . HIS A 1 343 ? 11.503 -14.032 -12.572 1.00 92.88 343 HIS A O 1
ATOM 2703 N N . PHE A 1 344 ? 11.892 -11.959 -11.812 1.00 94.19 344 PHE A N 1
ATOM 2704 C CA . PHE A 1 344 ? 13.088 -12.331 -11.064 1.00 94.19 344 PHE A CA 1
ATOM 2705 C C . PHE A 1 344 ? 12.770 -13.362 -9.972 1.00 94.19 344 PHE A C 1
ATOM 2707 O O . PHE A 1 344 ? 13.465 -14.372 -9.866 1.00 94.19 344 PHE A O 1
ATOM 2714 N N . TYR A 1 345 ? 11.717 -13.143 -9.180 1.00 94.12 345 TYR A N 1
ATOM 2715 C CA . TYR A 1 345 ? 11.288 -14.085 -8.144 1.00 94.12 345 TYR A CA 1
ATOM 2716 C C . TYR A 1 345 ? 10.855 -15.439 -8.722 1.00 94.12 345 TYR A C 1
ATOM 2718 O O . TYR A 1 345 ? 11.244 -16.476 -8.183 1.00 94.12 345 TYR A O 1
ATOM 2726 N N . GLU A 1 346 ? 10.135 -15.456 -9.842 1.00 93.19 346 GLU A N 1
ATOM 2727 C CA . GLU A 1 346 ? 9.745 -16.695 -10.523 1.00 93.19 346 GLU A CA 1
ATOM 2728 C C . GLU A 1 346 ? 10.950 -17.529 -10.976 1.00 93.19 346 GLU A C 1
ATOM 2730 O O . GLU A 1 346 ? 10.927 -18.758 -10.892 1.00 93.19 346 GLU A O 1
ATOM 2735 N N . GLY A 1 347 ? 12.055 -16.884 -11.362 1.00 92.44 347 GLY A N 1
ATOM 2736 C CA . GLY A 1 347 ? 13.310 -17.577 -11.671 1.00 92.44 347 GLY A CA 1
ATOM 2737 C C . GLY A 1 347 ? 13.912 -18.346 -10.483 1.00 92.44 347 GLY A C 1
ATOM 2738 O O . GLY A 1 347 ? 14.620 -19.339 -10.678 1.00 92.44 347 GLY A O 1
ATOM 2739 N N . TRP A 1 348 ? 13.619 -17.920 -9.251 1.00 91.88 348 TRP A N 1
ATOM 2740 C CA . TRP A 1 348 ? 14.105 -18.555 -8.021 1.00 91.88 348 TRP A CA 1
ATOM 2741 C C . TRP A 1 348 ? 13.133 -19.577 -7.444 1.00 91.88 348 TRP A C 1
ATOM 2743 O O . TRP A 1 348 ? 13.561 -20.645 -7.005 1.00 91.88 348 TRP A O 1
ATOM 2753 N N . PHE A 1 349 ? 11.846 -19.241 -7.426 1.00 92.50 349 PHE A N 1
ATOM 2754 C CA . PHE A 1 349 ? 10.823 -20.003 -6.713 1.00 92.50 349 PHE A CA 1
ATOM 2755 C C . PHE A 1 349 ? 9.926 -20.843 -7.634 1.00 92.50 349 PHE A C 1
ATOM 2757 O O . PHE A 1 349 ? 9.095 -21.599 -7.138 1.00 92.50 349 PHE A O 1
ATOM 2764 N N . GLY A 1 350 ? 10.118 -20.759 -8.953 1.00 91.88 350 GLY A N 1
ATOM 2765 C CA . GLY A 1 350 ? 9.190 -21.311 -9.934 1.00 91.88 350 GLY A CA 1
ATOM 2766 C C . GLY A 1 350 ? 8.013 -20.369 -10.180 1.00 91.88 350 GLY A C 1
ATOM 2767 O O . GLY A 1 350 ? 7.931 -19.287 -9.599 1.00 91.88 350 GLY A O 1
ATOM 2768 N N . LYS A 1 351 ? 7.095 -20.778 -11.059 1.00 90.88 351 LYS A N 1
ATOM 2769 C CA . LYS A 1 351 ? 5.903 -19.985 -11.369 1.00 90.88 351 LYS A CA 1
ATOM 2770 C C . LYS A 1 351 ? 5.055 -19.794 -10.121 1.00 90.88 351 LYS A C 1
ATOM 2772 O O . LYS A 1 351 ? 4.601 -20.760 -9.509 1.00 90.88 351 LYS A O 1
ATOM 2777 N N . LEU A 1 352 ? 4.806 -18.540 -9.767 1.00 89.19 352 LEU A N 1
ATOM 2778 C CA . LEU A 1 352 ? 4.109 -18.218 -8.524 1.00 89.19 352 LEU A CA 1
ATOM 2779 C C . LEU A 1 352 ? 2.606 -18.531 -8.602 1.00 89.19 352 LEU A C 1
ATOM 2781 O O . LEU A 1 352 ? 1.985 -18.786 -7.574 1.00 89.19 352 LEU A O 1
ATOM 2785 N N . SER A 1 353 ? 2.038 -18.593 -9.810 1.00 87.56 353 SER A N 1
ATOM 2786 C CA . SER A 1 353 ? 0.661 -19.047 -10.052 1.00 87.56 353 SER A CA 1
ATOM 2787 C C . SER A 1 353 ? 0.442 -20.538 -9.781 1.00 87.56 353 SER A C 1
ATOM 2789 O O . SER A 1 353 ? -0.686 -20.949 -9.537 1.00 87.56 353 SER A O 1
ATOM 2791 N N . GLU A 1 354 ? 1.506 -21.341 -9.821 1.00 91.06 354 GLU A N 1
ATOM 2792 C CA . GLU A 1 354 ? 1.478 -22.786 -9.565 1.00 91.06 354 GLU A CA 1
ATOM 2793 C C . GLU A 1 354 ? 1.891 -23.107 -8.112 1.00 91.06 354 GLU A C 1
ATOM 2795 O O . GLU A 1 354 ? 1.868 -24.262 -7.689 1.00 91.06 354 GLU A O 1
ATOM 2800 N N . MET A 1 355 ? 2.280 -22.091 -7.330 1.00 90.06 355 MET A N 1
ATOM 2801 C CA . MET A 1 355 ? 2.724 -22.255 -5.949 1.00 90.06 355 MET A CA 1
ATOM 2802 C C . MET A 1 355 ? 1.526 -22.353 -4.983 1.00 90.06 355 MET A C 1
ATOM 2804 O O . MET A 1 355 ? 0.625 -21.512 -5.051 1.00 90.06 355 MET A O 1
ATOM 2808 N N . PRO A 1 356 ? 1.541 -23.295 -4.016 1.00 91.75 356 PRO A N 1
ATOM 2809 C CA . PRO A 1 356 ? 0.533 -23.356 -2.961 1.00 91.75 356 PRO A CA 1
ATOM 2810 C C . PRO A 1 356 ? 0.509 -22.071 -2.128 1.00 91.75 356 PRO A C 1
ATOM 2812 O O . PRO A 1 356 ? 1.559 -21.564 -1.724 1.00 91.75 356 PRO A O 1
ATOM 2815 N N . HIS A 1 357 ? -0.683 -21.577 -1.790 1.00 86.06 357 HIS A N 1
ATOM 2816 C CA . HIS A 1 357 ? -0.842 -20.327 -1.036 1.00 86.06 357 HIS A CA 1
ATOM 2817 C C . HIS A 1 357 ? -0.106 -20.338 0.318 1.00 86.06 357 HIS A C 1
ATOM 2819 O O . HIS A 1 357 ? 0.434 -19.315 0.743 1.00 86.06 357 HIS A O 1
ATOM 2825 N N . SER A 1 358 ? -0.006 -21.500 0.976 1.00 87.31 358 SER A N 1
ATOM 2826 C CA . SER A 1 358 ? 0.722 -21.684 2.242 1.00 87.31 358 SER A CA 1
ATOM 2827 C C . SER A 1 358 ? 2.221 -21.358 2.134 1.00 87.31 358 SER A C 1
ATOM 2829 O O . SER A 1 358 ? 2.877 -21.049 3.138 1.00 87.31 358 SER A O 1
ATOM 2831 N N . GLN A 1 359 ? 2.762 -21.348 0.911 1.00 90.00 359 GLN A N 1
ATOM 2832 C CA . GLN A 1 359 ? 4.157 -21.042 0.608 1.00 90.00 359 GLN A CA 1
ATOM 2833 C C . GLN A 1 359 ? 4.394 -19.587 0.186 1.00 90.00 359 GLN A C 1
ATOM 2835 O O . GLN A 1 359 ? 5.547 -19.162 0.164 1.00 90.00 359 GLN A O 1
ATOM 2840 N N . TYR A 1 360 ? 3.360 -18.770 -0.054 1.00 90.44 360 TYR A N 1
ATOM 2841 C CA . TYR A 1 360 ? 3.539 -17.375 -0.495 1.00 90.44 360 TYR A CA 1
ATOM 2842 C C . TYR A 1 360 ? 4.368 -16.530 0.479 1.00 90.44 360 TYR A C 1
ATOM 2844 O O . TYR A 1 360 ? 5.157 -15.678 0.069 1.00 90.44 360 TYR A O 1
ATOM 2852 N N . LYS A 1 361 ? 4.285 -16.818 1.784 1.00 91.12 361 LYS A N 1
ATOM 2853 C CA . LYS A 1 361 ? 5.119 -16.170 2.812 1.00 91.12 361 LYS A CA 1
ATOM 2854 C C . LYS A 1 361 ? 6.625 -16.389 2.617 1.00 91.12 361 LYS A C 1
ATOM 2856 O O . LYS A 1 361 ? 7.430 -15.659 3.193 1.00 91.12 361 LYS A O 1
ATOM 2861 N N . LEU A 1 362 ? 7.012 -17.394 1.831 1.00 90.69 362 LEU A N 1
ATOM 2862 C CA . LEU A 1 362 ? 8.403 -17.732 1.557 1.00 90.69 362 LEU A CA 1
ATOM 2863 C C . LEU A 1 362 ? 9.003 -16.899 0.420 1.00 90.69 362 LEU A C 1
ATOM 2865 O O . LEU A 1 362 ? 10.229 -16.853 0.326 1.00 90.69 362 LEU A O 1
ATOM 2869 N N . ILE A 1 363 ? 8.192 -16.212 -0.390 1.00 91.50 363 ILE A N 1
ATOM 2870 C CA . ILE A 1 363 ? 8.644 -15.415 -1.539 1.00 91.50 363 ILE A CA 1
ATOM 2871 C C . ILE A 1 363 ? 9.307 -14.126 -1.032 1.00 91.50 363 ILE A C 1
ATOM 2873 O O . ILE A 1 363 ? 8.705 -13.060 -0.957 1.00 91.50 363 ILE A O 1
ATOM 2877 N N . THR A 1 364 ? 10.563 -14.244 -0.608 1.00 92.00 364 THR A N 1
ATOM 2878 C CA . THR A 1 364 ? 11.378 -13.131 -0.111 1.00 92.00 364 THR A CA 1
ATOM 2879 C C . THR A 1 364 ? 12.835 -13.331 -0.489 1.00 92.00 364 THR A C 1
ATOM 2881 O O . THR A 1 364 ? 13.315 -14.462 -0.608 1.00 92.00 364 THR A O 1
ATOM 2884 N N . ALA A 1 365 ? 13.574 -12.229 -0.593 1.00 89.44 365 ALA A N 1
ATOM 2885 C CA . ALA A 1 365 ? 15.014 -12.259 -0.814 1.00 89.44 365 ALA A CA 1
ATOM 2886 C C . ALA A 1 365 ? 15.777 -13.102 0.224 1.00 89.44 365 ALA A C 1
ATOM 2888 O O . ALA A 1 365 ? 16.770 -13.741 -0.112 1.00 89.44 365 ALA A O 1
ATOM 2889 N N . ALA A 1 366 ? 15.297 -13.160 1.472 1.00 88.56 366 ALA A N 1
ATOM 2890 C CA . ALA A 1 366 ? 15.916 -13.954 2.535 1.00 88.56 366 ALA A CA 1
ATOM 2891 C C . ALA A 1 366 ? 15.875 -15.471 2.266 1.00 88.56 366 ALA A C 1
ATOM 2893 O O . ALA A 1 366 ? 16.724 -16.209 2.765 1.00 88.56 366 ALA A O 1
ATOM 2894 N N . ASN A 1 367 ? 14.917 -15.933 1.457 1.00 90.38 367 ASN A N 1
ATOM 2895 C CA . ASN A 1 367 ? 14.756 -17.342 1.101 1.00 90.38 367 ASN A CA 1
ATOM 2896 C C . ASN A 1 367 ? 15.365 -17.701 -0.262 1.00 90.38 367 ASN A C 1
ATOM 2898 O O . ASN A 1 367 ? 15.292 -18.860 -0.669 1.00 90.38 367 ASN A O 1
ATOM 2902 N N . MET A 1 368 ? 16.013 -16.753 -0.948 1.00 89.44 368 MET A N 1
ATOM 2903 C CA . MET A 1 368 ? 16.798 -17.029 -2.154 1.00 89.44 368 MET A CA 1
ATOM 2904 C C . MET A 1 368 ? 18.084 -17.766 -1.767 1.00 89.44 368 MET A C 1
ATOM 2906 O O . MET A 1 368 ? 19.141 -17.171 -1.557 1.00 89.44 368 MET A O 1
ATOM 2910 N N . ARG A 1 369 ? 17.996 -19.089 -1.613 1.00 70.69 369 ARG A N 1
ATOM 2911 C CA . ARG A 1 369 ? 19.166 -19.939 -1.373 1.00 70.69 369 ARG A CA 1
ATOM 2912 C C . ARG A 1 369 ? 19.795 -20.295 -2.715 1.00 70.69 369 ARG A C 1
ATOM 2914 O O . ARG A 1 369 ? 19.074 -20.819 -3.562 1.00 70.69 369 ARG A O 1
ATOM 2921 N N . PRO A 1 370 ? 21.110 -20.081 -2.917 1.00 64.31 370 PRO A N 1
ATOM 2922 C CA . PRO A 1 370 ? 21.786 -20.507 -4.136 1.00 64.31 370 PRO A CA 1
ATOM 2923 C C . PRO A 1 370 ? 21.464 -21.976 -4.410 1.00 64.31 370 PRO A C 1
ATOM 2925 O O . PRO A 1 370 ? 21.624 -22.808 -3.510 1.00 64.31 370 PRO A O 1
ATOM 2928 N N . LYS A 1 371 ? 21.008 -22.305 -5.627 1.00 55.72 371 LYS A N 1
ATOM 2929 C CA . LYS A 1 371 ? 20.902 -23.706 -6.049 1.00 55.72 371 LYS A CA 1
ATOM 2930 C C . LYS A 1 371 ? 22.275 -24.329 -5.813 1.00 55.72 371 LYS A C 1
ATOM 2932 O O . LYS 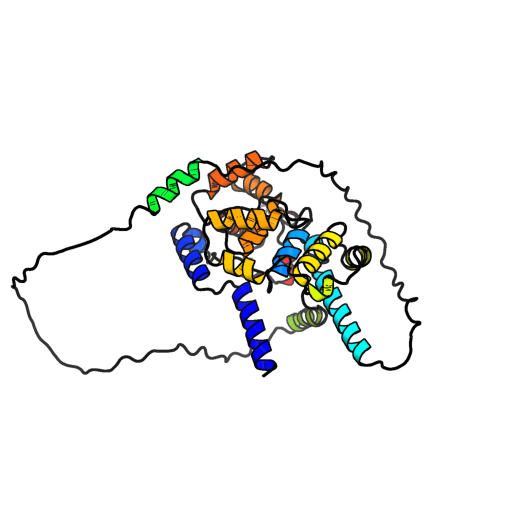A 1 371 ? 23.253 -23.918 -6.436 1.00 55.72 371 LYS A O 1
ATOM 2937 N N . ARG A 1 372 ? 22.373 -25.276 -4.872 1.00 45.97 372 ARG A N 1
ATOM 2938 C CA . ARG A 1 372 ? 23.571 -26.109 -4.732 1.00 45.97 372 ARG A CA 1
ATOM 2939 C C . ARG A 1 372 ? 23.759 -26.753 -6.097 1.00 45.97 372 ARG A C 1
ATOM 2941 O O . ARG A 1 372 ? 22.932 -27.575 -6.482 1.00 45.97 372 ARG A O 1
ATOM 2948 N N . MET A 1 373 ? 24.793 -26.351 -6.835 1.00 41.91 373 MET A N 1
ATOM 2949 C CA . MET A 1 373 ? 25.196 -27.111 -8.007 1.00 41.91 373 MET A CA 1
ATOM 2950 C C . MET A 1 373 ? 25.490 -28.514 -7.495 1.00 41.91 373 MET A C 1
ATOM 2952 O O . MET A 1 373 ? 26.377 -28.707 -6.661 1.00 41.91 373 MET A O 1
ATOM 2956 N N . SER A 1 374 ? 24.671 -29.478 -7.903 1.00 40.19 374 SER A N 1
ATOM 2957 C CA . SER A 1 374 ? 25.008 -30.879 -7.755 1.00 40.19 374 SER A CA 1
ATOM 2958 C C . SER A 1 374 ? 26.329 -31.053 -8.487 1.00 40.19 374 SER A C 1
ATOM 2960 O O . SER A 1 374 ? 26.363 -31.006 -9.716 1.00 40.19 374 SER A O 1
ATOM 2962 N N . ASN A 1 375 ? 27.422 -31.179 -7.735 1.00 39.09 375 ASN A N 1
ATOM 2963 C CA . ASN A 1 375 ? 28.678 -31.668 -8.272 1.00 39.09 375 ASN A CA 1
ATOM 2964 C C . ASN A 1 375 ? 28.394 -33.083 -8.780 1.00 39.09 375 ASN A C 1
ATOM 2966 O O . ASN A 1 375 ? 28.481 -34.046 -8.019 1.00 39.09 375 ASN A O 1
ATOM 2970 N N . ALA A 1 376 ? 28.005 -33.190 -10.049 1.00 43.94 376 ALA A N 1
ATOM 2971 C CA . ALA A 1 376 ? 28.153 -34.407 -10.813 1.00 43.94 376 ALA A CA 1
ATOM 2972 C C . ALA A 1 376 ? 29.662 -34.655 -10.870 1.00 43.94 376 ALA A C 1
ATOM 2974 O O . ALA A 1 376 ? 30.388 -34.035 -11.643 1.00 43.94 376 ALA A O 1
ATOM 2975 N N . ARG A 1 377 ? 30.149 -35.463 -9.926 1.00 40.19 377 ARG A N 1
ATOM 2976 C CA . ARG A 1 377 ? 31.449 -36.106 -10.053 1.00 40.19 377 ARG A CA 1
ATOM 2977 C C . ARG A 1 377 ? 31.271 -37.143 -11.156 1.00 40.19 377 ARG A C 1
ATOM 2979 O O . ARG A 1 377 ? 30.631 -38.165 -10.916 1.00 40.19 377 ARG A O 1
ATOM 2986 N N . SER A 1 378 ? 31.724 -36.781 -12.351 1.00 42.22 378 SER A N 1
ATOM 2987 C CA . SER A 1 378 ? 32.005 -37.709 -13.445 1.00 42.22 378 SER A CA 1
ATOM 2988 C C . SER A 1 378 ? 33.112 -38.678 -13.062 1.00 42.22 378 SER A C 1
ATOM 2990 O O . SER A 1 378 ? 34.001 -38.261 -12.278 1.00 42.22 378 SER A O 1
#

InterPro domains:
  IPR011257 DNA glycosylase [SSF48150] (52-339)
  IPR052054 Oxidative DNA damage repair enzyme [PTHR10242] (10-373)